Protein 5NT7 (pdb70)

Foldseek 3Di:
DAEAEAAAALVRLLVVVVVVVVVPQAQEEEEDADDVVQVVSCVVVVVVVQNEEEDEDVDDPVRNVVNVVCNVVGVHRYYYYYLVRVVPDDAAQGCEYEHSPDDQDVVSVVVSPRRYNYYYYHHHCVPRLVCLVVVQVVCVVVVHDDDVVSVVD/DVVLCVVVVCVLVLLQVVQLLVAQPFAAPVVSQVVSCVVPVDGDPDDPPVVVVQVVRPFKDWDCDPVRTIGIHGDDDPVCNVSSVCSNPDDD/DVVLCVVVVCVLVLLQVVQLLVAQPFDAPVVSQVVSCVVPVDGDPDDPPVVVVQVVRPFKDWDCDPVRTIGIHGDDDPVCNVSSVCSNPDDD/DAEAEAAAALVRLLVVVCVVVVVPQAQEEEEDADPVVFVVSCVVVVVVVQNEEEDEDVDDPVRNVVNVVCSVVRVHRYYYYYLVVQVPDDAAAGCEYEHSDDHQDVVSVVVRPRRHPYYYYHHHVVPRLVCLVVVQVVCVVVVHDDDPVSVVD

Solvent-accessible surface area: 22784 Å² total; per-residue (Å²): 65,136,8,40,12,82,89,10,80,110,103,49,5,45,69,56,0,36,101,14,3,76,139,101,12,63,22,1,2,0,7,5,92,71,90,120,16,0,2,9,5,0,0,0,0,3,32,77,109,29,51,0,1,0,14,2,24,44,1,83,134,71,18,78,74,82,1,34,117,24,19,124,109,30,60,22,69,0,1,0,4,6,22,106,20,9,124,71,40,85,24,62,145,11,137,4,0,0,0,32,27,9,2,101,126,34,111,13,0,68,113,4,21,60,18,27,66,96,0,6,0,0,0,5,47,153,114,11,148,103,10,2,68,60,0,17,147,49,0,95,74,56,71,33,118,19,32,110,40,4,133,113,54,85,150,81,14,77,144,122,44,112,37,2,31,15,9,0,30,0,1,0,0,11,40,3,64,126,13,9,30,42,81,43,0,62,52,22,2,139,137,58,18,33,68,68,18,34,29,84,108,100,6,12,49,0,0,2,53,0,50,10,0,19,1,34,7,14,118,92,57,118,49,35,0,36,11,97,62,23,180,95,0,19,48,0,8,84,16,0,93,86,18,96,146,84,155,85,14,78,143,122,45,111,35,2,34,14,10,0,29,0,0,1,0,3,33,3,64,132,12,7,36,40,84,46,0,62,50,32,2,123,129,54,16,24,69,71,19,36,28,79,106,101,9,12,57,0,0,2,48,0,50,11,0,18,1,44,7,18,116,93,57,129,49,27,0,34,12,95,64,22,183,88,0,20,49,0,9,83,15,0,92,86,15,95,214,73,128,8,38,10,82,93,10,85,109,107,48,6,46,77,51,0,38,92,12,3,77,138,95,12,60,20,1,1,0,0,3,88,68,85,106,16,0,3,9,4,0,0,0,0,3,21,78,124,28,48,0,1,0,11,2,21,46,1,82,112,73,18,57,79,79,1,27,125,24,18,124,111,51,62,22,86,0,2,0,3,6,19,105,16,1,120,72,25,82,21,71,96,10,120,5,0,0,0,31,25,8,3,96,132,33,112,15,0,69,90,1,13,58,10,28,72,74,1,5,0,0,1,6,46,148,117,10,150,104,9,2,69,61,0,15,143,45,0,90,73,47,71,46,116,24,32,112,42,4,137,103,56

Nearest PDB structures (foldseek):
  5nt7-assembly1_C  TM=1.011E+00  e=1.217E-17  Drosophila melanogaster
  5a48-assembly1_A  TM=9.783E-01  e=5.803E-13  Drosophila melanogaster
  5a49-assembly2_B  TM=9.896E-01  e=1.660E-12  Drosophila melanogaster
  5a48-assembly1_B  TM=8.846E-01  e=5.434E-13  Drosophila melanogaster
  5a49-assembly1_H  TM=9.172E-01  e=4.446E-12  Drosophila melanogaster

Structure (mmCIF, N/CA/C/O backbone):
data_5NT7
#
_entry.id   5NT7
#
_cell.length_a   38.950
_cell.length_b   39.040
_cell.length_c   97.480
_cell.angle_alpha   89.28
_cell.angle_beta   91.85
_cell.angle_gamma   99.26
#
_symmetry.space_group_name_H-M   'P 1'
#
loop_
_entity.id
_entity.type
_entity.pdbx_description
1 polymer 'ATP-dependent RNA helicase vasa, isoform A'
2 polymer 'Maternal effect protein oskar'
3 water water
#
loop_
_atom_site.group_PDB
_atom_site.id
_atom_site.type_symbol
_atom_site.label_atom_id
_atom_site.label_alt_id
_atom_site.label_comp_id
_atom_site.label_asym_id
_atom_site.label_entity_id
_atom_site.label_seq_id
_atom_site.pdbx_PDB_ins_code
_atom_site.Cartn_x
_atom_site.Cartn_y
_atom_site.Cartn_z
_atom_site.occupancy
_atom_site.B_iso_or_equiv
_atom_site.auth_seq_id
_atom_site.auth_comp_id
_atom_site.auth_asym_id
_atom_site.auth_atom_id
_atom_site.pdbx_PDB_model_num
ATOM 1 N N . VAL A 1 5 ? -29.810 58.922 33.644 1.00 37.63 465 VAL B N 1
ATOM 2 C CA . VAL A 1 5 ? -29.928 57.813 34.582 1.00 36.52 465 VAL B CA 1
ATOM 3 C C . VAL A 1 5 ? -30.947 56.788 34.098 1.00 35.62 465 VAL B C 1
ATOM 4 O O . VAL A 1 5 ? -32.107 57.123 33.850 1.00 37.23 465 VAL B O 1
ATOM 8 N N . LYS A 1 6 ? -30.502 55.544 33.952 1.00 32.96 466 LYS B N 1
ATOM 9 C CA . LYS A 1 6 ? -31.380 54.445 33.575 1.00 31.84 466 LYS B CA 1
ATOM 10 C C . LYS A 1 6 ? -32.248 54.070 34.766 1.00 26.83 466 LYS B C 1
ATOM 11 O O . LYS A 1 6 ? -31.733 53.592 35.775 1.00 28.60 466 LYS B O 1
ATOM 17 N N . GLN A 1 7 ? -33.553 54.296 34.664 1.00 25.30 467 GLN B N 1
ATOM 18 C CA . GLN A 1 7 ? -34.468 54.034 35.779 1.00 22.18 467 GLN B CA 1
ATOM 19 C C . GLN A 1 7 ? -35.343 52.811 35.535 1.00 22.90 467 GLN B C 1
ATOM 20 O O . GLN A 1 7 ? -35.982 52.681 34.489 1.00 25.64 467 GLN B O 1
ATOM 26 N N . THR A 1 8 ? -35.368 51.923 36.520 1.00 21.40 468 THR B N 1
ATOM 27 C CA . THR A 1 8 ? -36.129 50.694 36.426 1.00 21.49 468 THR B CA 1
ATOM 28 C C . THR A 1 8 ? -36.998 50.598 37.660 1.00 20.62 468 THR B C 1
ATOM 29 O O . THR A 1 8 ? -36.493 50.756 38.775 1.00 22.72 468 THR B O 1
ATOM 33 N N . ILE A 1 9 ? -38.290 50.350 37.481 1.00 19.33 469 ILE B N 1
ATOM 34 C CA . ILE A 1 9 ? -39.195 50.164 38.613 1.00 19.18 469 ILE B CA 1
ATOM 35 C C . ILE A 1 9 ? -39.752 48.755 38.569 1.00 19.46 469 ILE B C 1
ATOM 36 O O . ILE A 1 9 ? -40.329 48.335 37.563 1.00 23.09 469 ILE B O 1
ATOM 41 N N . TYR A 1 10 ? -39.576 48.030 39.665 1.00 18.87 470 TYR B N 1
ATOM 42 C CA . TYR A 1 10 ? -40.136 46.697 39.800 1.00 22.44 470 TYR B CA 1
ATOM 43 C C . TYR A 1 10 ? -41.298 46.735 40.771 1.00 21.47 470 TYR B C 1
ATOM 44 O O . TYR A 1 10 ? -41.231 47.418 41.798 1.00 21.50 470 TYR B O 1
ATOM 53 N N . GLU A 1 11 ? -42.354 45.992 40.464 1.00 22.48 471 GLU B N 1
ATOM 54 C CA . GLU A 1 11 ? -43.441 45.807 41.418 1.00 22.87 471 GLU B CA 1
ATOM 55 C C . GLU A 1 11 ? -43.037 44.671 42.345 1.00 22.00 471 GLU B C 1
ATOM 56 O O . GLU A 1 11 ? -42.891 43.525 41.913 1.00 23.46 471 GLU B O 1
ATOM 62 N N . VAL A 1 12 ? -42.816 44.986 43.617 1.00 20.76 472 VAL B N 1
ATOM 63 C CA . VAL A 1 12 ? -42.305 43.996 44.551 1.00 19.19 472 VAL B CA 1
ATOM 64 C C . VAL A 1 12 ? -43.078 44.079 45.856 1.00 20.62 472 VAL B C 1
ATOM 65 O O . VAL A 1 12 ? -43.191 45.155 46.449 1.00 22.12 472 VAL B O 1
ATOM 69 N N . ASN A 1 13 ? -43.613 42.946 46.303 1.00 22.40 473 ASN B N 1
ATOM 70 C CA . ASN A 1 13 ? -44.291 42.897 47.592 1.00 23.27 473 ASN B CA 1
ATOM 71 C C . ASN A 1 13 ? -43.292 43.053 48.726 1.00 20.28 473 ASN B C 1
ATOM 72 O O . ASN A 1 13 ? -42.107 42.722 48.571 1.00 21.71 473 ASN B O 1
ATOM 77 N N . LYS A 1 14 ? -43.755 43.623 49.835 1.00 20.83 474 LYS B N 1
ATOM 78 C CA . LYS A 1 14 ? -42.881 43.947 50.975 1.00 21.67 474 LYS B CA 1
ATOM 79 C C . LYS A 1 14 ? -41.865 42.868 51.336 1.00 21.19 474 LYS B C 1
ATOM 80 O O . LYS A 1 14 ? -40.670 43.146 51.495 1.00 23.65 474 LYS B O 1
ATOM 86 N N . TYR A 1 15 ? -42.330 41.632 51.433 1.00 21.43 475 TYR B N 1
ATOM 87 C CA . TYR A 1 15 ? -41.465 40.568 51.920 1.00 24.03 475 TYR B CA 1
ATOM 88 C C . TYR A 1 15 ? -40.716 39.836 50.810 1.00 23.62 475 TYR B C 1
ATOM 89 O O . TYR A 1 15 ? -40.022 38.854 51.054 1.00 28.13 475 TYR B O 1
ATOM 98 N N . ALA A 1 16 ? -40.856 40.336 49.587 1.00 22.72 476 ALA B N 1
ATOM 99 C CA . ALA A 1 16 ? -40.109 39.816 48.444 1.00 22.65 476 ALA B CA 1
ATOM 100 C C . ALA A 1 16 ? -38.899 40.694 48.123 1.00 20.06 476 ALA B C 1
ATOM 101 O O . ALA A 1 16 ? -38.068 40.339 47.285 1.00 23.02 476 ALA B O 1
ATOM 103 N N . LYS A 1 17 ? -38.807 41.836 48.792 1.00 19.97 477 LYS B N 1
ATOM 104 C CA . LYS A 1 17 ? -37.768 42.823 48.520 1.00 17.60 477 LYS B CA 1
ATOM 105 C C . LYS A 1 17 ? -36.351 42.344 48.808 1.00 17.16 477 LYS B C 1
ATOM 106 O O . LYS A 1 17 ? -35.435 42.620 48.042 1.00 18.26 477 LYS B O 1
ATOM 112 N N . ARG A 1 18 ? -36.162 41.655 49.930 1.00 17.94 478 ARG B N 1
ATOM 113 C CA . ARG A 1 18 ? -34.815 41.214 50.299 1.00 18.73 478 ARG B CA 1
ATOM 114 C C . ARG A 1 18 ? -34.213 40.296 49.243 1.00 19.46 478 ARG B C 1
ATOM 115 O O . ARG A 1 18 ? -33.069 40.476 48.831 1.00 19.56 478 ARG B O 1
ATOM 123 N N . SER A 1 19 ? -34.983 39.315 48.798 1.00 21.03 479 SER B N 1
ATOM 124 C CA . SER A 1 19 ? -34.497 38.414 47.758 1.00 23.09 479 SER B CA 1
ATOM 125 C C . SER A 1 19 ? -34.216 39.141 46.443 1.00 22.60 479 SER B C 1
ATOM 126 O O . SER A 1 19 ? -33.227 38.848 45.780 1.00 23.06 479 SER B O 1
ATOM 129 N N . LYS A 1 20 ? -35.074 40.096 46.083 1.00 21.26 480 LYS B N 1
ATOM 130 C CA . LYS A 1 20 ? -34.897 40.870 44.856 1.00 22.15 480 LYS B CA 1
ATOM 131 C C . LYS A 1 20 ? -33.607 41.688 44.917 1.00 21.71 480 LYS B C 1
ATOM 132 O O . LYS A 1 20 ? -32.854 41.760 43.945 1.00 22.72 480 LYS B O 1
ATOM 138 N N . LEU A 1 21 ? -33.345 42.285 46.075 1.00 19.12 481 LEU B N 1
ATOM 139 C CA . LEU A 1 21 ? -32.135 43.071 46.272 1.00 18.80 481 LEU B CA 1
ATOM 140 C C . LEU A 1 21 ? -30.915 42.170 46.112 1.00 20.49 481 LEU B C 1
ATOM 141 O O . LEU A 1 21 ? -29.948 42.522 45.433 1.00 20.17 481 LEU B O 1
ATOM 146 N N . ILE A 1 22 ? -30.956 40.999 46.737 1.00 19.71 482 ILE B N 1
ATOM 147 C CA . ILE A 1 22 ? -29.830 40.071 46.639 1.00 24.40 482 ILE B CA 1
ATOM 148 C C . ILE A 1 22 ? -29.580 39.616 45.203 1.00 23.83 482 ILE B C 1
ATOM 149 O O . ILE A 1 22 ? -28.428 39.501 44.774 1.00 24.47 482 ILE B O 1
ATOM 154 N N . GLU A 1 23 ? -30.653 39.408 44.444 1.00 24.31 483 GLU B N 1
ATOM 155 C CA . GLU A 1 23 ? -30.503 39.048 43.036 1.00 28.43 483 GLU B CA 1
ATOM 156 C C . GLU A 1 23 ? -29.742 40.128 42.287 1.00 25.89 483 GLU B C 1
ATOM 157 O O . GLU A 1 23 ? -28.864 39.841 41.467 1.00 26.34 483 GLU B O 1
ATOM 163 N N . ILE A 1 24 ? -30.091 41.374 42.573 1.00 24.61 484 ILE B N 1
ATOM 164 C CA . ILE A 1 24 ? -29.476 42.516 41.913 1.00 24.76 484 ILE B CA 1
ATOM 165 C C . ILE A 1 24 ? -28.012 42.687 42.321 1.00 23.88 484 ILE B C 1
ATOM 166 O O . ILE A 1 24 ? -27.135 42.821 41.469 1.00 24.33 484 ILE B O 1
ATOM 171 N N . LEU A 1 25 ? -27.739 42.665 43.619 1.00 23.48 485 LEU B N 1
ATOM 172 C CA . LEU A 1 25 ? -26.359 42.776 44.087 1.00 21.91 485 LEU B CA 1
ATOM 173 C C . LEU A 1 25 ? -25.469 41.637 43.583 1.00 25.45 485 LEU B C 1
ATOM 174 O O . LEU A 1 25 ? -24.263 41.825 43.370 1.00 26.29 485 LEU B O 1
ATOM 179 N N . SER A 1 26 ? -26.058 40.459 43.394 1.00 26.82 486 SER B N 1
ATOM 180 C CA . SER A 1 26 ? -25.300 39.306 42.930 1.00 27.17 486 SER B CA 1
ATOM 181 C C . SER A 1 26 ? -24.811 39.505 41.500 1.00 29.85 486 SER B C 1
ATOM 182 O O . SER A 1 26 ? -23.787 38.953 41.113 1.00 30.38 486 SER B O 1
ATOM 185 N N . GLU A 1 27 ? -25.549 40.293 40.723 1.00 30.92 487 GLU B N 1
ATOM 186 C CA . GLU A 1 27 ? -25.107 40.662 39.380 1.00 35.76 487 GLU B CA 1
ATOM 187 C C . GLU A 1 27 ? -23.982 41.685 39.472 1.00 33.48 487 GLU B C 1
ATOM 188 O O . GLU A 1 27 ? -22.968 41.572 38.795 1.00 35.13 487 GLU B O 1
ATOM 194 N N . GLN A 1 28 ? -24.177 42.692 40.316 1.00 30.61 488 GLN B N 1
ATOM 195 C CA . GLN A 1 28 ? -23.181 43.739 40.510 1.00 32.40 488 GLN B CA 1
ATOM 196 C C . GLN A 1 28 ? -23.515 44.503 41.782 1.00 27.63 488 GLN B C 1
ATOM 197 O O . GLN A 1 28 ? -24.640 44.983 41.945 1.00 26.09 488 GLN B O 1
ATOM 203 N N . ALA A 1 29 ? -22.541 44.610 42.684 1.00 26.46 489 ALA B N 1
ATOM 204 C CA . ALA A 1 29 ? -22.783 45.228 43.984 1.00 24.67 489 ALA B CA 1
ATOM 205 C C . ALA A 1 29 ? -21.989 46.509 44.243 1.00 24.89 489 ALA B C 1
ATOM 206 O O . ALA A 1 29 ? -22.427 47.352 45.019 1.00 25.60 489 ALA B O 1
ATOM 208 N N . ASP A 1 30 ? -20.825 46.648 43.620 1.00 29.28 490 ASP B N 1
ATOM 209 C CA . ASP A 1 30 ? -19.922 47.751 43.952 1.00 35.25 490 ASP B CA 1
ATOM 210 C C . ASP A 1 30 ? -20.551 49.138 43.775 1.00 32.19 490 ASP B C 1
ATOM 211 O O . ASP A 1 30 ? -21.155 49.426 42.750 1.00 32.01 490 ASP B O 1
ATOM 216 N N . GLY A 1 31 ? -20.436 49.975 44.803 1.00 27.37 491 GLY B N 1
ATOM 217 C CA . GLY A 1 31 ? -20.857 51.361 44.713 1.00 26.33 491 GLY B CA 1
ATOM 218 C C . GLY A 1 31 ? -22.361 51.549 44.732 1.00 23.50 491 GLY B C 1
ATOM 219 O O . GLY A 1 31 ? -22.902 52.424 44.053 1.00 23.67 491 GLY B O 1
ATOM 220 N N . THR A 1 32 ? -23.049 50.723 45.507 1.00 21.98 492 THR B N 1
ATOM 221 C CA . THR A 1 32 ? -24.495 50.781 45.568 1.00 19.39 492 THR B CA 1
ATOM 222 C C . THR A 1 32 ? -24.943 51.458 46.848 1.00 20.12 492 THR B C 1
ATOM 223 O O . THR A 1 32 ? -24.444 51.129 47.929 1.00 21.81 492 THR B O 1
ATOM 227 N N . ILE A 1 33 ? -25.863 52.412 46.733 1.00 20.39 493 ILE B N 1
ATOM 228 C CA . ILE A 1 33 ? -26.550 52.950 47.890 1.00 18.40 493 ILE B CA 1
ATOM 229 C C . ILE A 1 33 ? -27.991 52.465 47.873 1.00 18.37 493 ILE B C 1
ATOM 230 O O . ILE A 1 33 ? -28.642 52.495 46.828 1.00 21.39 493 ILE B O 1
ATOM 235 N N . VAL A 1 34 ? -28.460 51.963 49.012 1.00 18.63 494 VAL B N 1
ATOM 236 C CA . VAL A 1 34 ? -29.797 51.426 49.135 1.00 16.89 494 VAL B CA 1
ATOM 237 C C . VAL A 1 34 ? -30.547 52.242 50.153 1.00 17.14 494 VAL B C 1
ATOM 238 O O . VAL A 1 34 ? -30.099 52.374 51.296 1.00 19.57 494 VAL B O 1
ATOM 242 N N . PHE A 1 35 ? -31.705 52.758 49.761 1.00 17.06 495 PHE B N 1
ATOM 243 C CA . PHE A 1 35 ? -32.518 53.552 50.671 1.00 18.29 495 PHE B CA 1
ATOM 244 C C . PHE A 1 35 ? -33.658 52.730 51.240 1.00 18.23 495 PHE B C 1
ATOM 245 O O . PHE A 1 35 ? -34.389 52.051 50.507 1.00 19.09 495 PHE B O 1
ATOM 253 N N . VAL A 1 36 ? -33.799 52.795 52.560 1.00 17.87 496 VAL B N 1
ATOM 254 C CA . VAL A 1 36 ? -34.844 52.077 53.269 1.00 18.02 496 VAL B CA 1
ATOM 255 C C . VAL A 1 36 ? -35.576 52.999 54.229 1.00 19.54 496 VAL B C 1
ATOM 256 O O . VAL A 1 36 ? -35.112 54.105 54.526 1.00 21.13 496 VAL B O 1
ATOM 260 N N . GLU A 1 37 ? -36.717 52.547 54.728 1.00 18.93 497 GLU B N 1
ATOM 261 C CA . GLU A 1 37 ? -37.522 53.401 55.595 1.00 20.52 497 GLU B CA 1
ATOM 262 C C . GLU A 1 37 ? -36.981 53.562 57.024 1.00 22.44 497 GLU B C 1
ATOM 263 O O . GLU A 1 37 ? -36.874 54.678 57.523 1.00 26.66 497 GLU B O 1
ATOM 269 N N . THR A 1 38 ? -36.659 52.461 57.692 1.00 21.34 498 THR B N 1
ATOM 270 C CA . THR A 1 38 ? -36.407 52.526 59.137 1.00 21.22 498 THR B CA 1
ATOM 271 C C . THR A 1 38 ? -34.949 52.302 59.535 1.00 21.17 498 THR B C 1
ATOM 272 O O . THR A 1 38 ? -34.176 51.691 58.804 1.00 21.63 498 THR B O 1
ATOM 276 N N . LYS A 1 39 ? -34.605 52.774 60.729 1.00 22.33 499 LYS B N 1
ATOM 277 C CA . LYS A 1 39 ? -33.259 52.635 61.273 1.00 22.02 499 LYS B CA 1
ATOM 278 C C . LYS A 1 39 ? -32.898 51.176 61.518 1.00 22.69 499 LYS B C 1
ATOM 279 O O . LYS A 1 39 ? -31.819 50.724 61.136 1.00 22.06 499 LYS B O 1
ATOM 285 N N . ARG A 1 40 ? -33.784 50.437 62.172 1.00 24.95 500 ARG B N 1
ATOM 286 C CA . ARG A 1 40 ? -33.485 49.032 62.441 1.00 27.44 500 ARG B CA 1
ATOM 287 C C . ARG A 1 40 ? -33.516 48.184 61.165 1.00 26.93 500 ARG B C 1
ATOM 288 O O . ARG A 1 40 ? -32.792 47.190 61.056 1.00 28.46 500 ARG B O 1
ATOM 296 N N . GLY A 1 41 ? -34.337 48.597 60.201 1.00 25.12 501 GLY B N 1
ATOM 297 C CA . GLY A 1 41 ? -34.357 47.986 58.883 1.00 24.44 501 GLY B CA 1
ATOM 298 C C . GLY A 1 41 ? -33.023 48.147 58.177 1.00 22.25 501 GLY B C 1
ATOM 299 O O . GLY A 1 41 ? -32.537 47.206 57.534 1.00 20.45 501 GLY B O 1
ATOM 300 N N . ALA A 1 42 ? -32.426 49.334 58.299 1.00 20.50 502 ALA B N 1
ATOM 301 C CA . ALA A 1 42 ? -31.115 49.609 57.719 1.00 17.45 502 ALA B CA 1
ATOM 302 C C . ALA A 1 42 ? -30.038 48.718 58.337 1.00 17.63 502 ALA B C 1
ATOM 303 O O . ALA A 1 42 ? -29.224 48.134 57.627 1.00 18.26 502 ALA B O 1
ATOM 305 N N . ASP A 1 43 ? -30.026 48.615 59.659 1.00 17.02 503 ASP B N 1
ATOM 306 C CA . ASP A 1 43 ? -29.021 47.785 60.315 1.00 17.30 503 ASP B CA 1
ATOM 307 C C . ASP A 1 43 ? -29.252 46.302 60.045 1.00 17.37 503 ASP B C 1
ATOM 308 O O . ASP A 1 43 ? -28.299 45.537 59.884 1.00 18.67 503 ASP B O 1
ATOM 313 N N . PHE A 1 44 ? -30.516 45.894 59.997 1.00 18.75 504 PHE B N 1
ATOM 314 C CA . PHE A 1 44 ? -30.839 44.500 59.715 1.00 18.41 504 PHE B CA 1
ATOM 315 C C . PHE A 1 44 ? -30.298 44.144 58.338 1.00 17.99 504 PHE B C 1
ATOM 316 O O . PHE A 1 44 ? -29.597 43.142 58.162 1.00 19.20 504 PHE B O 1
ATOM 324 N N . LEU A 1 45 ? -30.619 44.974 57.356 1.00 17.81 505 LEU B N 1
ATOM 325 C CA . LEU A 1 45 ? -30.196 44.699 55.999 1.00 18.78 505 LEU B CA 1
ATOM 326 C C . LEU A 1 45 ? -28.672 44.733 55.843 1.00 16.85 505 LEU B C 1
ATOM 327 O O . LEU A 1 45 ? -28.086 43.908 55.130 1.00 18.52 505 LEU B O 1
ATOM 332 N N . ALA A 1 46 ? -28.018 45.677 56.502 1.00 16.65 506 ALA B N 1
ATOM 333 C CA . ALA A 1 46 ? -26.566 45.756 56.388 1.00 15.76 506 ALA B CA 1
ATOM 334 C C . ALA A 1 46 ? -25.907 44.513 56.992 1.00 17.12 506 ALA B C 1
ATOM 335 O O . ALA A 1 46 ? -24.938 43.978 56.448 1.00 18.12 506 ALA B O 1
ATOM 337 N N . SER A 1 47 ? -26.450 44.042 58.109 1.00 16.68 507 SER B N 1
ATOM 338 C CA . SER A 1 47 ? -25.937 42.827 58.735 1.00 17.93 507 SER B CA 1
ATOM 339 C C . SER A 1 47 ? -26.137 41.642 57.808 1.00 17.68 507 SER B C 1
ATOM 340 O O . SER A 1 47 ? -25.212 40.879 57.533 1.00 17.93 507 SER B O 1
ATOM 343 N N . PHE A 1 48 ? -27.363 41.506 57.312 1.00 16.46 508 PHE B N 1
ATOM 344 C CA . PHE A 1 48 ? -27.723 40.380 56.465 1.00 17.88 508 PHE B CA 1
ATOM 345 C C . PHE A 1 48 ? -26.878 40.338 55.183 1.00 18.15 508 PHE B C 1
ATOM 346 O O . PHE A 1 48 ? -26.344 39.283 54.803 1.00 19.30 508 PHE B O 1
ATOM 354 N N . LEU A 1 49 ? -26.739 41.485 54.525 1.00 17.62 509 LEU B N 1
ATOM 355 C CA . LEU A 1 49 ? -25.947 41.548 53.296 1.00 16.40 509 LEU B CA 1
ATOM 356 C C . LEU A 1 49 ? -24.475 41.256 53.550 1.00 16.19 509 LEU B C 1
ATOM 357 O O . LEU A 1 49 ? -23.835 40.558 52.754 1.00 17.84 509 LEU B O 1
ATOM 362 N N . SER A 1 50 ? -23.949 41.755 54.668 1.00 17.42 510 SER B N 1
ATOM 363 C CA . SER A 1 50 ? -22.548 41.513 55.011 1.00 17.44 510 SER B CA 1
ATOM 364 C C . SER A 1 50 ? -22.294 40.019 55.179 1.00 19.71 510 SER B C 1
ATOM 365 O O . SER A 1 50 ? -21.275 39.498 54.733 1.00 19.51 510 SER B O 1
ATOM 368 N N . GLU A 1 51 ? -23.235 39.329 55.805 1.00 20.58 511 GLU B N 1
ATOM 369 C CA . GLU A 1 51 ? -23.112 37.883 55.965 1.00 21.32 511 GLU B CA 1
ATOM 370 C C . GLU A 1 51 ? -23.216 37.120 54.644 1.00 21.97 511 GLU B C 1
ATOM 371 O O . GLU A 1 51 ? -22.687 36.020 54.519 1.00 25.88 511 GLU B O 1
ATOM 377 N N . LYS A 1 52 ? -23.885 37.721 53.664 1.00 20.74 512 LYS B N 1
ATOM 378 C CA . LYS A 1 52 ? -23.976 37.152 52.320 1.00 22.15 512 LYS B CA 1
ATOM 379 C C . LYS A 1 52 ? -22.812 37.599 51.435 1.00 23.61 512 LYS B C 1
ATOM 380 O O . LYS A 1 52 ? -22.882 37.475 50.207 1.00 26.07 512 LYS B O 1
ATOM 386 N N . GLU A 1 53 ? -21.760 38.131 52.060 1.00 22.27 513 GLU B N 1
ATOM 387 C CA . GLU A 1 53 ? -20.503 38.505 51.386 1.00 24.05 513 GLU B CA 1
ATO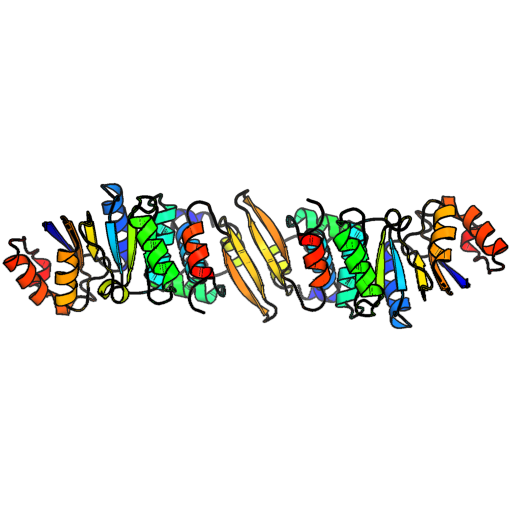M 388 C C . GLU A 1 53 ? -20.587 39.783 50.554 1.00 22.17 513 GLU B C 1
ATOM 389 O O . GLU A 1 53 ? -19.810 39.968 49.614 1.00 26.24 513 GLU B O 1
ATOM 395 N N . PHE A 1 54 ? -21.522 40.660 50.895 1.00 19.57 514 PHE B N 1
ATOM 396 C CA . PHE A 1 54 ? -21.524 42.003 50.335 1.00 19.88 514 PHE B CA 1
ATOM 397 C C . PHE A 1 54 ? -21.210 42.931 51.491 1.00 18.11 514 PHE B C 1
ATOM 398 O O . PHE A 1 54 ? -22.086 43.171 52.315 1.00 19.01 514 PHE B O 1
ATOM 406 N N . PRO A 1 55 ? -19.953 43.414 51.593 1.00 19.60 515 PRO B N 1
ATOM 407 C CA . PRO A 1 55 ? -19.612 44.260 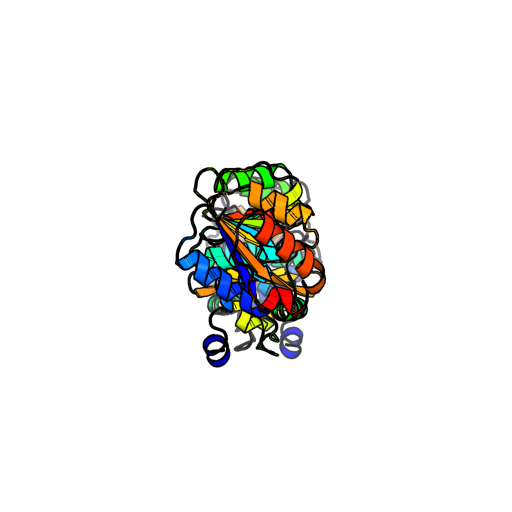52.749 1.00 18.93 515 PRO B CA 1
ATOM 408 C C . PRO A 1 55 ? -20.450 45.523 52.711 1.00 17.07 515 PRO B C 1
ATOM 409 O O . PRO A 1 55 ? -20.372 46.303 51.760 1.00 18.87 515 PRO B O 1
ATOM 413 N N . THR A 1 56 ? -21.294 45.682 53.727 1.00 17.77 516 THR B N 1
ATOM 414 C CA . THR A 1 56 ? -22.343 46.687 53.719 1.00 17.68 516 THR B CA 1
ATOM 415 C C . THR A 1 56 ? -22.353 47.448 55.031 1.00 16.56 516 THR B C 1
ATOM 416 O O . THR A 1 56 ? -22.317 46.851 56.120 1.00 17.92 516 THR B O 1
ATOM 420 N N . THR A 1 57 ? -22.387 48.771 54.936 1.00 16.18 517 THR B N 1
ATOM 421 C CA . THR A 1 57 ? -22.474 49.599 56.119 1.00 15.89 517 THR B CA 1
ATOM 422 C C . THR A 1 57 ? -23.798 50.347 56.101 1.00 16.32 517 THR B C 1
ATOM 423 O O . THR A 1 57 ? -24.585 50.204 55.156 1.00 17.51 517 THR B O 1
ATOM 427 N N . SER A 1 58 ? -24.048 51.148 57.127 1.00 17.12 518 SER B N 1
ATOM 428 C CA . SER A 1 58 ? -25.337 51.809 57.254 1.00 17.71 518 SER B CA 1
ATOM 429 C C . SER A 1 58 ? -25.208 53.201 57.844 1.00 17.20 518 SER B C 1
ATOM 430 O O . SER A 1 58 ? -24.267 53.494 58.592 1.00 18.11 518 SER B O 1
ATOM 433 N N . ILE A 1 59 ? -26.144 54.067 57.470 1.00 18.22 519 ILE B N 1
ATOM 434 C CA . ILE A 1 59 ? -26.257 55.385 58.065 1.00 19.29 519 ILE B CA 1
ATOM 435 C C . ILE A 1 59 ? -27.712 55.647 58.402 1.00 19.01 519 ILE B C 1
ATOM 436 O O . ILE A 1 59 ? -28.599 55.467 57.563 1.00 19.02 519 ILE B O 1
ATOM 441 N N . HIS A 1 60 ? -27.959 56.062 59.637 1.00 18.47 520 HIS B N 1
ATOM 442 C CA . HIS A 1 60 ? -29.306 56.440 60.047 1.00 18.86 520 HIS B CA 1
ATOM 443 C C . HIS A 1 60 ? -29.267 57.404 61.218 1.00 19.84 520 HIS B C 1
ATOM 444 O O . HIS A 1 60 ? -28.192 57.727 61.726 1.00 20.75 520 HIS B O 1
ATOM 451 N N . GLY A 1 61 ? -30.443 57.838 61.654 1.00 21.08 521 GLY B N 1
ATOM 452 C CA . GLY A 1 61 ? -30.563 58.937 62.593 1.00 21.99 521 GLY B CA 1
ATOM 453 C C . GLY A 1 61 ? -30.064 58.701 64.004 1.00 22.41 521 GLY B C 1
ATOM 454 O O . GLY A 1 61 ? -29.866 59.657 64.766 1.00 25.09 521 GLY B O 1
ATOM 455 N N . ASP A 1 62 ? -29.870 57.438 64.366 1.00 21.90 522 ASP B N 1
ATOM 456 C CA . ASP A 1 62 ? -29.325 57.129 65.686 1.00 23.00 522 ASP B CA 1
ATOM 457 C C . ASP A 1 62 ? -27.801 57.198 65.718 1.00 22.12 522 ASP B C 1
ATOM 458 O O . ASP A 1 62 ? -27.202 57.083 66.780 1.00 22.01 522 ASP B O 1
ATOM 463 N N . ARG A 1 63 ? -27.174 57.373 64.560 1.00 20.18 523 ARG B N 1
ATOM 464 C CA . ARG A 1 63 ? -25.720 57.450 64.487 1.00 19.91 523 ARG B CA 1
ATOM 465 C C . ARG A 1 63 ? -25.195 58.824 64.874 1.00 21.26 523 ARG B C 1
ATOM 466 O O . ARG A 1 63 ? -25.735 59.851 64.462 1.00 23.56 523 ARG B O 1
ATOM 474 N N . LEU A 1 64 ? -24.137 58.846 65.678 1.00 20.83 524 LEU B N 1
ATOM 475 C CA . LEU A 1 64 ? -23.451 60.102 65.944 1.00 22.48 524 LEU B CA 1
ATOM 476 C C . LEU A 1 64 ? -22.781 60.582 64.661 1.00 22.05 524 LEU B C 1
ATOM 477 O O . LEU A 1 64 ? -22.508 59.787 63.756 1.00 22.03 524 LEU B O 1
ATOM 482 N N . GLN A 1 65 ? -22.515 61.880 64.593 1.00 24.16 525 GLN B N 1
ATOM 483 C CA . GLN A 1 65 ? -21.927 62.484 63.398 1.00 27.37 525 GLN B CA 1
ATOM 484 C C . GLN A 1 65 ? -20.644 61.789 62.946 1.00 26.86 525 GLN B C 1
ATOM 485 O O . GLN A 1 65 ? -20.465 61.532 61.760 1.00 28.24 525 GLN B O 1
ATOM 491 N N . SER A 1 66 ? -19.765 61.461 63.889 1.00 27.05 526 SER B N 1
ATOM 492 C CA . SER A 1 66 ? -18.510 60.799 63.537 1.00 27.26 526 SER B CA 1
ATOM 493 C C . SER A 1 66 ? -18.747 59.429 62.907 1.00 25.22 526 SER B C 1
ATOM 494 O O . SER A 1 66 ? -17.962 58.971 62.063 1.00 25.77 526 SER B O 1
ATOM 497 N N . GLN A 1 67 ? -19.831 58.774 63.321 1.00 22.14 527 GLN B N 1
ATOM 498 C CA . GLN A 1 67 ? -20.140 57.436 62.833 1.00 21.41 527 GLN B CA 1
ATOM 499 C C . GLN A 1 67 ? -20.683 57.503 61.419 1.00 20.05 527 GLN B C 1
ATOM 500 O O . GLN A 1 67 ? -20.422 56.623 60.589 1.00 20.63 527 GLN B O 1
ATOM 506 N N . ARG A 1 68 ? -21.455 58.550 61.147 1.00 21.52 528 ARG B N 1
ATOM 507 C CA . ARG A 1 68 ? -21.979 58.750 59.799 1.00 20.99 528 ARG B CA 1
ATOM 508 C C . ARG A 1 68 ? -20.822 59.008 58.847 1.00 23.04 528 ARG B C 1
ATOM 509 O O . ARG A 1 68 ? -20.752 58.435 57.754 1.00 23.29 528 ARG B O 1
ATOM 517 N N . GLU A 1 69 ? -19.900 59.853 59.285 1.00 25.54 529 GLU B N 1
ATOM 518 C CA . GLU A 1 69 ? -18.740 60.210 58.480 1.00 27.62 529 GLU B CA 1
ATOM 519 C C . GLU A 1 69 ? -17.863 58.988 58.207 1.00 26.70 529 GLU B C 1
ATOM 520 O O . GLU A 1 69 ? -17.373 58.796 57.089 1.00 27.68 529 GLU B O 1
ATOM 526 N N . GLN A 1 70 ? -17.685 58.141 59.216 1.00 23.99 530 GLN B N 1
ATOM 527 C CA . GLN A 1 70 ? -16.852 56.954 59.031 1.00 23.86 530 GLN B CA 1
ATOM 528 C C . GLN A 1 70 ? -17.484 55.972 58.055 1.00 22.53 530 GLN B C 1
ATOM 529 O O . GLN A 1 70 ? -16.791 55.408 57.212 1.00 21.81 530 GLN B O 1
ATOM 535 N N . ALA A 1 71 ? -18.798 55.783 58.156 1.00 21.06 531 ALA B N 1
ATOM 536 C CA . ALA A 1 71 ? -19.504 54.886 57.247 1.00 19.82 531 ALA B CA 1
ATOM 537 C C . ALA A 1 71 ? -19.367 55.394 55.810 1.00 19.94 531 ALA B C 1
ATOM 538 O O . ALA A 1 71 ? -19.087 54.626 54.889 1.00 20.06 531 ALA B O 1
ATOM 540 N N . LEU A 1 72 ? -19.548 56.697 55.634 1.00 20.61 532 LEU B N 1
ATOM 541 C CA . LEU A 1 72 ? -19.385 57.324 54.325 1.00 22.66 532 LEU B CA 1
ATOM 542 C C . LEU A 1 72 ? -17.959 57.146 53.805 1.00 24.81 532 LEU B C 1
ATOM 543 O O . LEU A 1 72 ? -17.743 56.883 52.613 1.00 25.77 532 LEU B O 1
ATOM 548 N N . ARG A 1 73 ? -16.978 57.271 54.693 1.00 22.17 533 ARG B N 1
ATOM 549 C CA . ARG A 1 73 ? -15.588 57.095 54.279 1.00 25.55 533 ARG B CA 1
ATOM 550 C C . ARG A 1 73 ? -15.316 55.667 53.803 1.00 23.40 533 ARG B C 1
ATOM 551 O O . ARG A 1 73 ? -14.629 55.461 52.801 1.00 23.19 533 ARG B O 1
ATOM 559 N N . ASP A 1 74 ? -15.862 54.682 54.513 1.00 20.78 534 ASP B N 1
ATOM 560 C CA . ASP A 1 74 ? -15.662 53.284 54.143 1.00 18.95 534 ASP B CA 1
ATOM 561 C C . ASP A 1 74 ? -16.282 53.000 52.781 1.00 18.22 534 ASP B C 1
ATOM 562 O O . ASP A 1 74 ? -15.760 52.205 52.010 1.00 20.05 534 ASP B O 1
ATOM 567 N N . PHE A 1 75 ? -17.416 53.629 52.503 1.00 18.29 535 PHE B N 1
ATOM 568 C CA . PHE A 1 75 ? -18.066 53.472 51.202 1.00 18.57 535 PHE B CA 1
ATOM 569 C C . PHE A 1 75 ? -17.228 54.140 50.113 1.00 21.78 535 PHE B C 1
ATOM 570 O O . PHE A 1 75 ? -17.038 53.586 49.029 1.00 22.67 535 PHE B O 1
ATOM 578 N N . LYS A 1 76 ? -16.701 55.318 50.415 1.00 21.97 536 LYS B N 1
ATOM 579 C CA . LYS A 1 76 ? -15.893 56.043 49.446 1.00 24.11 536 LYS B CA 1
ATOM 580 C C . LYS A 1 76 ? -14.537 55.403 49.151 1.00 21.80 536 LYS B C 1
ATOM 581 O O . LYS A 1 76 ? -14.045 55.484 48.024 1.00 24.04 536 LYS B O 1
ATOM 587 N N A ASN A 1 77 ? -13.933 54.770 50.157 0.32 20.93 537 ASN B N 1
ATOM 588 N N B ASN A 1 77 ? -13.955 54.749 50.146 0.68 21.58 537 ASN B N 1
ATOM 589 C CA A ASN A 1 77 ? -12.617 54.156 49.964 0.32 19.86 537 ASN B CA 1
ATOM 590 C CA B ASN A 1 77 ? -12.631 54.167 49.974 0.68 20.73 537 ASN B CA 1
ATOM 591 C C A ASN A 1 77 ? -12.655 52.739 49.387 0.32 20.32 537 ASN B C 1
ATOM 592 C C B ASN A 1 77 ? -12.654 52.739 49.421 0.68 21.13 537 ASN B C 1
ATOM 593 O O A ASN A 1 77 ? -11.638 52.216 48.940 0.32 20.04 537 ASN B O 1
ATOM 594 O O B ASN A 1 77 ? -11.623 52.207 49.024 0.68 21.12 537 ASN B O 1
ATOM 603 N N . GLY A 1 78 ? -13.835 52.128 49.395 1.00 20.12 538 GLY B N 1
ATOM 604 C CA . GLY A 1 78 ? -14.013 50.824 48.784 1.00 20.02 538 GLY B CA 1
ATOM 605 C C . GLY A 1 78 ? -14.126 49.652 49.734 1.00 19.15 538 GLY B C 1
ATOM 606 O O . GLY A 1 78 ? -14.340 48.521 49.310 1.00 20.90 538 GLY B O 1
ATOM 607 N N . SER A 1 79 ? -13.990 49.902 51.027 1.00 20.25 539 SER B N 1
ATOM 608 C CA . SER A 1 79 ? -14.027 48.789 51.970 1.00 20.75 539 SER B CA 1
ATOM 609 C C . SER A 1 79 ? -15.450 48.299 52.199 1.00 20.81 539 SER B C 1
ATOM 610 O O . SER A 1 79 ? -15.664 47.150 52.587 1.00 22.08 539 SER B O 1
ATOM 613 N N . MET A 1 80 ? -16.419 49.184 51.980 1.00 18.31 540 MET B N 1
ATOM 614 C CA . MET A 1 80 ? -17.826 48.816 52.007 1.00 17.32 540 MET B CA 1
ATOM 615 C C . MET A 1 80 ? -18.375 48.998 50.603 1.00 20.18 540 MET B C 1
ATOM 616 O O . MET A 1 80 ? -18.319 50.097 50.056 1.00 24.21 540 MET B O 1
ATOM 621 N N . LYS A 1 81 ? -18.873 47.910 50.018 1.00 19.41 541 LYS B N 1
ATOM 622 C CA . LYS A 1 81 ? -19.385 47.934 48.653 1.00 22.84 541 LYS B CA 1
ATOM 623 C C . LYS A 1 81 ? -20.782 48.537 48.579 1.00 20.38 541 LYS B C 1
ATOM 624 O O . LYS A 1 81 ? -21.168 49.114 47.553 1.00 22.05 541 LYS B O 1
ATOM 630 N N . VAL A 1 82 ? -21.537 48.402 49.661 1.00 19.42 542 VAL B N 1
ATOM 631 C CA . VAL A 1 82 ? -22.928 48.813 49.719 1.00 18.42 542 VAL B CA 1
ATOM 632 C C . VAL A 1 82 ? -23.135 49.676 50.961 1.00 16.29 542 VAL B C 1
ATOM 633 O O . VAL A 1 82 ? -22.554 49.400 52.028 1.00 17.57 542 VAL B O 1
ATOM 637 N N . LEU A 1 83 ? -23.923 50.737 50.817 1.00 16.27 543 LEU B N 1
ATOM 638 C CA . LEU A 1 83 ? -24.290 51.600 51.918 1.00 17.56 543 LEU B CA 1
ATOM 639 C C . LEU A 1 83 ? -25.800 51.600 52.026 1.00 16.40 543 LEU B C 1
ATOM 640 O O . LEU A 1 83 ? -26.484 51.872 51.029 1.00 19.10 543 LEU B O 1
ATOM 645 N N . ILE A 1 84 ? -26.332 51.285 53.203 1.00 17.10 544 ILE B N 1
ATOM 646 C CA . ILE A 1 84 ? -27.777 51.395 53.438 1.00 16.96 544 ILE B CA 1
ATOM 647 C C . ILE A 1 84 ? -28.041 52.676 54.209 1.00 17.08 544 ILE B C 1
ATOM 648 O O . ILE A 1 84 ? -27.462 52.892 55.268 1.00 19.44 544 ILE B O 1
ATOM 653 N N . ALA A 1 85 ? -28.928 53.515 53.697 1.00 17.30 545 ALA B N 1
ATOM 654 C CA . ALA A 1 85 ? -29.295 54.754 54.370 1.00 17.05 545 ALA B CA 1
ATOM 655 C C . ALA A 1 85 ? -30.804 54.859 54.492 1.00 17.02 545 ALA B C 1
ATOM 656 O O . ALA A 1 85 ? -31.551 54.448 53.594 1.00 19.73 545 ALA B O 1
ATOM 658 N N . THR A 1 86 ? -31.267 55.414 55.602 1.00 19.85 546 THR B N 1
ATOM 659 C CA . THR A 1 86 ? -32.698 55.631 55.737 1.00 20.26 546 THR B CA 1
ATOM 660 C C . THR A 1 86 ? -33.147 56.763 54.834 1.00 22.68 546 THR B C 1
ATOM 661 O O . THR A 1 86 ? -32.349 57.622 54.451 1.00 25.97 546 THR B O 1
ATOM 665 N N . SER A 1 87 ? -34.435 56.760 54.506 1.00 23.86 547 SER B N 1
ATOM 666 C CA . SER A 1 87 ? -35.009 57.788 53.664 1.00 28.67 547 SER B CA 1
ATOM 667 C C . SER A 1 87 ? -34.798 59.172 54.269 1.00 29.79 547 SER B C 1
ATOM 668 O O . SER A 1 87 ? -34.456 60.128 53.564 1.00 31.40 547 SER B O 1
ATOM 671 N N . VAL A 1 88 ? -34.999 59.280 55.579 1.00 27.37 548 VAL B N 1
ATOM 672 C CA . VAL A 1 88 ? -34.807 60.560 56.240 1.00 28.75 548 VAL B CA 1
ATOM 673 C C . VAL A 1 88 ? -33.341 60.998 56.217 1.00 29.09 548 VAL B C 1
ATOM 674 O O . VAL A 1 88 ? -33.038 62.135 55.867 1.00 29.39 548 VAL B O 1
ATOM 678 N N . ALA A 1 89 ? -32.433 60.093 56.568 1.00 32.82 549 ALA B N 1
ATOM 679 C CA . ALA A 1 89 ? -31.010 60.428 56.621 1.00 36.50 549 ALA B CA 1
ATOM 680 C C . ALA A 1 89 ? -30.426 60.772 55.250 1.00 39.57 549 ALA B C 1
ATOM 681 O O . ALA A 1 89 ? -29.426 61.483 55.153 1.00 40.38 549 ALA B O 1
ATOM 683 N N . SER A 1 90 ? -31.061 60.270 54.196 1.00 41.65 550 SER B N 1
ATOM 684 C CA . SER A 1 90 ? -30.579 60.455 52.829 1.00 42.93 550 SER B CA 1
ATOM 685 C C . SER A 1 90 ? -30.584 61.913 52.391 1.00 43.53 550 SER B C 1
ATOM 686 O O . SER A 1 90 ? -29.806 62.320 51.528 1.00 43.86 550 SER B O 1
ATOM 689 N N . ARG A 1 91 ? -31.473 62.696 52.984 1.00 43.43 551 ARG B N 1
ATOM 690 C CA . ARG A 1 91 ? -31.695 64.062 52.532 1.00 46.64 551 ARG B CA 1
ATOM 691 C C . ARG A 1 91 ? -30.571 65.013 52.945 1.00 48.21 551 ARG B C 1
ATOM 692 O O . ARG A 1 91 ? -30.558 66.178 52.548 1.00 51.12 551 ARG B O 1
ATOM 700 N N . GLY A 1 92 ? -29.620 64.507 53.723 1.00 47.37 552 GLY B N 1
ATOM 701 C CA . GLY A 1 92 ? -28.484 65.303 54.150 1.00 47.49 552 GLY B CA 1
ATOM 702 C C . GLY A 1 92 ? -27.154 64.738 53.689 1.00 48.77 552 GLY B C 1
ATOM 703 O O . GLY A 1 92 ? -26.097 65.293 53.990 1.00 48.77 552 GLY B O 1
ATOM 704 N N . LEU A 1 93 ? -27.203 63.632 52.953 1.00 48.78 553 LEU B N 1
ATOM 705 C CA . LEU A 1 93 ? -25.984 62.975 52.487 1.00 50.09 553 LEU B CA 1
ATOM 706 C C . LEU A 1 93 ? -25.309 63.754 51.361 1.00 50.69 553 LEU B C 1
ATOM 707 O O . LEU A 1 93 ? -25.953 64.128 50.381 1.00 50.25 553 LEU B O 1
ATOM 709 N N . ASP A 1 94 ? -24.009 63.994 51.513 1.00 49.99 554 ASP B N 1
ATOM 710 C CA . ASP A 1 94 ? -23.224 64.662 50.483 1.00 50.92 554 ASP B CA 1
ATOM 711 C C . ASP A 1 94 ? -22.377 63.650 49.717 1.00 50.91 554 ASP B C 1
ATOM 712 O O . ASP A 1 94 ? -21.198 63.455 50.015 1.00 50.53 554 ASP B O 1
ATOM 714 N N . ILE A 1 95 ? -22.986 63.005 48.729 1.00 49.43 555 ILE B N 1
ATOM 715 C CA . ILE A 1 95 ? -22.278 62.021 47.925 1.00 50.22 555 ILE B CA 1
ATOM 716 C C . ILE A 1 95 ? -22.944 61.827 46.565 1.00 49.86 555 ILE B C 1
ATOM 717 O O . ILE A 1 95 ? -24.159 61.657 46.470 1.00 51.51 555 ILE B O 1
ATOM 722 N N . LYS A 1 96 ? -22.136 61.871 45.512 1.00 50.36 556 LYS B N 1
ATOM 723 C CA . LYS A 1 96 ? -22.638 61.745 44.150 1.00 50.70 556 LYS B CA 1
ATOM 724 C C . LYS A 1 96 ? -21.763 60.792 43.348 1.00 50.85 556 LYS B C 1
ATOM 725 O O . LYS A 1 96 ? -20.839 60.180 43.890 1.00 50.72 556 LYS B O 1
ATOM 727 N N . ASN A 1 97 ? -22.060 60.677 42.055 1.00 50.42 557 ASN B N 1
ATOM 728 C CA . ASN A 1 97 ? -21.375 59.737 41.172 1.00 51.67 557 ASN B CA 1
ATOM 729 C C . ASN A 1 97 ? -21.421 58.311 41.712 1.00 48.18 557 ASN B C 1
ATOM 730 O O . ASN A 1 97 ? -20.472 57.540 41.581 1.00 48.76 557 ASN B O 1
ATOM 735 N N . ILE A 1 98 ? -22.547 57.985 42.332 1.00 43.18 558 ILE B N 1
ATOM 736 C CA . ILE A 1 98 ? -22.819 56.651 42.833 1.00 39.79 558 ILE B CA 1
ATOM 737 C C . ILE A 1 98 ? -23.145 55.744 41.650 1.00 36.59 558 ILE B C 1
ATOM 738 O O . ILE A 1 98 ? -23.806 56.170 40.705 1.00 39.32 558 ILE B O 1
ATOM 743 N N . LYS A 1 99 ? -22.659 54.508 41.679 1.00 31.40 559 LYS B N 1
ATOM 744 C CA . LYS A 1 99 ? -22.877 53.586 40.565 1.00 29.80 559 LYS B CA 1
ATOM 745 C C . LYS A 1 99 ? -24.342 53.186 40.418 1.00 26.42 559 LYS B C 1
ATOM 746 O O . LYS A 1 99 ? -24.872 53.118 39.306 1.00 28.91 559 LYS B O 1
ATOM 752 N N . HIS A 1 100 ? -25.006 52.941 41.534 1.00 22.42 560 HIS B N 1
ATOM 753 C CA . HIS A 1 100 ? -26.360 52.418 41.501 1.00 20.78 560 HIS B CA 1
ATOM 754 C C . HIS A 1 100 ? -27.112 52.864 42.736 1.00 21.17 560 HIS B C 1
ATOM 755 O O . HIS A 1 100 ? -26.674 52.601 43.865 1.00 22.26 560 HIS B O 1
ATOM 762 N N . VAL A 1 101 ? -28.229 53.551 42.539 1.00 21.95 561 VAL B N 1
ATOM 763 C CA . VAL A 1 101 ? -29.145 53.881 43.624 1.00 22.24 561 VAL B CA 1
ATOM 764 C C . VAL A 1 101 ? -30.257 52.852 43.634 1.00 21.47 561 VAL B C 1
ATOM 765 O O . VAL A 1 101 ? -30.855 52.583 42.585 1.00 24.32 561 VAL B O 1
ATOM 769 N N . ILE A 1 102 ? -30.555 52.271 44.797 1.00 21.28 562 ILE B N 1
ATOM 770 C CA . ILE A 1 102 ? -31.698 51.372 44.890 1.00 19.48 562 ILE B CA 1
ATOM 771 C C . ILE A 1 102 ? -32.683 51.872 45.930 1.00 18.79 562 ILE B C 1
ATOM 772 O O . ILE A 1 102 ? -32.334 51.989 47.114 1.00 20.38 562 ILE B O 1
ATOM 777 N N . ASN A 1 103 ? -33.907 52.168 45.503 1.00 18.79 563 ASN B N 1
ATOM 778 C CA . ASN A 1 103 ? -34.970 52.509 46.435 1.00 18.69 563 ASN B CA 1
ATOM 779 C C . ASN A 1 103 ? -35.662 51.228 46.868 1.00 18.23 563 ASN B C 1
ATOM 780 O O . ASN A 1 103 ? -36.633 50.789 46.255 1.00 19.81 563 ASN B O 1
ATOM 785 N N . TYR A 1 104 ? -35.133 50.613 47.922 1.00 17.01 564 TYR B N 1
ATOM 786 C CA . TYR A 1 104 ? -35.681 49.379 48.456 1.00 16.67 564 TYR B CA 1
ATOM 787 C C . TYR A 1 104 ? -37.059 49.677 49.016 1.00 16.46 564 TYR B C 1
ATOM 788 O O . TYR A 1 104 ? -38.016 48.927 48.807 1.00 17.34 564 TYR B O 1
ATOM 797 N N . ASP A 1 105 ? -37.156 50.790 49.732 1.00 19.22 565 ASP B N 1
ATOM 798 C CA . ASP A 1 105 ? -38.452 51.358 50.086 1.00 18.53 565 ASP B CA 1
ATOM 799 C C . ASP A 1 105 ? -38.590 52.630 49.264 1.00 18.45 565 ASP B C 1
ATOM 800 O O . ASP A 1 105 ? -37.702 53.470 49.262 1.00 20.76 565 ASP B O 1
ATOM 805 N N . MET A 1 106 ? -39.679 52.737 48.516 1.00 17.40 566 MET B N 1
ATOM 806 C CA . MET A 1 106 ? -39.917 53.903 47.701 1.00 19.67 566 MET B CA 1
ATOM 807 C C . MET A 1 106 ? -40.082 55.100 48.619 1.00 17.87 566 MET B C 1
ATOM 808 O O . MET A 1 106 ? -40.703 54.987 49.682 1.00 21.53 566 MET B O 1
ATOM 813 N N . PRO A 1 107 ? -39.535 56.252 48.223 1.00 18.96 567 PRO B N 1
ATOM 814 C CA . PRO A 1 107 ? -39.780 57.488 48.974 1.00 21.52 567 PRO B CA 1
ATOM 815 C C . PRO A 1 107 ? -41.269 57.844 48.965 1.00 22.09 567 PRO B C 1
ATOM 816 O O . PRO A 1 107 ? -41.998 57.388 48.096 1.00 22.23 567 PRO B O 1
ATOM 820 N N . SER A 1 108 ? -41.709 58.638 49.932 1.00 22.00 568 SER B N 1
ATOM 821 C CA . SER A 1 108 ? -43.105 59.050 49.983 1.00 24.19 568 SER B CA 1
ATOM 822 C C . SER A 1 108 ? -43.301 60.340 49.190 1.00 24.80 568 SER B C 1
ATOM 823 O O . SER A 1 108 ? -44.425 60.722 48.862 1.00 28.33 568 SER B O 1
ATOM 826 N N . LYS A 1 109 ? -42.199 61.004 48.870 1.00 24.62 569 LYS B N 1
ATOM 827 C CA . LYS A 1 109 ? -42.271 62.255 48.132 1.00 26.45 569 LYS B CA 1
ATOM 828 C C . LYS A 1 109 ? -41.492 62.153 46.835 1.00 25.24 569 LYS B C 1
ATOM 829 O O . LYS A 1 109 ? -40.359 61.667 46.819 1.00 25.37 569 LYS B O 1
ATOM 835 N N . ILE A 1 110 ? -42.099 62.617 45.748 1.00 24.84 570 ILE B N 1
ATOM 836 C CA . ILE A 1 110 ? -41.450 62.503 44.451 1.00 23.78 570 ILE B CA 1
ATOM 837 C C . ILE A 1 110 ? -40.174 63.356 44.393 1.00 22.99 570 ILE B C 1
ATOM 838 O O . ILE A 1 110 ? -39.237 63.025 43.666 1.00 22.61 570 ILE B O 1
ATOM 843 N N . ASP A 1 111 ? -40.121 64.430 45.181 1.00 25.27 571 ASP B N 1
ATOM 844 C CA . ASP A 1 111 ? -38.923 65.266 45.224 1.00 28.76 571 ASP B CA 1
ATOM 845 C C . ASP A 1 111 ? -37.731 64.447 45.721 1.00 29.13 571 ASP B C 1
ATOM 846 O O . ASP A 1 111 ? -36.598 64.638 45.269 1.00 28.84 571 ASP B O 1
ATOM 851 N N . ASP A 1 112 ? -37.987 63.535 46.653 1.00 29.68 572 ASP B N 1
ATOM 852 C CA . ASP A 1 112 ? -36.931 62.660 47.154 1.00 29.46 572 ASP B CA 1
ATOM 853 C C . ASP A 1 112 ? -36.470 61.688 46.086 1.00 27.01 572 ASP B C 1
ATOM 854 O O . ASP A 1 112 ? -35.281 61.402 45.979 1.00 28.88 572 ASP B O 1
ATOM 859 N N . TYR A 1 113 ? -37.412 61.179 45.296 1.00 24.63 573 TYR B N 1
ATOM 860 C CA . TYR A 1 113 ? -37.070 60.264 44.223 1.00 23.02 573 TYR B CA 1
ATOM 861 C C . TYR A 1 113 ? -36.130 60.970 43.261 1.00 23.73 573 TYR B C 1
ATOM 862 O O . TYR A 1 113 ? -35.097 60.431 42.866 1.00 24.23 573 TYR B O 1
ATOM 871 N N . VAL A 1 114 ? -36.501 62.191 42.897 1.00 23.96 574 VAL B N 1
ATOM 872 C CA . VAL A 1 114 ? -35.711 62.993 41.972 1.00 25.26 574 VAL B CA 1
ATOM 873 C C . VAL A 1 114 ? -34.317 63.302 42.514 1.00 27.97 574 VAL B C 1
ATOM 874 O O . VAL A 1 114 ? -33.322 63.180 41.797 1.00 28.17 574 VAL B O 1
ATOM 878 N N . HIS A 1 115 ? -34.245 63.671 43.788 1.00 27.72 575 HIS B N 1
ATOM 879 C CA . HIS A 1 115 ? -32.970 63.987 44.407 1.00 30.12 575 HIS B CA 1
ATOM 880 C C . HIS A 1 115 ? -32.013 62.803 44.331 1.00 33.70 575 HIS B C 1
ATOM 881 O O . HIS A 1 115 ? -30.825 62.973 44.044 1.00 36.84 575 HIS B O 1
ATOM 888 N N . ARG A 1 116 ? -32.534 61.604 44.574 1.00 33.51 576 ARG B N 1
ATOM 889 C CA . ARG A 1 116 ? -31.700 60.403 44.582 1.00 38.07 576 ARG B CA 1
ATOM 890 C C . ARG A 1 116 ? -31.191 60.053 43.191 1.00 42.72 576 ARG B C 1
ATOM 891 O O . ARG A 1 116 ? -30.054 59.607 43.039 1.00 42.82 576 ARG B O 1
ATOM 899 N N . ILE A 1 117 ? -32.040 60.249 42.186 1.00 44.21 577 ILE B N 1
ATOM 900 C CA . ILE A 1 117 ? -31.656 60.065 40.790 1.00 48.08 577 ILE B CA 1
ATOM 901 C C . ILE A 1 117 ? -30.420 60.895 40.486 1.00 48.91 577 ILE B C 1
ATOM 902 O O . ILE A 1 117 ? -29.505 60.447 39.798 1.00 48.67 577 ILE B O 1
ATOM 907 N N . GLY A 1 118 ? -30.402 62.110 41.021 1.00 49.24 578 GLY B N 1
ATOM 908 C CA . GLY A 1 118 ? -29.304 63.030 40.803 1.00 49.63 578 GLY B CA 1
ATOM 909 C C . GLY A 1 118 ? -27.994 62.592 41.429 1.00 49.54 578 GLY B C 1
ATOM 910 O O . GLY A 1 118 ? -26.937 63.090 41.056 1.00 51.62 578 GLY B O 1
ATOM 911 N N . ARG A 1 119 ? -28.057 61.661 42.377 1.00 47.80 579 ARG B N 1
ATOM 912 C CA . ARG A 1 119 ? -26.857 61.208 43.073 1.00 46.78 579 ARG B CA 1
ATOM 913 C C . ARG A 1 119 ? -26.093 60.129 42.303 1.00 44.74 579 ARG B C 1
ATOM 914 O O . ARG A 1 119 ? -25.031 59.690 42.736 1.00 44.20 579 ARG B O 1
ATOM 916 N N . THR A 1 120 ? -26.624 59.707 41.159 1.00 43.24 580 THR B N 1
ATOM 917 C CA . THR A 1 120 ? -25.981 58.651 40.383 1.00 42.19 580 THR B CA 1
ATOM 918 C C . THR A 1 120 ? -25.783 59.041 38.919 1.00 42.44 580 THR B C 1
ATOM 919 O O . THR A 1 120 ? -26.194 60.119 38.500 1.00 43.67 580 THR B O 1
ATOM 923 N N . GLY A 1 127 ? -25.282 56.195 34.986 1.00 40.76 587 GLY B N 1
ATOM 924 C CA . GLY A 1 127 ? -25.965 55.996 36.254 1.00 39.23 587 GLY B CA 1
ATOM 925 C C . GLY A 1 127 ? -27.126 55.023 36.159 1.00 34.80 587 GLY B C 1
ATOM 926 O O . GLY A 1 127 ? -27.750 54.897 35.105 1.00 35.19 587 GLY B O 1
ATOM 927 N N . ARG A 1 128 ? -27.403 54.320 37.256 1.00 30.00 588 ARG B N 1
ATOM 928 C CA . ARG A 1 128 ? -28.562 53.435 37.340 1.00 29.26 588 ARG B CA 1
ATOM 929 C C . ARG A 1 128 ? -29.336 53.727 38.610 1.00 23.81 588 ARG B C 1
ATOM 930 O O . ARG A 1 128 ? -28.739 53.911 39.679 1.00 24.86 588 ARG B O 1
ATOM 938 N N . ALA A 1 129 ? -30.659 53.708 38.515 1.00 22.54 589 ALA B N 1
ATOM 939 C CA . ALA A 1 129 ? -31.519 53.755 39.686 1.00 23.63 589 ALA B CA 1
ATOM 940 C C . ALA A 1 129 ? -32.609 52.708 39.545 1.00 24.23 589 ALA B C 1
ATOM 941 O O . ALA A 1 129 ? -33.328 52.682 38.550 1.00 27.29 589 ALA B O 1
ATOM 943 N N . THR A 1 130 ? -32.724 51.832 40.530 1.00 21.78 590 THR B N 1
ATOM 944 C CA . THR A 1 130 ? -33.726 50.786 40.520 1.00 20.66 590 THR B CA 1
ATOM 945 C C . THR A 1 130 ? -34.605 50.994 41.735 1.00 19.36 590 THR B C 1
ATOM 946 O O . THR A 1 130 ? -34.100 51.225 42.823 1.00 21.85 590 THR B O 1
ATOM 950 N N . SER A 1 131 ? -35.915 50.923 41.561 1.00 21.32 591 SER B N 1
ATOM 951 C CA . SER A 1 131 ? -36.833 51.144 42.663 1.00 20.01 591 SER B CA 1
ATOM 952 C C . SER A 1 131 ? -37.792 49.977 42.817 1.00 20.58 591 SER B C 1
ATOM 953 O O . SER A 1 131 ? -38.202 49.350 41.835 1.00 23.19 591 SER B O 1
ATOM 956 N N . PHE A 1 132 ? -38.140 49.677 44.064 1.00 20.42 592 PHE B N 1
ATOM 957 C CA . PHE A 1 132 ? -39.106 48.642 44.359 1.00 19.37 592 PHE B CA 1
ATOM 958 C C . PHE A 1 132 ? -40.392 49.336 44.742 1.00 20.70 592 PHE B C 1
ATOM 959 O O . PHE A 1 132 ? -40.440 50.092 45.723 1.00 22.60 592 PHE B O 1
ATOM 967 N N . PHE A 1 133 ? -41.430 49.090 43.952 1.00 19.32 593 PHE B N 1
ATOM 968 C CA . PHE A 1 133 ? -42.743 49.665 44.169 1.00 18.99 593 PHE B CA 1
ATOM 969 C C . PHE A 1 133 ? -43.648 48.627 44.818 1.00 20.56 593 PHE B C 1
ATOM 970 O O . PHE A 1 133 ? -43.920 47.586 44.230 1.00 21.34 593 PHE B O 1
ATOM 978 N N . ASP A 1 134 ? -44.084 48.907 46.050 1.00 19.38 594 ASP B N 1
ATOM 979 C CA . ASP A 1 134 ? -44.951 48.014 46.790 1.00 19.89 594 ASP B CA 1
ATOM 980 C C . ASP A 1 134 ? -46.376 48.511 46.615 1.00 19.36 594 ASP B C 1
ATOM 981 O O . ASP A 1 134 ? -46.721 49.585 47.104 1.00 18.87 594 ASP B O 1
ATOM 986 N N . PRO A 1 135 ? -47.211 47.723 45.926 1.00 20.69 595 PRO B N 1
ATOM 987 C CA . PRO A 1 135 ? -48.564 48.184 45.596 1.00 21.91 595 PRO B CA 1
ATOM 988 C C . PRO A 1 135 ? -49.464 48.332 46.827 1.00 23.36 595 PRO B C 1
ATOM 989 O O . PRO A 1 135 ? -50.524 48.949 46.737 1.00 24.46 595 PRO B O 1
ATOM 993 N N . GLU A 1 136 ? -49.050 47.784 47.967 1.00 21.44 596 GLU B N 1
ATOM 994 C CA . GLU A 1 136 ? -49.841 47.940 49.181 1.00 23.51 596 GLU B CA 1
ATOM 995 C C . GLU A 1 136 ? -49.354 49.107 50.041 1.00 21.02 596 GLU B C 1
ATOM 996 O O . GLU A 1 136 ? -49.872 49.337 51.135 1.00 23.26 596 GLU B O 1
ATOM 1002 N N . LYS A 1 137 ? -48.373 49.851 49.538 1.00 21.11 597 LYS B N 1
ATOM 1003 C CA . LYS A 1 137 ? -47.807 50.969 50.280 1.00 19.76 597 LYS B CA 1
ATOM 1004 C C . LYS A 1 137 ? -47.578 52.240 49.458 1.00 20.40 597 LYS B C 1
ATOM 1005 O O . LYS A 1 137 ? -47.694 53.341 49.984 1.00 21.15 597 LYS B O 1
ATOM 1011 N N . ASP A 1 138 ? -47.281 52.087 48.168 1.00 17.88 598 ASP B N 1
ATOM 1012 C CA . ASP A 1 138 ? -46.762 53.198 47.378 1.00 18.43 598 ASP B CA 1
ATOM 1013 C C . ASP A 1 138 ? -47.745 53.724 46.348 1.00 15.75 598 ASP B C 1
ATOM 1014 O O . ASP A 1 138 ? -47.347 54.438 45.433 1.00 19.12 598 ASP B O 1
ATOM 1019 N N . ARG A 1 139 ? -49.016 53.366 46.494 1.00 16.62 599 ARG B N 1
ATOM 1020 C CA . ARG A 1 139 ? -50.025 53.728 45.506 1.00 19.00 599 ARG B CA 1
ATOM 1021 C C . ARG A 1 139 ? -50.051 55.227 45.216 1.00 19.87 599 ARG B C 1
ATOM 1022 O O . ARG A 1 139 ? -50.233 55.639 44.074 1.00 21.31 599 ARG B O 1
ATOM 1030 N N . ALA A 1 140 ? -49.844 56.042 46.238 1.00 19.13 600 ALA B N 1
ATOM 1031 C CA . ALA A 1 140 ? -50.067 57.477 46.099 1.00 20.59 600 ALA B CA 1
ATOM 1032 C C . ALA A 1 140 ? -49.045 58.173 45.211 1.00 21.91 600 ALA B C 1
ATOM 1033 O O . ALA A 1 140 ? -49.354 59.193 44.596 1.00 24.22 600 ALA B O 1
ATOM 1035 N N . ILE A 1 141 ? -47.843 57.614 45.119 1.00 21.19 601 ILE B N 1
ATOM 1036 C CA . ILE A 1 141 ? -46.775 58.248 44.344 1.00 21.79 601 ILE B CA 1
ATOM 1037 C C . ILE A 1 141 ? -46.758 57.798 42.875 1.00 22.96 601 ILE B C 1
ATOM 1038 O O . ILE A 1 141 ? -45.997 58.330 42.065 1.00 22.09 601 ILE B O 1
ATOM 1043 N N . ALA A 1 142 ? -47.605 56.831 42.531 1.00 21.48 602 ALA B N 1
ATOM 1044 C CA . ALA A 1 142 ? -47.583 56.260 41.178 1.00 22.18 602 ALA B CA 1
ATOM 1045 C C . ALA A 1 142 ? -47.709 57.285 40.055 1.00 23.34 602 ALA B C 1
ATOM 1046 O O . ALA A 1 142 ? -46.930 57.254 39.105 1.00 22.19 602 ALA B O 1
ATOM 1048 N N . ALA A 1 143 ? -48.685 58.178 40.161 1.00 23.14 603 ALA B N 1
ATOM 1049 C CA . ALA A 1 143 ? -48.926 59.144 39.084 1.00 24.27 603 ALA B CA 1
ATOM 1050 C C . ALA A 1 143 ? -47.759 60.117 38.924 1.00 25.15 603 ALA B C 1
ATOM 1051 O O . ALA A 1 143 ? -47.364 60.438 37.809 1.00 26.69 603 ALA B O 1
ATOM 1053 N N . ASP A 1 144 ? -47.205 60.586 40.037 1.00 24.57 604 ASP B N 1
ATOM 1054 C CA . ASP A 1 144 ? -46.021 61.435 39.974 1.00 25.74 604 ASP B CA 1
ATOM 1055 C C . ASP A 1 144 ? -44.823 60.681 39.398 1.00 24.45 604 ASP B C 1
ATOM 1056 O O . ASP A 1 144 ? -44.012 61.249 38.676 1.00 24.93 604 ASP B O 1
ATOM 1061 N N . LEU A 1 145 ? -44.697 59.403 39.737 1.00 23.21 605 LEU B N 1
ATOM 1062 C CA . LEU A 1 145 ? -43.584 58.610 39.221 1.00 22.45 605 LEU B CA 1
ATOM 1063 C C . LEU A 1 145 ? -43.687 58.436 37.707 1.00 20.90 605 LEU B C 1
ATOM 1064 O O . LEU A 1 145 ? -42.682 58.489 37.003 1.00 22.51 605 LEU B O 1
ATOM 1069 N N . VAL A 1 146 ? -44.900 58.206 37.218 1.00 21.83 606 VAL B N 1
ATOM 1070 C CA . VAL A 1 146 ? -45.115 58.107 35.780 1.00 23.16 606 VAL B CA 1
ATOM 1071 C C . VAL A 1 146 ? -44.622 59.378 35.090 1.00 23.80 606 VAL B C 1
ATOM 1072 O O . VAL A 1 146 ? -43.916 59.311 34.084 1.00 23.17 606 VAL B O 1
ATOM 1076 N N . LYS A 1 147 ? -44.962 60.535 35.650 1.00 24.40 607 LYS B N 1
ATOM 1077 C CA . LYS A 1 147 ? -44.535 61.809 35.074 1.00 24.92 607 LYS B CA 1
ATOM 1078 C C . LYS A 1 147 ? -43.015 61.960 35.051 1.00 23.77 607 LYS B C 1
ATOM 1079 O O . LYS A 1 147 ? -42.442 62.433 34.065 1.00 25.41 607 LYS B O 1
ATOM 1085 N N . ILE A 1 148 ? -42.361 61.561 36.138 1.00 23.02 608 ILE B N 1
ATOM 1086 C CA . ILE A 1 148 ? -40.907 61.661 36.206 1.00 22.46 608 ILE B CA 1
ATOM 1087 C C . ILE A 1 148 ? -40.220 60.722 35.217 1.00 22.78 608 ILE B C 1
ATOM 1088 O O . ILE A 1 148 ? -39.251 61.104 34.560 1.00 24.22 608 ILE B O 1
ATOM 1093 N N . LEU A 1 149 ? -40.735 59.504 35.100 1.00 21.59 609 LEU B N 1
ATOM 1094 C CA . LEU A 1 149 ? -40.185 58.536 34.162 1.00 22.62 609 LEU B CA 1
ATOM 1095 C C . LEU A 1 149 ? -40.323 59.079 32.744 1.00 23.46 609 LEU B C 1
ATOM 1096 O O . LEU A 1 149 ? -39.362 59.106 31.980 1.00 24.53 609 LEU B O 1
ATOM 1101 N N . GLU A 1 150 ? -41.518 59.534 32.402 1.00 24.83 610 GLU B N 1
ATOM 1102 C CA . GLU A 1 150 ? -41.732 60.053 31.049 1.00 26.09 610 GLU B CA 1
ATOM 1103 C C . GLU A 1 150 ? -40.874 61.277 30.747 1.00 24.39 610 GLU B C 1
ATOM 1104 O O . GLU A 1 150 ? -40.279 61.374 29.668 1.00 26.97 610 GLU B O 1
ATOM 1110 N N . GLY A 1 151 ? -40.789 62.195 31.702 1.00 24.03 611 GLY B N 1
ATOM 1111 C CA . GLY A 1 151 ? -39.957 63.370 31.545 1.00 24.97 611 GLY B CA 1
ATOM 1112 C C . GLY A 1 151 ? -38.484 63.044 31.388 1.00 27.38 611 GLY B C 1
ATOM 1113 O O . GLY A 1 151 ? -37.735 63.844 30.833 1.00 30.55 611 GLY B O 1
ATOM 1114 N N . SER A 1 152 ? -38.064 61.880 31.884 1.00 26.18 612 SER B N 1
ATOM 1115 C CA . SER A 1 152 ? -36.665 61.470 31.785 1.00 28.07 612 SER B CA 1
ATOM 1116 C C . SER A 1 152 ? -36.414 60.456 30.682 1.00 26.98 612 SER B C 1
ATOM 1117 O O . SER A 1 152 ? -35.351 59.857 30.611 1.00 28.65 612 SER B O 1
ATOM 1120 N N . GLY A 1 153 ? -37.393 60.285 29.800 1.00 25.03 613 GLY B N 1
ATOM 1121 C CA . GLY A 1 153 ? -37.251 59.358 28.692 1.00 25.35 613 GLY B CA 1
ATOM 1122 C C . GLY A 1 153 ? -37.186 57.895 29.071 1.00 25.56 613 GLY B C 1
ATOM 1123 O O . GLY A 1 153 ? -36.576 57.085 28.364 1.00 25.53 613 GLY B O 1
ATOM 1124 N N . GLN A 1 154 ? -37.808 57.549 30.193 1.00 24.08 614 GLN B N 1
ATOM 1125 C CA . GLN A 1 154 ? -37.790 56.174 30.656 1.00 24.69 614 GLN B CA 1
ATOM 1126 C C . GLN A 1 154 ? -39.099 55.450 30.394 1.00 25.09 614 GLN B C 1
ATOM 1127 O O . GLN A 1 154 ? -40.169 56.047 30.421 1.00 25.23 614 GLN B O 1
ATOM 1133 N N . THR A 1 155 ? -39.007 54.147 30.164 1.00 27.63 615 THR B N 1
ATOM 1134 C CA . THR A 1 155 ? -40.190 53.321 29.981 1.00 29.38 615 THR B CA 1
ATOM 1135 C C . THR A 1 155 ? -41.028 53.286 31.257 1.00 26.94 615 THR B C 1
ATOM 1136 O O . THR A 1 155 ? -40.499 53.172 32.370 1.00 26.11 615 THR B O 1
ATOM 1140 N N . VAL A 1 156 ? -42.341 53.400 31.086 1.00 26.14 616 VAL B N 1
ATOM 1141 C CA . VAL A 1 156 ? -43.280 53.323 32.196 1.00 26.92 616 VAL B CA 1
ATOM 1142 C C . VAL A 1 156 ? -43.881 51.926 32.253 1.00 25.41 616 VAL B C 1
ATOM 1143 O O . VAL A 1 156 ? -44.571 51.501 31.336 1.00 28.08 616 VAL B O 1
ATOM 1147 N N . PRO A 1 157 ? -43.619 51.190 33.336 1.00 24.21 617 PRO B N 1
ATOM 1148 C CA . PRO A 1 157 ? -44.267 49.879 33.427 1.00 25.23 617 PRO B CA 1
ATOM 1149 C C . PRO A 1 157 ? -45.774 50.034 33.635 1.00 24.95 617 PRO B C 1
ATOM 1150 O O . PRO A 1 157 ? -46.224 50.979 34.298 1.00 26.63 617 PRO B O 1
ATOM 1154 N N . ASP A 1 158 ? -46.547 49.123 33.054 1.00 25.49 618 ASP B N 1
ATOM 1155 C CA . ASP A 1 158 ? -48.002 49.246 33.062 1.00 27.63 618 ASP B CA 1
ATOM 1156 C C . ASP A 1 158 ? -48.603 49.211 34.470 1.00 26.58 618 ASP B C 1
ATOM 1157 O O . ASP A 1 158 ? -49.665 49.783 34.700 1.00 29.68 618 ASP B O 1
ATOM 1162 N N . PHE A 1 159 ? -47.932 48.560 35.418 1.00 25.78 619 PHE B N 1
ATOM 1163 C CA . PHE A 1 159 ? -48.493 48.465 36.761 1.00 25.48 619 PHE B CA 1
ATOM 1164 C C . PHE A 1 159 ? -48.623 49.829 37.442 1.00 26.93 619 PHE B C 1
ATOM 1165 O O . PHE A 1 159 ? -49.433 49.998 38.355 1.00 30.97 619 PHE B O 1
ATOM 1173 N N . LEU A 1 160 ? -47.843 50.806 36.991 1.00 24.03 620 LEU B N 1
ATOM 1174 C CA . LEU A 1 160 ? -47.923 52.140 37.585 1.00 25.47 620 LEU B CA 1
ATOM 1175 C C . LEU A 1 160 ? -49.161 52.894 37.127 1.00 28.19 620 LEU B C 1
ATOM 1176 O O . LEU A 1 160 ? -49.595 53.843 37.777 1.00 30.74 620 LEU B O 1
ATOM 1181 N N . ARG A 1 161 ? -49.711 52.488 35.987 1.00 27.83 621 ARG B N 1
ATOM 1182 C CA . ARG A 1 161 ? -50.862 53.177 35.420 1.00 30.97 621 ARG B CA 1
ATOM 1183 C C . ARG A 1 161 ? -52.184 52.637 35.950 1.00 36.40 621 ARG B C 1
ATOM 1184 O O . ARG A 1 161 ? -53.217 53.285 35.817 1.00 38.33 621 ARG B O 1
ATOM 1192 N N . THR A 1 162 ? -52.153 51.450 36.543 1.00 39.66 622 THR B N 1
ATOM 1193 C CA . THR A 1 162 ? -53.378 50.801 36.996 1.00 46.09 622 THR B CA 1
ATOM 1194 C C . THR A 1 162 ? -53.737 51.188 38.428 1.00 50.71 622 THR B C 1
ATOM 1195 O O . THR A 1 162 ? -54.772 50.776 38.950 1.00 50.73 622 THR B O 1
ATOM 1199 N N . CYS A 1 163 ? -52.880 51.979 39.064 1.00 54.47 623 CYS B N 1
ATOM 1200 C CA . CYS A 1 163 ? -53.164 52.458 40.415 1.00 58.28 623 CYS B CA 1
ATOM 1201 C C . CYS A 1 163 ? -54.255 53.522 40.393 1.00 62.64 623 CYS B C 1
ATOM 1202 O O . CYS A 1 163 ? -54.197 54.500 41.139 1.00 65.31 623 CYS B O 1
ATOM 1205 N N . TYR B 2 13 ? -34.792 21.063 65.273 1.00 48.46 146 TYR A N 1
ATOM 1206 C CA . TYR B 2 13 ? -34.337 22.287 64.632 1.00 43.27 146 TYR A CA 1
ATOM 1207 C C . TYR B 2 13 ? -33.908 22.015 63.200 1.00 38.93 146 TYR A C 1
ATOM 1208 O O . TYR B 2 13 ? -33.770 22.935 62.401 1.00 35.64 146 TYR A O 1
ATOM 1217 N N . ILE B 2 14 ? -33.676 20.752 62.878 1.00 40.65 147 ILE A N 1
ATOM 1218 C CA . ILE B 2 14 ? -33.300 20.405 61.519 1.00 42.21 147 ILE A CA 1
ATOM 1219 C C . ILE B 2 14 ? -34.425 20.804 60.560 1.00 38.55 147 ILE A C 1
ATOM 1220 O O . ILE B 2 14 ? -34.174 21.359 59.492 1.00 37.16 147 ILE A O 1
ATOM 1225 N N . SER B 2 15 ? -35.665 20.564 60.973 1.00 38.66 148 SER A N 1
ATOM 1226 C CA . SER B 2 15 ? -36.830 20.961 60.185 1.00 37.80 148 SER A CA 1
ATOM 1227 C C . SER B 2 15 ? -36.886 22.475 59.996 1.00 34.25 148 SER A C 1
ATOM 1228 O O . SER B 2 15 ? -37.183 22.967 58.903 1.00 34.31 148 SER A O 1
ATOM 1231 N N . VAL B 2 16 ? -36.593 23.210 61.061 1.00 29.78 149 VAL A N 1
ATOM 1232 C CA . VAL B 2 16 ? -36.604 24.665 61.012 1.00 28.28 149 VAL A CA 1
ATOM 1233 C C . VAL B 2 16 ? -35.541 25.186 60.052 1.00 24.27 149 VAL A C 1
ATOM 1234 O O . VAL B 2 16 ? -35.821 26.017 59.191 1.00 24.91 149 VAL A O 1
ATOM 1238 N N . ARG B 2 17 ? -34.321 24.686 60.189 1.00 24.30 150 ARG A N 1
ATOM 1239 C CA . ARG B 2 17 ? -33.226 25.169 59.358 1.00 24.03 150 ARG A CA 1
ATOM 1240 C C . ARG B 2 17 ? -33.388 24.746 57.907 1.00 25.22 150 ARG A C 1
ATOM 1241 O O . ARG B 2 17 ? -32.959 25.463 57.000 1.00 25.08 150 ARG A O 1
ATOM 1249 N N . GLU B 2 18 ? -34.013 23.593 57.692 1.00 25.17 151 GLU A N 1
ATOM 1250 C CA . GLU B 2 18 ? -34.344 23.162 56.339 1.00 26.36 151 GLU A CA 1
ATOM 1251 C C . GLU B 2 18 ? -35.283 24.165 55.658 1.00 26.89 151 GLU A C 1
ATOM 1252 O O . GLU B 2 18 ? -35.046 24.569 54.522 1.00 28.52 151 GLU A O 1
ATOM 1258 N N . GLU B 2 19 ? -36.332 24.576 56.370 1.00 24.52 152 GLU A N 1
ATOM 1259 C CA . GLU B 2 19 ? -37.363 25.451 55.813 1.00 26.11 152 GLU A CA 1
ATOM 1260 C C . GLU B 2 19 ? -36.992 26.938 55.829 1.00 25.15 152 GLU A C 1
ATOM 1261 O O . GLU B 2 19 ? -37.472 27.713 54.999 1.00 24.78 152 GLU A O 1
ATOM 1267 N N . TYR B 2 20 ? -36.153 27.334 56.781 1.00 23.14 153 TYR A N 1
ATOM 1268 C CA . TYR B 2 20 ? -35.745 28.732 56.926 1.00 21.57 153 TYR A CA 1
ATOM 1269 C C . TYR B 2 20 ? -34.238 28.820 56.791 1.00 21.75 153 TYR A C 1
ATOM 1270 O O . TYR B 2 20 ? -33.521 28.870 57.782 1.00 23.53 153 TYR A O 1
ATOM 1279 N N . PRO B 2 21 ? -33.747 28.813 55.550 1.00 21.56 154 PRO A N 1
ATOM 1280 C CA . PRO B 2 21 ? -32.315 28.624 55.293 1.00 21.05 154 PRO A CA 1
ATOM 1281 C C . PRO B 2 21 ? -31.456 29.772 55.776 1.00 21.69 154 PRO A C 1
ATOM 1282 O O . PRO B 2 21 ? -30.248 29.584 55.910 1.00 25.35 154 PRO A O 1
ATOM 1286 N N . ASP B 2 22 ? -32.048 30.935 56.021 1.00 22.00 155 ASP A N 1
ATOM 1287 C CA . ASP B 2 22 ? -31.263 32.091 56.428 1.00 22.45 155 ASP A CA 1
ATOM 1288 C C . ASP B 2 22 ? -31.514 32.455 57.877 1.00 20.18 155 ASP A C 1
ATOM 1289 O O . ASP B 2 22 ? -31.185 33.558 58.302 1.00 21.80 155 ASP A O 1
ATOM 1294 N N . ILE B 2 23 ? -32.089 31.532 58.639 1.00 19.87 156 ILE A N 1
ATOM 1295 C CA . ILE B 2 23 ? -32.522 31.885 59.991 1.00 20.71 156 ILE A CA 1
ATOM 1296 C C . ILE B 2 23 ? -31.380 32.371 60.907 1.00 21.11 156 ILE A C 1
ATOM 1297 O O . ILE B 2 23 ? -31.575 33.302 61.690 1.00 19.52 156 ILE A O 1
ATOM 1302 N N . ASP B 2 24 ? -30.196 31.768 60.796 1.00 21.48 157 ASP A N 1
ATOM 1303 C CA . ASP B 2 24 ? -29.044 32.241 61.579 1.00 21.44 157 ASP A CA 1
ATOM 1304 C C . ASP B 2 24 ? -28.758 33.720 61.296 1.00 20.62 157 ASP A C 1
ATOM 1305 O O . ASP B 2 24 ? -28.615 34.518 62.221 1.00 21.38 157 ASP A O 1
ATOM 1310 N N . SER B 2 25 ? -28.706 34.092 60.018 1.00 20.35 158 SER A N 1
ATOM 1311 C CA . SER B 2 25 ? -28.400 35.471 59.655 1.00 20.69 158 SER A CA 1
ATOM 1312 C C . SER B 2 25 ? -29.533 36.412 60.020 1.00 18.28 158 SER A C 1
ATOM 1313 O O . SER B 2 25 ? -29.297 37.562 60.390 1.00 20.29 158 SER A O 1
ATOM 1316 N N . GLU B 2 26 ? -30.768 35.933 59.901 1.00 17.26 159 GLU A N 1
ATOM 1317 C CA . GLU B 2 26 ? -31.912 36.757 60.260 1.00 18.93 159 GLU A CA 1
ATOM 1318 C C . GLU B 2 26 ? -31.897 37.075 61.753 1.00 17.69 159 GLU A C 1
ATOM 1319 O O . GLU B 2 26 ? -32.058 38.229 62.156 1.00 18.29 159 GLU A O 1
ATOM 1325 N N . VAL B 2 27 ? -31.679 36.052 62.568 1.00 17.80 160 VAL A N 1
ATOM 1326 C CA . VAL B 2 27 ? -31.608 36.251 64.015 1.00 20.00 160 VAL A CA 1
ATOM 1327 C C . VAL B 2 27 ? -30.442 37.157 64.383 1.00 16.71 160 VAL A C 1
ATOM 1328 O O . VAL B 2 27 ? -30.614 38.107 65.156 1.00 17.73 160 VAL A O 1
ATOM 1332 N N . ARG B 2 28 ? -29.264 36.889 63.829 1.00 16.57 161 ARG A N 1
ATOM 1333 C CA . ARG B 2 28 ? -28.111 37.729 64.139 1.00 17.90 161 ARG A CA 1
ATOM 1334 C C . ARG B 2 28 ? -28.347 39.181 63.758 1.00 18.96 161 ARG A C 1
ATOM 1335 O O . ARG B 2 28 ? -27.965 40.087 64.492 1.00 19.54 161 ARG A O 1
ATOM 1343 N N . ALA B 2 29 ? -28.975 39.404 62.604 1.00 18.43 162 ALA A N 1
ATOM 1344 C CA . ALA B 2 29 ? -29.259 40.765 62.166 1.00 17.84 162 ALA A CA 1
ATOM 1345 C C . ALA B 2 29 ? -30.209 41.489 63.125 1.00 19.33 162 ALA A C 1
ATOM 1346 O O . ALA B 2 29 ? -30.017 42.671 63.419 1.00 21.06 162 ALA A O 1
ATOM 1348 N N . ILE B 2 30 ? -31.224 40.783 63.616 1.00 19.00 163 ILE A N 1
ATOM 1349 C CA . ILE B 2 30 ? -32.107 41.338 64.632 1.00 18.63 163 ILE A CA 1
ATOM 1350 C C . ILE B 2 30 ? -31.348 41.662 65.926 1.00 17.94 163 ILE A C 1
ATOM 1351 O O . ILE B 2 30 ? -31.462 42.766 66.458 1.00 20.23 163 ILE A O 1
ATOM 1356 N N . LEU B 2 31 ? -30.562 40.710 66.419 1.00 18.33 164 LEU A N 1
ATOM 1357 C CA . LEU B 2 31 ? -29.784 40.927 67.640 1.00 19.84 164 LEU A CA 1
ATOM 1358 C C . LEU B 2 31 ? -28.809 42.092 67.481 1.00 20.43 164 LEU A C 1
ATOM 1359 O O . LEU B 2 31 ? -28.635 42.918 68.393 1.00 20.72 164 LEU A O 1
ATOM 1364 N N . LEU B 2 32 ? -28.176 42.171 66.316 1.00 20.50 165 LEU A N 1
ATOM 1365 C CA . LEU B 2 32 ? -27.204 43.232 66.075 1.00 19.91 165 LEU A CA 1
ATOM 1366 C C . LEU B 2 32 ? -27.881 44.601 66.181 1.00 21.19 165 LEU A C 1
ATOM 1367 O O . LEU B 2 32 ? -27.346 45.518 66.801 1.00 23.08 165 LEU A O 1
ATOM 1372 N N . SER B 2 33 ? -29.066 44.737 65.587 1.00 21.16 166 SER A N 1
ATOM 1373 C CA . SER B 2 33 ? -29.771 46.020 65.623 1.00 23.06 166 SER A CA 1
ATOM 1374 C C . SER B 2 33 ? -30.155 46.427 67.058 1.00 23.73 166 SER A C 1
ATOM 1375 O O . SER B 2 33 ? -30.264 47.613 67.361 1.00 25.27 166 SER A O 1
ATOM 1378 N N . HIS B 2 34 ? -30.318 45.439 67.940 1.00 22.68 167 HIS A N 1
ATOM 1379 C CA . HIS B 2 34 ? -30.713 45.691 69.324 1.00 22.79 167 HIS A CA 1
ATOM 1380 C C . HIS B 2 34 ? -29.553 45.532 70.312 1.00 23.20 167 HIS A C 1
ATOM 1381 O O . HIS B 2 34 ? -29.776 45.423 71.521 1.00 24.86 167 HIS A O 1
ATOM 1388 N N . ALA B 2 35 ? -28.322 45.522 69.807 1.00 23.60 168 ALA A N 1
ATOM 1389 C CA . ALA B 2 35 ? -27.156 45.158 70.621 1.00 22.19 168 ALA A CA 1
ATOM 1390 C C . ALA B 2 35 ? -26.881 46.061 71.831 1.00 21.55 168 ALA A C 1
ATOM 1391 O O . ALA B 2 35 ? -26.231 45.627 72.786 1.00 24.09 168 ALA A O 1
ATOM 1393 N N . GLN B 2 36 ? -27.358 47.303 71.801 1.00 23.34 169 GLN A N 1
ATOM 1394 C CA . GLN B 2 36 ? -27.145 48.215 72.928 1.00 26.03 169 GLN A CA 1
ATOM 1395 C C . GLN B 2 36 ? -27.772 47.719 74.221 1.00 28.05 169 GLN A C 1
ATOM 1396 O O . GLN B 2 36 ? -27.218 47.908 75.309 1.00 31.84 169 GLN A O 1
ATOM 1402 N N . ASN B 2 37 ? -28.931 47.083 74.117 1.00 26.20 170 ASN A N 1
ATOM 1403 C CA . ASN B 2 37 ? -29.616 46.640 75.328 1.00 28.69 170 ASN A CA 1
ATOM 1404 C C . ASN B 2 37 ? -29.989 45.168 75.317 1.00 25.14 170 ASN A C 1
ATOM 1405 O O . ASN B 2 37 ? -30.444 44.622 76.324 1.00 29.08 170 ASN A O 1
ATOM 1410 N N . GLY B 2 38 ? -29.778 44.516 74.181 1.00 24.50 171 GLY A N 1
ATOM 1411 C CA . GLY B 2 38 ? -30.156 43.127 74.054 1.00 23.58 171 GLY A CA 1
ATOM 1412 C C . GLY B 2 38 ? -31.654 43.038 73.873 1.00 24.53 171 GLY A C 1
ATOM 1413 O O . GLY B 2 38 ? -32.343 44.058 73.844 1.00 26.67 171 GLY A O 1
ATOM 1414 N N . ILE B 2 39 ? -32.164 41.819 73.771 1.00 20.82 172 ILE A N 1
ATOM 1415 C CA . ILE B 2 39 ? -33.555 41.608 73.409 1.00 22.13 172 ILE A CA 1
ATOM 1416 C C . ILE B 2 39 ? -34.066 40.260 73.950 1.00 21.17 172 ILE A C 1
ATOM 1417 O O . ILE B 2 39 ? -33.335 39.263 73.978 1.00 23.03 172 ILE A O 1
ATOM 1422 N N . THR B 2 40 ? -35.315 40.235 74.397 1.00 23.07 173 THR A N 1
ATOM 1423 C CA . THR B 2 40 ? -35.922 39.014 74.917 1.00 23.53 173 THR A CA 1
ATOM 1424 C C . THR B 2 40 ? -36.456 38.156 73.787 1.00 22.67 173 THR A C 1
ATOM 1425 O O . THR B 2 40 ? -36.615 38.635 72.659 1.00 23.69 173 THR A O 1
ATOM 1429 N N . ILE B 2 41 ? -36.765 36.902 74.089 1.00 23.57 174 ILE A N 1
ATOM 1430 C CA . ILE B 2 41 ? -37.349 35.996 73.108 1.00 22.59 174 ILE A CA 1
ATOM 1431 C C . ILE B 2 41 ? -38.653 36.530 72.511 1.00 20.89 174 ILE A C 1
ATOM 1432 O O . ILE B 2 41 ? -38.830 36.504 71.295 1.00 23.48 174 ILE A O 1
ATOM 1437 N N . SER B 2 42 ? -39.557 37.034 73.347 1.00 21.94 175 SER A N 1
ATOM 1438 C CA . SER B 2 42 ? -40.824 37.542 72.818 1.00 22.94 175 SER A CA 1
ATOM 1439 C C . SER B 2 42 ? -40.583 38.664 71.802 1.00 23.13 175 SER A C 1
ATOM 1440 O O . SER B 2 42 ? -41.264 38.735 70.776 1.00 24.49 175 SER A O 1
ATOM 1443 N N . SER B 2 43 ? -39.589 39.510 72.054 1.00 22.56 176 SER A N 1
ATOM 1444 C CA . SER B 2 43 ? -39.278 40.595 71.123 1.00 23.13 176 SER A CA 1
ATOM 1445 C C . SER B 2 43 ? -38.591 40.099 69.861 1.00 20.57 176 SER A C 1
ATOM 1446 O O . SER B 2 43 ? -38.843 40.619 68.771 1.00 22.69 176 SER A O 1
ATOM 1449 N N . ILE B 2 44 ? -37.720 39.101 69.985 1.00 19.20 177 ILE A N 1
ATOM 1450 C CA . ILE B 2 44 ? -37.152 38.460 68.806 1.00 19.24 177 ILE A CA 1
ATOM 1451 C C . ILE B 2 44 ? -38.260 37.928 67.905 1.00 19.48 177 ILE A C 1
ATOM 1452 O O . ILE B 2 44 ? -38.223 38.127 66.689 1.00 21.75 177 ILE A O 1
ATOM 1457 N N . LYS B 2 45 ? -39.246 37.259 68.492 1.00 20.69 178 LYS A N 1
ATOM 1458 C CA . LYS B 2 45 ? -40.356 36.709 67.726 1.00 21.93 178 LYS A CA 1
ATOM 1459 C C . LYS B 2 45 ? -41.131 37.798 67.003 1.00 22.59 178 LYS A C 1
ATOM 1460 O O . LYS B 2 45 ? -41.471 37.653 65.819 1.00 24.19 178 LYS A O 1
ATOM 1466 N N . SER B 2 46 ? -41.400 38.899 67.693 1.00 23.61 179 SER A N 1
ATOM 1467 C CA . SER B 2 46 ? -42.193 39.952 67.067 1.00 23.94 179 SER A CA 1
ATOM 1468 C C . SER B 2 46 ? -41.381 40.677 65.999 1.00 21.52 179 SER A C 1
ATOM 1469 O O . SER B 2 46 ? -41.923 41.019 64.941 1.00 23.44 179 SER A O 1
ATOM 1472 N N . GLU B 2 47 ? -40.094 40.901 66.246 1.00 21.01 180 GLU A N 1
ATOM 1473 C CA . GLU B 2 47 ? -39.234 41.525 65.243 1.00 22.33 180 GLU A CA 1
ATOM 1474 C C . GLU B 2 47 ? -39.101 40.640 64.017 1.00 20.36 180 GLU A C 1
ATOM 1475 O O . GLU B 2 47 ? -39.100 41.141 62.892 1.00 20.91 180 GLU A O 1
ATOM 1481 N N . TYR B 2 48 ? -38.998 39.332 64.231 1.00 20.37 181 TYR A N 1
ATOM 1482 C CA . TYR B 2 48 ? -38.857 38.383 63.131 1.00 20.35 181 TYR A CA 1
ATOM 1483 C C . TYR B 2 48 ? -40.079 38.456 62.216 1.00 22.17 181 TYR A C 1
ATOM 1484 O O . TYR B 2 48 ? -39.948 38.480 60.997 1.00 22.48 181 TYR A O 1
ATOM 1493 N N . ARG B 2 49 ? -41.268 38.486 62.806 1.00 21.15 182 ARG A N 1
ATOM 1494 C CA . ARG B 2 49 ? -42.490 38.519 62.026 1.00 25.54 182 ARG A CA 1
ATOM 1495 C C . ARG B 2 49 ? -42.597 39.828 61.260 1.00 25.52 182 ARG A C 1
ATOM 1496 O O . ARG B 2 49 ? -43.020 39.851 60.092 1.00 27.02 182 ARG A O 1
ATOM 1504 N N . LYS B 2 50 ? -42.210 40.924 61.900 1.00 25.05 183 LYS A N 1
ATOM 1505 C CA . LYS B 2 50 ? -42.266 42.225 61.232 1.00 24.29 183 LYS A CA 1
ATOM 1506 C C . LYS B 2 50 ? -41.324 42.304 60.039 1.00 24.40 183 LYS A C 1
ATOM 1507 O O . LYS B 2 50 ? -41.677 42.854 58.993 1.00 30.01 183 LYS A O 1
ATOM 1513 N N . LEU B 2 51 ? -40.132 41.742 60.178 1.00 24.49 184 LEU A N 1
ATOM 1514 C CA . LEU B 2 51 ? -39.105 41.849 59.148 1.00 26.14 184 LEU A CA 1
ATOM 1515 C C . LEU B 2 51 ? -39.282 40.855 58.003 1.00 27.53 184 LEU A C 1
ATOM 1516 O O . LEU B 2 51 ? -38.944 41.162 56.859 1.00 33.25 184 LEU A O 1
ATOM 1521 N N . THR B 2 52 ? -39.822 39.676 58.293 1.00 27.88 185 THR A N 1
ATOM 1522 C CA . THR B 2 52 ? -39.902 38.624 57.282 1.00 27.66 185 THR A CA 1
ATOM 1523 C C . THR B 2 52 ? -41.323 38.302 56.837 1.00 29.98 185 THR A C 1
ATOM 1524 O O . THR B 2 52 ? -41.525 37.679 55.794 1.00 32.07 185 THR A O 1
ATOM 1528 N N . GLY B 2 53 ? -42.305 38.704 57.632 1.00 30.62 186 GLY A N 1
ATOM 1529 C CA . GLY B 2 53 ? -43.694 38.413 57.324 1.00 32.53 186 GLY A CA 1
ATOM 1530 C C . GLY B 2 53 ? -44.131 37.022 57.740 1.00 34.46 186 GLY A C 1
ATOM 1531 O O . GLY B 2 53 ? -45.274 36.631 57.523 1.00 35.41 186 GLY A O 1
ATOM 1532 N N . ASN B 2 54 ? -43.220 36.273 58.355 1.00 32.70 187 ASN A N 1
ATOM 1533 C CA . ASN B 2 54 ? -43.539 34.943 58.846 1.00 31.30 187 ASN A CA 1
ATOM 1534 C C . ASN B 2 54 ? -43.356 34.895 60.345 1.00 29.45 187 ASN A C 1
ATOM 1535 O O . ASN B 2 54 ? -42.431 35.506 60.867 1.00 29.26 187 ASN A O 1
ATOM 1540 N N . PRO B 2 55 ? -44.241 34.170 61.039 1.00 29.44 188 PRO A N 1
ATOM 1541 C CA . PRO B 2 55 ? -44.036 33.966 62.474 1.00 29.05 188 PRO A CA 1
ATOM 1542 C C . PRO B 2 55 ? -42.725 33.240 62.735 1.00 28.27 188 PRO A C 1
ATOM 1543 O O . PRO B 2 55 ? -42.279 32.427 61.916 1.00 29.27 188 PRO A O 1
ATOM 1547 N N . PHE B 2 56 ? -42.100 33.550 63.862 1.00 26.41 189 PHE A N 1
ATOM 1548 C CA . PHE B 2 56 ? -40.891 32.846 64.260 1.00 23.61 189 PHE A CA 1
ATOM 1549 C C . PHE B 2 56 ? -41.217 31.349 64.341 1.00 24.20 189 PHE A C 1
ATOM 1550 O O . PHE B 2 56 ? -42.241 30.955 64.907 1.00 25.87 189 PHE A O 1
ATOM 1558 N N . PRO B 2 57 ? -40.374 30.512 63.722 1.00 26.79 190 PRO A N 1
ATOM 1559 C CA . PRO B 2 57 ? -40.772 29.115 63.512 1.00 29.06 190 PRO A CA 1
ATOM 1560 C C . PRO B 2 57 ? -40.616 28.173 64.709 1.00 30.91 190 PRO A C 1
ATOM 1561 O O . PRO B 2 57 ? -40.871 26.981 64.558 1.00 33.42 190 PRO A O 1
ATOM 1565 N N . LEU B 2 58 ? -40.214 28.687 65.866 1.00 29.91 191 LEU A N 1
ATOM 1566 C CA . LEU B 2 58 ? -40.171 27.872 67.080 1.00 31.06 191 LEU A CA 1
ATOM 1567 C C . LEU B 2 58 ? -41.010 28.491 68.183 1.00 34.10 191 LEU A C 1
ATOM 1568 O O . LEU B 2 58 ? -40.955 29.698 68.408 1.00 35.76 191 LEU A O 1
ATOM 1573 N N . HIS B 2 59 ? -41.773 27.657 68.879 1.00 36.48 192 HIS A N 1
ATOM 1574 C CA . HIS B 2 59 ? -42.611 28.137 69.968 1.00 40.69 192 HIS A CA 1
ATOM 1575 C C . HIS B 2 59 ? -41.901 27.999 71.316 1.00 43.38 192 HIS A C 1
ATOM 1576 O O . HIS B 2 59 ? -41.878 28.946 72.105 1.00 45.68 192 HIS A O 1
ATOM 1578 N N . ASP B 2 60 ? -41.316 26.831 71.573 1.00 41.65 193 ASP A N 1
ATOM 1579 C CA . ASP B 2 60 ? -40.615 26.597 72.833 1.00 43.59 193 ASP A CA 1
ATOM 1580 C C . ASP B 2 60 ? -39.196 26.071 72.626 1.00 38.37 193 ASP A C 1
ATOM 1581 O O . ASP B 2 60 ? -38.753 25.875 71.490 1.00 36.58 193 ASP A O 1
ATOM 1586 N N . ASN B 2 61 ? -38.490 25.863 73.736 1.00 36.35 194 ASN A N 1
ATOM 1587 C CA . ASN B 2 61 ? -37.054 25.593 73.718 1.00 36.51 194 ASN A CA 1
ATOM 1588 C C . ASN B 2 61 ? -36.265 26.564 72.829 1.00 30.41 194 ASN A C 1
ATOM 1589 O O . ASN B 2 61 ? -35.276 26.197 72.183 1.00 31.16 194 ASN A O 1
ATOM 1594 N N . VAL B 2 62 ? -36.713 27.814 72.817 1.00 26.61 195 VAL A N 1
ATOM 1595 C CA . VAL B 2 62 ? -36.114 28.815 71.959 1.00 23.97 195 VAL A CA 1
ATOM 1596 C C . VAL B 2 62 ? -34.708 29.181 72.419 1.00 22.85 195 VAL A C 1
ATOM 1597 O O . VAL B 2 62 ? -33.830 29.416 71.599 1.00 21.94 195 VAL A O 1
ATOM 1601 N N . THR B 2 63 ? -34.466 29.189 73.728 1.00 21.33 196 THR A N 1
ATOM 1602 C CA . THR B 2 63 ? -33.130 29.519 74.212 1.00 21.41 196 THR A CA 1
ATOM 1603 C C . THR B 2 63 ? -32.086 28.554 73.646 1.00 21.43 196 THR A C 1
ATOM 1604 O O . THR B 2 63 ? -31.020 28.970 73.180 1.00 21.00 196 THR A O 1
ATOM 1608 N N . ASP B 2 64 ? -32.392 27.262 73.700 1.00 22.47 197 ASP A N 1
ATOM 1609 C CA . ASP B 2 64 ? -31.448 26.262 73.219 1.00 22.71 197 ASP A CA 1
ATOM 1610 C C . ASP B 2 64 ? -31.184 26.439 71.725 1.00 22.41 197 ASP A C 1
ATOM 1611 O O . ASP B 2 64 ? -30.040 26.352 71.266 1.00 21.76 197 ASP A O 1
ATOM 1616 N N . PHE B 2 65 ? -32.240 26.701 70.964 1.00 21.66 198 PHE A N 1
ATOM 1617 C CA . PHE B 2 65 ? -32.074 26.949 69.538 1.00 21.83 198 PHE A CA 1
ATOM 1618 C C . PHE B 2 65 ? -31.209 28.172 69.258 1.00 19.09 198 PHE A C 1
ATOM 1619 O O . PHE B 2 65 ? -30.287 28.116 68.439 1.00 20.09 198 PHE A O 1
ATOM 1627 N N . LEU B 2 66 ? -31.518 29.286 69.914 1.00 20.01 199 LEU A N 1
ATOM 1628 C CA . LEU B 2 66 ? -30.771 30.520 69.663 1.00 20.49 199 LEU A CA 1
ATOM 1629 C C . LEU B 2 66 ? -29.295 30.295 69.954 1.00 19.14 199 LEU A C 1
ATOM 1630 O O . LEU B 2 66 ? -28.429 30.838 69.264 1.00 20.14 199 LEU A O 1
ATOM 1635 N N . LEU B 2 67 ? -29.020 29.475 70.969 1.00 19.98 200 LEU A N 1
ATOM 1636 C CA . LEU B 2 67 ? -27.642 29.194 71.352 1.00 20.71 200 LEU A CA 1
ATOM 1637 C C . LEU B 2 67 ? -26.958 28.139 70.474 1.00 22.42 200 LEU A C 1
ATOM 1638 O O . LEU B 2 67 ? -25.839 27.702 70.771 1.00 24.17 200 LEU A O 1
ATOM 1643 N N . THR B 2 68 ? -27.613 27.743 69.381 1.00 21.36 201 THR A N 1
ATOM 1644 C CA . THR B 2 68 ? -26.934 26.939 68.359 1.00 22.35 201 THR A CA 1
ATOM 1645 C C . THR B 2 68 ? -26.468 27.820 67.208 1.00 22.72 201 THR A C 1
ATOM 1646 O O . THR B 2 68 ? -25.868 27.337 66.245 1.00 24.37 201 THR A O 1
ATOM 1650 N N . ILE B 2 69 ? -26.773 29.108 67.298 1.00 20.98 202 ILE A N 1
ATOM 1651 C CA . ILE B 2 69 ? -26.401 30.049 66.250 1.00 20.42 202 ILE A CA 1
ATOM 1652 C C . ILE B 2 69 ? -25.071 30.707 66.601 1.00 21.71 202 ILE A C 1
ATOM 1653 O O . ILE B 2 69 ? -24.976 31.406 67.601 1.00 22.40 202 ILE A O 1
ATOM 1658 N N . PRO B 2 70 ? -24.037 30.478 65.783 1.00 22.65 203 PRO A N 1
ATOM 1659 C CA . PRO B 2 70 ? -22.723 31.078 66.036 1.00 23.23 203 PRO A CA 1
ATOM 1660 C C . PRO B 2 70 ? -22.782 32.567 66.393 1.00 21.95 203 PRO A C 1
ATOM 1661 O O . PRO B 2 70 ? -23.438 33.351 65.703 1.00 22.41 203 PRO A O 1
ATOM 1665 N N . ASN B 2 71 ? -22.107 32.909 67.489 1.00 23.11 204 ASN A N 1
ATOM 1666 C CA . ASN B 2 71 ? -21.956 34.275 68.001 1.00 24.14 204 ASN A CA 1
ATOM 1667 C C . ASN B 2 71 ? -23.125 34.827 68.807 1.00 23.06 204 ASN A C 1
ATOM 1668 O O . ASN B 2 71 ? -23.044 35.941 69.321 1.00 25.55 204 ASN A O 1
ATOM 1673 N N . VAL B 2 72 ? -24.205 34.061 68.922 1.00 19.25 205 VAL A N 1
ATOM 1674 C CA . VAL B 2 72 ? -25.326 34.483 69.762 1.00 19.23 205 VAL A CA 1
ATOM 1675 C C . VAL B 2 72 ? -25.002 34.303 71.240 1.00 20.24 205 VAL A C 1
ATOM 1676 O O . VAL B 2 72 ? -24.374 33.312 71.637 1.00 21.35 205 VAL A O 1
ATOM 1680 N N . THR B 2 73 ? -25.393 35.289 72.048 1.00 20.69 206 THR A N 1
ATOM 1681 C CA . THR B 2 73 ? -25.182 35.215 73.489 1.00 22.08 206 THR A CA 1
ATOM 1682 C C . THR B 2 73 ? -26.514 35.329 74.213 1.00 21.58 206 THR A C 1
ATOM 1683 O O . THR B 2 73 ? -27.509 35.815 73.653 1.00 21.09 206 THR A O 1
ATOM 1687 N N . ALA B 2 74 ? -26.518 34.865 75.457 1.00 21.89 207 ALA A N 1
ATOM 1688 C CA . ALA B 2 74 ? -27.670 34.982 76.329 1.00 20.87 207 ALA A CA 1
ATOM 1689 C C . ALA B 2 74 ? -27.170 35.382 77.705 1.00 23.20 207 ALA A C 1
ATOM 1690 O O . ALA B 2 74 ? -26.058 35.028 78.090 1.00 23.17 207 ALA A O 1
ATOM 1692 N N . GLU B 2 75 ? -27.981 36.134 78.433 1.00 22.22 208 GLU A N 1
ATOM 1693 C CA . GLU B 2 75 ? -27.620 36.588 79.770 1.00 22.85 208 GLU A CA 1
ATOM 1694 C C . GLU B 2 75 ? -28.838 36.531 80.664 1.00 21.73 208 GLU A C 1
ATOM 1695 O O . GLU B 2 75 ? -29.928 36.920 80.264 1.00 23.05 208 GLU A O 1
ATOM 1701 N N . CYS B 2 76 ? -28.658 36.039 81.878 1.00 20.88 209 CYS A N 1
ATOM 1702 C CA . CYS B 2 76 ? -29.686 36.220 82.883 1.00 19.53 209 CYS A CA 1
ATOM 1703 C C . CYS B 2 76 ? -29.405 37.552 83.567 1.00 20.84 209 CYS A C 1
ATOM 1704 O O . CYS B 2 76 ? -28.482 37.663 84.375 1.00 25.63 209 CYS A O 1
ATOM 1707 N N . SER B 2 77 ? -30.161 38.582 83.207 1.00 19.97 210 SER A N 1
ATOM 1708 C CA . SER B 2 77 ? -29.901 39.902 83.754 1.00 21.92 210 SER A CA 1
ATOM 1709 C C . SER B 2 77 ? -30.304 39.954 85.230 1.00 24.68 210 SER A C 1
ATOM 1710 O O . SER B 2 77 ? -31.092 39.133 85.700 1.00 26.03 210 SER A O 1
ATOM 1713 N N . GLU B 2 78 ? -29.769 40.920 85.965 1.00 28.26 211 GLU A N 1
ATOM 1714 C CA . GLU B 2 78 ? -30.149 41.050 87.370 1.00 33.79 211 GLU A CA 1
ATOM 1715 C C . GLU B 2 78 ? -31.632 41.379 87.508 1.00 32.48 211 GLU A C 1
ATOM 1716 O O . GLU B 2 78 ? -32.244 41.093 88.541 1.00 34.97 211 GLU A O 1
ATOM 1722 N N . SER B 2 79 ? -32.211 41.960 86.460 1.00 30.01 212 SER A N 1
ATOM 1723 C CA . SER B 2 79 ? -33.644 42.264 86.443 1.00 29.68 212 SER A CA 1
ATOM 1724 C C . SER B 2 79 ? -34.478 40.990 86.455 1.00 29.58 212 SER A C 1
ATOM 1725 O O . SER B 2 79 ? -35.640 40.998 86.863 1.00 31.89 212 SER A O 1
ATOM 1728 N N . GLY B 2 80 ? -33.888 39.900 85.971 1.00 27.78 213 GLY A N 1
ATOM 1729 C CA . GLY B 2 80 ? -34.578 38.629 85.889 1.00 28.52 213 GLY A CA 1
ATOM 1730 C C . GLY B 2 80 ? -34.906 38.253 84.457 1.00 26.27 213 GLY A C 1
ATOM 1731 O O . GLY B 2 80 ? -35.263 37.109 84.174 1.00 27.04 213 GLY A O 1
ATOM 1732 N N . LYS B 2 81 ? -34.796 39.220 83.555 1.00 24.28 214 LYS A N 1
ATOM 1733 C CA . LYS B 2 81 ? -35.082 38.965 82.152 1.00 22.92 214 LYS A CA 1
ATOM 1734 C C . LYS B 2 81 ? -33.944 38.204 81.500 1.00 23.13 214 LYS A C 1
ATOM 1735 O O . LYS B 2 81 ? -32.773 38.424 81.806 1.00 22.31 214 LYS A O 1
ATOM 1741 N N . ARG B 2 82 ? -34.299 37.317 80.579 1.00 21.48 215 ARG A N 1
ATOM 1742 C CA . ARG B 2 82 ? -33.301 36.612 79.797 1.00 21.85 215 ARG A CA 1
ATOM 1743 C C . ARG B 2 82 ? -33.108 37.381 78.504 1.00 20.65 215 ARG A C 1
ATOM 1744 O O . ARG B 2 82 ? -34.036 37.523 77.711 1.00 22.09 215 ARG A O 1
ATOM 1752 N N . ILE B 2 83 ? -31.902 37.898 78.307 1.00 20.39 216 ILE A N 1
ATOM 1753 C CA . ILE B 2 83 ? -31.653 38.775 77.176 1.00 22.43 216 ILE A CA 1
ATOM 1754 C C . ILE B 2 83 ? -30.591 38.218 76.255 1.00 22.20 216 ILE A C 1
ATOM 1755 O O . ILE B 2 83 ? -29.579 37.669 76.682 1.00 21.18 216 ILE A O 1
ATOM 1760 N N . PHE B 2 84 ? -30.839 38.370 74.961 1.00 20.73 217 PHE A N 1
ATOM 1761 C CA . PHE B 2 84 ? -29.972 37.803 73.948 1.00 19.31 217 PHE A CA 1
ATOM 1762 C C . PHE B 2 84 ? -29.252 38.913 73.214 1.00 19.96 217 PHE A C 1
ATOM 1763 O O . PHE B 2 84 ? -29.775 40.021 73.076 1.00 20.80 217 PHE A O 1
ATOM 1771 N N . ASN B 2 85 ? -28.044 38.610 72.757 1.00 19.46 218 ASN A N 1
ATOM 1772 C CA . ASN B 2 85 ? -27.191 39.595 72.130 1.00 19.75 218 ASN A CA 1
ATOM 1773 C C . ASN B 2 85 ? -26.207 38.870 71.217 1.00 20.49 218 ASN A C 1
ATOM 1774 O O . ASN B 2 85 ? -26.422 37.710 70.869 1.00 20.80 218 ASN A O 1
ATOM 1779 N N . LEU B 2 86 ? -25.125 39.537 70.844 1.00 21.39 219 LEU A N 1
ATOM 1780 C CA . LEU B 2 86 ? -24.282 39.033 69.776 1.00 23.93 219 LEU A CA 1
ATOM 1781 C C . LEU B 2 86 ? -22.829 39.382 70.018 1.00 24.57 219 LEU A C 1
ATOM 1782 O O . LEU B 2 86 ? -22.532 40.479 70.485 1.00 25.56 219 LEU A O 1
ATOM 1787 N N . LYS B 2 87 ? -21.928 38.453 69.695 1.00 25.16 220 LYS A N 1
ATOM 1788 C CA . LYS B 2 87 ? -20.495 38.738 69.639 1.00 25.87 220 LYS A CA 1
ATOM 1789 C C . LYS B 2 87 ? -20.126 39.148 68.217 1.00 26.34 220 LYS A C 1
ATOM 1790 O O . LYS B 2 87 ? -20.737 38.682 67.246 1.00 27.50 220 LYS A O 1
ATOM 1796 N N . ALA B 2 88 ? -19.124 40.009 68.089 1.00 26.36 221 ALA A N 1
ATOM 1797 C CA . ALA B 2 88 ? -18.677 40.451 66.772 1.00 28.66 221 ALA A CA 1
ATOM 1798 C C . ALA B 2 88 ? -18.041 39.324 65.975 1.00 28.17 221 ALA A C 1
ATOM 1799 O O . ALA B 2 88 ? -17.291 38.507 66.515 1.00 28.66 221 ALA A O 1
ATOM 1801 N N . SER B 2 89 ? -18.347 39.297 64.684 1.00 27.92 222 SER A N 1
ATOM 1802 C CA . SER B 2 89 ? -17.683 38.413 63.738 1.00 27.52 222 SER A CA 1
ATOM 1803 C C . SER B 2 89 ? -16.877 39.275 62.777 1.00 26.92 222 SER A C 1
ATOM 1804 O O . SER B 2 89 ? -16.998 40.499 62.783 1.00 26.81 222 SER A O 1
ATOM 1807 N N . LEU B 2 90 ? -16.068 38.641 61.940 1.00 29.00 223 LEU A N 1
ATOM 1808 C CA . LEU B 2 90 ? -15.257 39.378 60.984 1.00 29.22 223 LEU A CA 1
ATOM 1809 C C . LEU B 2 90 ? -16.129 40.179 60.036 1.00 29.30 223 LEU A C 1
ATOM 1810 O O . LEU B 2 90 ? -15.788 41.302 59.670 1.00 31.22 223 LEU A O 1
ATOM 1815 N N . LYS B 2 91 ? -17.273 39.614 59.668 1.00 27.00 224 LYS A N 1
ATOM 1816 C CA . LYS B 2 91 ? -18.106 40.234 58.642 1.00 27.32 224 LYS A CA 1
ATOM 1817 C C . LYS B 2 91 ? -19.048 41.309 59.169 1.00 24.26 224 LYS A C 1
ATOM 1818 O O . LYS B 2 91 ? -19.413 42.217 58.430 1.00 26.38 224 LYS A O 1
ATOM 1824 N N . ASN B 2 92 ? -19.442 41.223 60.437 1.00 24.17 225 ASN A N 1
ATOM 1825 C CA . ASN B 2 92 ? -20.377 42.214 60.972 1.00 25.50 225 ASN A CA 1
ATOM 1826 C C . ASN B 2 92 ? -19.788 43.171 62.018 1.00 21.36 225 ASN A C 1
ATOM 1827 O O . ASN B 2 92 ? -20.494 44.038 62.536 1.00 21.19 225 ASN A O 1
ATOM 1832 N N . GLY B 2 93 ? -18.503 43.008 62.334 1.00 21.85 226 GLY A N 1
ATOM 1833 C CA . GLY B 2 93 ? -17.885 43.768 63.416 1.00 22.22 226 GLY A CA 1
ATOM 1834 C C . GLY B 2 93 ? -17.971 45.279 63.261 1.00 22.94 226 GLY A C 1
ATOM 1835 O O . GLY B 2 93 ? -18.140 46.015 64.237 1.00 24.39 226 GLY A O 1
ATOM 1836 N N . HIS B 2 94 ? -17.870 45.755 62.025 1.00 23.24 227 HIS A N 1
ATOM 1837 C CA . HIS B 2 94 ? -17.953 47.188 61.775 1.00 22.69 227 HIS A CA 1
ATOM 1838 C C . HIS B 2 94 ? -19.329 47.728 62.158 1.00 21.95 227 HIS A C 1
ATOM 1839 O O . HIS B 2 94 ? -19.455 48.854 62.652 1.00 23.75 227 HIS A O 1
ATOM 1846 N N . LEU B 2 95 ? -20.352 46.908 61.950 1.00 19.26 228 LEU A N 1
ATOM 1847 C CA . LEU B 2 95 ? -21.719 47.308 62.260 1.00 17.68 228 LEU A CA 1
ATOM 1848 C C . LEU B 2 95 ? -21.995 47.242 63.751 1.00 19.55 228 LEU A C 1
ATOM 1849 O O . LEU B 2 95 ? -22.603 48.152 64.324 1.00 20.42 228 LEU A O 1
ATOM 1854 N N . LEU B 2 96 ? -21.586 46.138 64.365 1.00 20.17 229 LEU A N 1
ATOM 1855 C CA . LEU B 2 96 ? -21.810 45.959 65.789 1.00 20.27 229 LEU A CA 1
ATOM 1856 C C . LEU B 2 96 ? -21.143 47.090 66.575 1.00 21.99 229 LEU A C 1
ATOM 1857 O O . LEU B 2 96 ? -21.734 47.651 67.499 1.00 21.79 229 LEU A O 1
ATOM 1862 N N . ASP B 2 97 ? -19.925 47.449 66.183 1.00 21.99 230 ASP A N 1
ATOM 1863 C CA . ASP B 2 97 ? -19.233 48.569 66.809 1.00 23.55 230 ASP A CA 1
ATOM 1864 C C . ASP B 2 97 ? -20.022 49.871 66.721 1.00 21.46 230 ASP A C 1
ATOM 1865 O O . ASP B 2 97 ? -20.076 50.633 67.681 1.00 23.41 230 ASP A O 1
ATOM 1870 N N . MET B 2 98 ? -20.637 50.130 65.571 1.00 21.28 231 MET A N 1
ATOM 1871 C CA . MET B 2 98 ? -21.440 51.336 65.430 1.00 21.75 231 MET A CA 1
ATOM 1872 C C . MET B 2 98 ? -22.666 51.297 66.318 1.00 21.20 231 MET A C 1
ATOM 1873 O O . MET B 2 98 ? -22.960 52.272 67.008 1.00 20.61 231 MET A O 1
ATOM 1878 N N . VAL B 2 99 ? -23.386 50.182 66.297 1.00 20.06 232 VAL A N 1
ATOM 1879 C CA . VAL B 2 99 ? -24.574 50.051 67.132 1.00 20.31 232 VAL A CA 1
ATOM 1880 C C . VAL B 2 99 ? -24.248 50.253 68.607 1.00 21.05 232 VAL A C 1
ATOM 1881 O O . VAL B 2 99 ? -24.925 51.013 69.282 1.00 20.83 232 VAL A O 1
ATOM 1885 N N . LEU B 2 100 ? -23.192 49.606 69.098 1.00 21.59 233 LEU A N 1
ATOM 1886 C CA . LEU B 2 100 ? -22.844 49.710 70.514 1.00 22.92 233 LEU A CA 1
ATOM 1887 C C . LEU B 2 100 ? -22.430 51.125 70.931 1.00 24.27 233 LEU A C 1
ATOM 1888 O O . LEU B 2 100 ? -22.515 51.483 72.111 1.00 27.48 233 LEU A O 1
ATOM 1893 N N . ASN B 2 101 ? -21.986 51.927 69.968 1.00 22.07 234 ASN A N 1
ATOM 1894 C CA . ASN B 2 101 ? -21.502 53.271 70.244 1.00 23.15 234 ASN A CA 1
ATOM 1895 C C . ASN B 2 101 ? -22.376 54.391 69.683 1.00 23.85 234 ASN A C 1
ATOM 1896 O O . ASN B 2 101 ? -21.968 55.557 69.684 1.00 27.22 234 ASN A O 1
ATOM 1901 N N . GLN B 2 102 ? -23.577 54.060 69.214 1.00 22.55 235 GLN A N 1
ATOM 1902 C CA . GLN B 2 102 ? -24.451 55.094 68.659 1.00 21.37 235 GLN A CA 1
ATOM 1903 C C . GLN B 2 102 ? -25.223 55.802 69.776 1.00 24.89 235 GLN A C 1
ATOM 1904 O O . GLN B 2 102 ? -24.942 55.571 70.961 1.00 27.56 235 GLN A O 1
ATOM 1910 N N . LYS B 2 103 ? -26.162 56.673 69.413 1.00 24.27 236 LYS A N 1
ATOM 1911 C CA . LYS B 2 103 ? -26.951 57.402 70.400 1.00 27.19 236 LYS A CA 1
ATOM 1912 C C . LYS B 2 103 ? -27.628 56.436 71.351 1.00 32.14 236 LYS A C 1
ATOM 1913 O O . LYS B 2 103 ? -28.117 55.384 70.933 1.00 32.39 236 LYS A O 1
ATOM 1919 N N . GLU B 2 104 ? -27.635 56.799 72.629 1.00 37.83 237 GLU A N 1
ATOM 1920 C CA . GLU B 2 104 ? -28.283 56.004 73.662 1.00 42.66 237 GLU A CA 1
ATOM 1921 C C . GLU B 2 104 ? -29.781 56.277 73.683 1.00 45.62 237 GLU A C 1
ATOM 1922 O O . GLU B 2 104 ? -30.550 55.633 72.968 1.00 47.64 237 GLU A O 1
ATOM 1924 N N . TYR C 2 13 ? -36.499 22.664 88.642 1.00 49.93 146 TYR C N 1
ATOM 1925 C CA . TYR C 2 13 ? -35.334 23.203 89.326 1.00 46.07 146 TYR C CA 1
ATOM 1926 C C . TYR C 2 13 ? -35.676 23.538 90.766 1.00 42.35 146 TYR C C 1
ATOM 1927 O O . TYR C 2 13 ? -34.789 23.797 91.578 1.00 39.35 146 TYR C O 1
ATOM 1936 N N . ILE C 2 14 ? -36.968 23.543 91.075 1.00 42.25 147 ILE C N 1
ATOM 1937 C CA . ILE C 2 14 ? -37.415 23.782 92.439 1.00 42.54 147 ILE C CA 1
ATOM 1938 C C . ILE C 2 14 ? -36.765 22.771 93.371 1.00 39.48 147 ILE C C 1
ATOM 1939 O O . ILE C 2 14 ? -36.232 23.125 94.425 1.00 38.19 147 ILE C O 1
ATOM 1944 N N . SER C 2 15 ? -36.787 21.513 92.949 1.00 39.19 148 SER C N 1
ATOM 1945 C CA . SER C 2 15 ? -36.172 20.420 93.693 1.00 39.70 148 SER C CA 1
ATOM 1946 C C . SER C 2 15 ? -34.669 20.635 93.892 1.00 35.48 148 SER C C 1
ATOM 1947 O O . SER C 2 15 ? -34.133 20.403 94.977 1.00 34.49 148 SER C O 1
ATOM 1950 N N . VAL C 2 16 ? -33.996 21.091 92.842 1.00 30.83 149 VAL C N 1
ATOM 1951 C CA . VAL C 2 16 ? -32.560 21.344 92.900 1.00 29.55 149 VAL C CA 1
ATOM 1952 C C . VAL C 2 16 ? -32.214 22.466 93.870 1.00 28.38 149 VAL C C 1
ATOM 1953 O O . VAL C 2 16 ? -31.319 22.325 94.700 1.00 27.19 149 VAL C O 1
ATOM 1957 N N . ARG C 2 17 ? -32.914 23.586 93.762 1.00 27.91 150 ARG C N 1
ATOM 1958 C CA . ARG C 2 17 ? -32.601 24.737 94.603 1.00 27.76 150 ARG C CA 1
ATOM 1959 C C . ARG C 2 17 ? -32.967 24.490 96.060 1.00 28.12 150 ARG C C 1
ATOM 1960 O O . ARG C 2 17 ? -32.360 25.055 96.969 1.00 29.25 150 ARG C O 1
ATOM 1968 N N . GLU C 2 18 ? -33.956 23.634 96.278 1.00 30.44 151 GLU C N 1
ATOM 1969 C CA . GLU C 2 18 ? -34.302 23.216 97.625 1.00 33.41 151 GLU C CA 1
ATOM 1970 C C . GLU C 2 18 ? -33.137 22.438 98.250 1.00 32.10 151 GLU C C 1
ATOM 1971 O O . GLU C 2 18 ? -32.723 22.715 99.378 1.00 32.22 151 GLU C O 1
ATOM 1977 N N . GLU C 2 19 ? -32.598 21.480 97.498 1.00 29.68 152 GLU C N 1
ATOM 1978 C CA . GLU C 2 19 ? -31.578 20.569 98.016 1.00 29.25 152 GLU C CA 1
ATOM 1979 C C . GLU C 2 19 ? -30.176 21.177 97.999 1.00 27.40 152 GLU C C 1
ATOM 1980 O O . GLU C 2 19 ? -29.312 20.790 98.795 1.00 29.22 152 GLU C O 1
ATOM 1986 N N . TYR C 2 20 ? -29.955 22.114 97.081 1.00 23.54 153 TYR C N 1
ATOM 1987 C CA . TYR C 2 20 ? -28.659 22.769 96.917 1.00 23.71 153 TYR C CA 1
ATOM 1988 C C . TYR C 2 20 ? -28.835 24.274 97.066 1.00 24.07 153 TYR C C 1
ATOM 1989 O O . TYR C 2 20 ? -28.841 25.020 96.085 1.00 24.79 153 TYR C O 1
ATOM 1998 N N . PRO C 2 21 ? -28.971 24.730 98.315 1.00 24.05 154 PRO C N 1
ATOM 1999 C CA . PRO C 2 21 ? -29.365 26.112 98.604 1.00 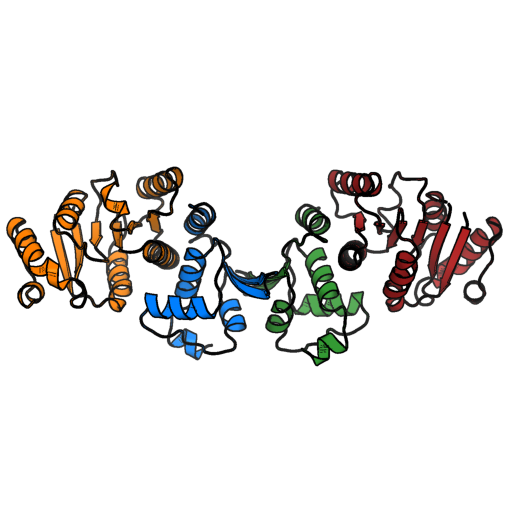24.67 154 PRO C CA 1
ATOM 2000 C C . PRO C 2 21 ? -28.384 27.166 98.119 1.00 25.74 154 PRO C C 1
ATOM 2001 O O . PRO C 2 21 ? -28.786 28.316 97.946 1.00 27.67 154 PRO C O 1
ATOM 2005 N N . ASP C 2 22 ? -27.128 26.792 97.894 1.00 25.40 155 ASP C N 1
ATOM 2006 C CA . ASP C 2 22 ? -26.128 27.758 97.472 1.00 23.76 155 ASP C CA 1
ATOM 2007 C C . ASP C 2 22 ? -25.706 27.563 96.021 1.00 21.52 155 ASP C C 1
ATOM 2008 O O . ASP C 2 22 ? -24.658 28.071 95.612 1.00 21.10 155 ASP C O 1
ATOM 2013 N N . ILE C 2 23 ? -26.520 26.841 95.247 1.00 20.68 156 ILE C N 1
ATOM 2014 C CA . ILE C 2 23 ? -26.136 26.465 93.885 1.00 20.94 156 ILE C CA 1
ATOM 2015 C C . ILE C 2 23 ? -25.824 27.681 93.004 1.00 19.89 156 ILE C C 1
ATOM 2016 O O . ILE C 2 23 ? -24.854 27.659 92.241 1.00 20.98 156 ILE C O 1
ATOM 2021 N N . ASP C 2 24 ? -26.609 28.749 93.134 1.00 20.89 157 ASP C N 1
ATOM 2022 C CA . ASP C 2 24 ? -26.344 29.970 92.367 1.00 21.85 157 ASP C CA 1
ATOM 2023 C C . ASP C 2 24 ? -24.932 30.498 92.640 1.00 21.08 157 ASP C C 1
ATOM 2024 O O . ASP C 2 24 ? -24.177 30.771 91.710 1.00 21.79 157 ASP C O 1
ATOM 2029 N N . SER C 2 25 ? -24.581 30.636 93.917 1.00 21.22 158 SER C N 1
ATOM 2030 C CA . SER C 2 25 ? -23.267 31.146 94.302 1.00 20.34 158 SER C CA 1
ATOM 2031 C C . SER C 2 25 ? -22.145 30.194 93.912 1.00 21.51 158 SER C C 1
ATOM 2032 O O . SER C 2 25 ? -21.056 30.617 93.532 1.00 20.93 158 SER C O 1
ATOM 2035 N N . GLU C 2 26 ? -22.407 28.901 94.032 1.00 20.82 159 GLU C N 1
ATOM 2036 C CA . GLU C 2 26 ? -21.409 27.909 93.661 1.00 18.47 159 GLU C CA 1
ATOM 2037 C C . GLU C 2 26 ? -21.093 27.973 92.171 1.00 18.11 159 GLU C C 1
ATOM 2038 O O . GLU C 2 26 ? -19.926 28.011 91.774 1.00 19.46 159 GLU C O 1
ATOM 2044 N N . VAL C 2 27 ? -22.142 28.001 91.356 1.00 18.30 160 VAL C N 1
ATOM 2045 C CA . VAL C 2 27 ? -21.968 28.115 89.910 1.00 18.95 160 VAL C CA 1
ATOM 2046 C C . VAL C 2 27 ? -21.276 29.425 89.537 1.00 18.67 160 VAL C C 1
ATOM 2047 O O . VAL C 2 27 ? -20.316 29.428 88.773 1.00 19.65 160 VAL C O 1
ATOM 2051 N N . ARG C 2 28 ? -21.725 30.538 90.102 1.00 17.05 161 ARG C N 1
ATOM 2052 C CA . ARG C 2 28 ? -21.070 31.803 89.800 1.00 18.32 161 ARG C CA 1
ATOM 2053 C C . ARG C 2 28 ? -19.594 31.818 90.188 1.00 18.56 161 ARG C C 1
ATOM 2054 O O . ARG C 2 28 ? -18.770 32.364 89.468 1.00 20.23 161 ARG C O 1
ATOM 2062 N N . ALA C 2 29 ? -19.250 31.212 91.326 1.00 18.38 162 ALA C N 1
ATOM 2063 C CA . ALA C 2 29 ? -17.863 31.204 91.741 1.00 19.72 162 ALA C CA 1
ATOM 2064 C C . ALA C 2 29 ? -16.992 30.377 90.792 1.00 20.91 162 ALA C C 1
ATOM 2065 O O . ALA C 2 29 ? -15.841 30.734 90.522 1.00 21.75 162 ALA C O 1
ATOM 2067 N N . ILE C 2 30 ? -17.547 29.282 90.277 1.00 19.11 163 ILE C N 1
ATOM 2068 C CA . ILE C 2 30 ? -16.844 28.484 89.274 1.00 20.10 163 ILE C CA 1
ATOM 2069 C C . ILE C 2 30 ? -16.631 29.277 87.986 1.00 21.64 163 ILE C C 1
ATOM 2070 O O . ILE C 2 30 ? -15.525 29.318 87.444 1.00 22.84 163 ILE C O 1
ATOM 2075 N N . LEU C 2 31 ? -17.691 29.920 87.507 1.00 19.93 164 LEU C N 1
ATOM 2076 C CA . LEU C 2 31 ? -17.614 30.692 86.270 1.00 21.05 164 LEU C CA 1
ATOM 2077 C C . LEU C 2 31 ? -16.639 31.857 86.433 1.00 22.06 164 LEU C C 1
ATOM 2078 O O . LEU C 2 31 ? -15.845 32.158 85.531 1.00 23.36 164 LEU C O 1
ATOM 2083 N N . LEU C 2 32 ? -16.690 32.507 87.592 1.00 20.83 165 LEU C N 1
ATOM 2084 C CA . LEU C 2 32 ? -15.796 33.623 87.853 1.00 22.75 165 LEU C CA 1
ATOM 2085 C C . LEU C 2 32 ? -14.345 33.174 87.730 1.00 22.87 165 LEU C C 1
ATOM 2086 O O . LEU C 2 32 ? -13.522 33.859 87.125 1.00 23.50 165 LEU C O 1
ATOM 2091 N N . SER C 2 33 ? -14.025 32.018 88.299 1.00 23.16 166 SER C N 1
ATOM 2092 C CA . SER C 2 33 ? -12.642 31.570 88.285 1.00 23.35 166 SER C CA 1
ATOM 2093 C C . SER C 2 33 ? -12.179 31.236 86.861 1.00 24.56 166 SER C C 1
ATOM 2094 O O . SER C 2 33 ? -10.985 31.308 86.568 1.00 25.52 166 SER C O 1
ATOM 2097 N N . HIS C 2 34 ? -13.130 30.932 85.973 1.00 22.39 167 HIS C N 1
ATOM 2098 C CA . HIS C 2 34 ? -12.823 30.564 84.590 1.00 22.48 167 HIS C CA 1
ATOM 2099 C C . HIS C 2 34 ? -13.144 31.679 83.592 1.00 23.55 167 HIS C C 1
ATOM 2100 O O . HIS C 2 34 ? -13.188 31.430 82.395 1.00 24.87 167 HIS C O 1
ATOM 2107 N N . ALA C 2 35 ? -13.363 32.897 84.078 1.00 24.40 168 ALA C N 1
ATOM 2108 C CA . ALA C 2 35 ? -13.925 33.975 83.248 1.00 22.07 168 ALA C CA 1
ATOM 2109 C C . ALA C 2 35 ? -13.072 34.424 82.052 1.00 21.55 168 ALA C C 1
ATOM 2110 O O . ALA C 2 35 ? -13.603 35.011 81.094 1.00 25.08 168 ALA C O 1
ATOM 2112 N N . GLN C 2 36 ? -11.767 34.163 82.094 1.00 23.42 169 GLN C N 1
ATOM 2113 C CA . GLN C 2 36 ? -10.904 34.540 80.976 1.00 26.05 169 GLN C CA 1
ATOM 2114 C C . GLN C 2 36 ? -11.306 33.850 79.688 1.00 27.25 169 GLN C C 1
ATOM 2115 O O . GLN C 2 36 ? -11.247 34.448 78.612 1.00 30.19 169 GLN C O 1
ATOM 2121 N N . ASN C 2 37 ? -11.727 32.596 79.784 1.00 27.11 170 ASN C N 1
ATOM 2122 C CA . ASN C 2 37 ? -12.061 31.856 78.570 1.00 30.48 170 ASN C CA 1
ATOM 2123 C C . ASN C 2 37 ? -13.448 31.246 78.560 1.00 27.67 170 ASN C C 1
ATOM 2124 O O . ASN C 2 37 ? -13.899 30.722 77.537 1.00 30.82 170 ASN C O 1
ATOM 2129 N N . GLY C 2 38 ? -14.125 31.320 79.697 1.00 26.06 171 GLY C N 1
ATOM 2130 C CA . GLY C 2 38 ? -15.429 30.712 79.833 1.00 23.81 171 GLY C CA 1
ATOM 2131 C C . GLY C 2 38 ? -15.261 29.220 80.019 1.00 24.99 171 GLY C C 1
ATOM 2132 O O . GLY C 2 38 ? -14.139 28.705 80.046 1.00 28.31 171 GLY C O 1
ATOM 2133 N N . ILE C 2 39 ? -16.377 28.516 80.133 1.00 21.57 172 ILE C N 1
ATOM 2134 C CA . ILE C 2 39 ? -16.325 27.116 80.517 1.00 23.92 172 ILE C CA 1
ATOM 2135 C C . ILE C 2 39 ? -17.560 26.388 79.994 1.00 23.68 172 ILE C C 1
ATOM 2136 O O . ILE C 2 39 ? -18.660 26.948 79.971 1.00 25.03 172 ILE C O 1
ATOM 2141 N N . THR C 2 40 ? -17.374 25.150 79.551 1.00 24.70 173 THR C N 1
ATOM 2142 C CA . THR C 2 40 ? -18.489 24.356 79.044 1.00 23.61 173 THR C CA 1
ATOM 2143 C C . THR C 2 40 ? -19.243 23.668 80.161 1.00 22.97 173 THR C C 1
ATOM 2144 O O . THR C 2 40 ? -18.742 23.562 81.288 1.00 23.65 173 THR C O 1
ATOM 2148 N N . ILE C 2 41 ? -20.436 23.181 79.849 1.00 24.22 174 ILE C N 1
ATOM 2149 C CA . ILE C 2 41 ? -21.242 22.450 80.809 1.00 23.69 174 ILE C CA 1
ATOM 2150 C C . ILE C 2 41 ? -20.492 21.251 81.390 1.00 21.91 174 ILE C C 1
ATOM 2151 O O . ILE C 2 41 ? -20.511 21.038 82.604 1.00 22.74 174 ILE C O 1
ATOM 2156 N N . SER C 2 42 ? -19.817 20.479 80.541 1.00 23.32 175 SER C N 1
ATOM 2157 C CA . SER C 2 42 ? -19.062 19.331 81.018 1.00 26.96 175 SER C CA 1
ATOM 2158 C C . SER C 2 42 ? -18.032 19.732 82.079 1.00 25.47 175 SER C C 1
ATOM 2159 O O . SER C 2 42 ? -17.857 19.047 83.095 1.00 25.39 175 SER C O 1
ATOM 2162 N N . SER C 2 43 ? -17.356 20.851 81.846 1.00 25.29 176 SER C N 1
ATOM 2163 C CA . SER C 2 43 ? -16.354 21.328 82.789 1.00 25.46 176 SER C CA 1
ATOM 2164 C C . SER C 2 43 ? -16.985 21.905 84.056 1.00 23.43 176 SER C C 1
ATOM 2165 O O . SER C 2 43 ? -16.419 21.766 85.145 1.00 23.12 176 SER C O 1
ATOM 2168 N N . ILE C 2 44 ? -18.153 22.529 83.941 1.00 22.04 177 ILE C N 1
ATOM 2169 C CA . ILE C 2 44 ? -18.856 23.013 85.127 1.00 22.81 177 ILE C CA 1
ATOM 2170 C C . ILE C 2 44 ? -19.206 21.841 86.036 1.00 22.09 177 ILE C C 1
ATOM 2171 O O . ILE C 2 44 ? -19.009 21.900 87.252 1.00 21.67 177 ILE C O 1
ATOM 2176 N N . LYS C 2 45 ? -19.701 20.762 85.447 1.00 22.75 178 LYS C N 1
ATOM 2177 C CA . LYS C 2 45 ? -20.062 19.579 86.217 1.00 22.73 178 LYS C CA 1
ATOM 2178 C C . LYS C 2 45 ? -18.834 18.995 86.913 1.00 23.79 178 LYS C C 1
ATOM 2179 O O . LYS C 2 45 ? -18.885 18.643 88.095 1.00 26.60 178 LYS C O 1
ATOM 2185 N N . SER C 2 46 ? -17.727 18.910 86.182 1.00 23.89 179 SER C N 1
ATOM 2186 C CA . SER C 2 46 ? -16.473 18.384 86.719 1.00 26.02 179 SER C CA 1
ATOM 2187 C C . SER C 2 46 ? -15.959 19.246 87.874 1.00 22.60 179 SER C C 1
ATOM 2188 O O . SER C 2 46 ? -15.608 18.732 88.951 1.00 22.95 179 SER C O 1
ATOM 2191 N N . GLU C 2 47 ? -15.894 20.554 87.659 1.00 22.84 180 GLU C N 1
ATOM 2192 C CA . GLU C 2 47 ? -15.452 21.485 88.696 1.00 23.65 180 GLU C CA 1
ATOM 2193 C C . GLU C 2 47 ? -16.382 21.460 89.898 1.00 23.98 180 GLU C C 1
ATOM 2194 O O . GLU C 2 47 ? -15.927 21.545 91.038 1.00 24.68 180 GLU C O 1
ATOM 2200 N N . TYR C 2 48 ? -17.682 21.338 89.649 1.00 23.29 181 TYR C N 1
ATOM 2201 C CA . TYR C 2 48 ? -18.649 21.330 90.743 1.00 20.72 181 TYR C CA 1
ATOM 2202 C C . TYR C 2 48 ? -18.395 20.153 91.667 1.00 21.00 181 TYR C C 1
ATOM 2203 O O . TYR C 2 48 ? -18.384 20.312 92.891 1.00 23.37 181 TYR C O 1
ATOM 2212 N N . ARG C 2 49 ? -18.163 18.980 91.095 1.00 21.94 182 ARG C N 1
ATOM 2213 C CA . ARG C 2 49 ? -17.943 17.803 91.915 1.00 25.89 182 ARG C CA 1
ATOM 2214 C C . ARG C 2 49 ? -16.633 17.932 92.686 1.00 26.29 182 ARG C C 1
ATOM 2215 O O . ARG C 2 49 ? -16.542 17.549 93.859 1.00 29.79 182 ARG C O 1
ATOM 2223 N N . LYS C 2 50 ? -15.621 18.495 92.040 1.00 25.52 183 LYS C N 1
ATOM 2224 C CA . LYS C 2 50 ? -14.316 18.642 92.678 1.00 24.44 183 LYS C CA 1
ATOM 2225 C C . LYS C 2 50 ? -14.369 19.595 93.857 1.00 25.63 183 LYS C C 1
ATOM 2226 O O . LYS C 2 50 ? -13.746 19.342 94.882 1.00 27.93 183 LYS C O 1
ATOM 2232 N N . LEU C 2 51 ? -15.113 20.682 93.716 1.00 25.12 184 LEU C N 1
ATOM 2233 C CA . LEU C 2 51 ? -15.168 21.721 94.736 1.00 27.79 184 LEU C CA 1
ATOM 2234 C C . LEU C 2 51 ? -16.147 21.407 95.872 1.00 29.45 184 LEU C C 1
ATOM 2235 O O . LEU C 2 51 ? -15.934 21.846 97.011 1.00 32.29 184 LEU C O 1
ATOM 2240 N N . THR C 2 52 ? -17.200 20.643 95.584 1.00 29.32 185 THR C N 1
ATOM 2241 C CA . THR C 2 52 ? -18.246 20.378 96.580 1.00 28.88 185 THR C CA 1
ATOM 2242 C C . THR C 2 52 ? -18.331 18.929 97.053 1.00 30.17 185 THR C C 1
ATOM 2243 O O . THR C 2 52 ? -18.927 18.650 98.096 1.00 32.08 185 THR C O 1
ATOM 2247 N N . GLY C 2 53 ? -17.771 18.010 96.279 1.00 30.12 186 GLY C N 1
ATOM 2248 C CA . GLY C 2 53 ? -17.866 16.600 96.598 1.00 32.46 186 GLY C CA 1
ATOM 2249 C C . GLY C 2 53 ? -19.153 15.941 96.145 1.00 34.21 186 GLY C C 1
ATOM 2250 O O . GLY C 2 53 ? -19.318 14.731 96.282 1.00 37.68 186 GLY C O 1
ATOM 2251 N N . ASN C 2 54 ? -20.068 16.729 95.592 1.00 32.34 187 ASN C N 1
ATOM 2252 C CA . ASN C 2 54 ? -21.324 16.195 95.081 1.00 32.85 187 ASN C CA 1
ATOM 2253 C C . ASN C 2 54 ? -21.383 16.345 93.576 1.00 31.52 187 ASN C C 1
ATOM 2254 O O . ASN C 2 54 ? -20.894 17.333 93.040 1.00 30.20 187 ASN C O 1
ATOM 2259 N N . PRO C 2 55 ? -21.970 15.357 92.887 1.00 31.23 188 PRO C N 1
ATOM 2260 C CA . PRO C 2 55 ? -22.179 15.523 91.448 1.00 31.00 188 PRO C CA 1
ATOM 2261 C C . PRO C 2 55 ? -23.125 16.686 91.185 1.00 29.44 188 PRO C C 1
ATOM 2262 O O . PRO C 2 55 ? -24.002 16.976 92.006 1.00 29.19 188 PRO C O 1
ATOM 2266 N N . PHE C 2 56 ? -22.917 17.370 90.067 1.00 27.19 189 PHE C N 1
ATOM 2267 C CA . PHE C 2 56 ? -23.819 18.431 89.646 1.00 25.69 189 PHE C CA 1
ATOM 2268 C C . PHE C 2 56 ? -25.224 17.844 89.558 1.00 25.65 189 PHE C C 1
ATOM 2269 O O . PHE C 2 56 ? -25.419 16.765 89.002 1.00 27.42 189 PHE C O 1
ATOM 2277 N N . PRO C 2 57 ? -26.206 18.544 90.130 1.00 27.76 190 PRO C N 1
ATOM 2278 C CA . PRO C 2 57 ? -27.529 17.945 90.334 1.00 29.31 190 PRO C CA 1
ATOM 2279 C C . PRO C 2 57 ? -28.448 17.891 89.113 1.00 29.67 190 PRO C C 1
ATOM 2280 O O . PRO C 2 57 ? -29.553 17.373 89.251 1.00 32.94 190 PRO C O 1
ATOM 2284 N N . LEU C 2 58 ? -28.018 18.410 87.966 1.00 29.56 191 LEU C N 1
ATOM 2285 C CA . LEU C 2 58 ? -28.804 18.308 86.737 1.00 30.60 191 LEU C CA 1
ATOM 2286 C C . LEU C 2 58 ? -28.035 17.553 85.669 1.00 32.42 191 LEU C C 1
ATOM 2287 O O . LEU C 2 58 ? -26.832 17.750 85.513 1.00 33.38 191 LEU C O 1
ATOM 2292 N N . HIS C 2 59 ? -28.730 16.700 84.923 1.00 35.22 192 HIS C N 1
ATOM 2293 C CA . HIS C 2 59 ? -28.102 15.980 83.821 1.00 38.91 192 HIS C CA 1
ATOM 2294 C C . HIS C 2 59 ? -28.490 16.593 82.478 1.00 43.20 192 HIS C C 1
ATOM 2295 O O . HIS C 2 59 ? -27.667 16.676 81.566 1.00 46.66 192 HIS C O 1
ATOM 2297 N N . ASP C 2 60 ? -29.744 17.025 82.367 1.00 42.69 193 ASP C N 1
ATOM 2298 C CA . ASP C 2 60 ? -30.257 17.611 81.130 1.00 44.89 193 ASP C CA 1
ATOM 2299 C C . ASP C 2 60 ? -30.835 18.998 81.383 1.00 40.75 193 ASP C C 1
ATOM 2300 O O . ASP C 2 60 ? -30.998 19.404 82.529 1.00 39.72 193 ASP C O 1
ATOM 2305 N N . ASN C 2 61 ? -31.154 19.711 80.304 1.00 37.95 194 ASN C N 1
ATOM 2306 C CA . ASN C 2 61 ? -31.709 21.058 80.396 1.00 36.16 194 ASN C CA 1
ATOM 2307 C C . ASN C 2 61 ? -30.808 21.992 81.188 1.00 29.77 194 ASN C C 1
ATOM 2308 O O . ASN C 2 61 ? -31.289 22.924 81.834 1.00 30.52 194 ASN C O 1
ATOM 2313 N N . VAL C 2 62 ? -29.502 21.742 81.147 1.00 25.48 195 VAL C N 1
ATOM 2314 C CA . VAL C 2 62 ? -28.571 22.497 81.982 1.00 24.34 195 VAL C CA 1
ATOM 2315 C C . VAL C 2 62 ? -28.425 23.948 81.527 1.00 22.59 195 VAL C C 1
ATOM 2316 O O . VAL C 2 62 ? -28.333 24.850 82.351 1.00 21.70 195 VAL C O 1
ATOM 2320 N N . THR C 2 63 ? -28.454 24.182 80.214 1.00 23.02 196 THR C N 1
ATOM 2321 C CA . THR C 2 63 ? -28.335 25.545 79.712 1.00 21.96 196 THR C CA 1
ATOM 2322 C C . THR C 2 63 ? -29.456 26.407 80.288 1.00 20.15 196 THR C C 1
ATOM 2323 O O . THR C 2 63 ? -29.223 27.521 80.768 1.00 19.96 196 THR C O 1
ATOM 2327 N N . ASP C 2 64 ? -30.674 25.875 80.258 1.00 22.04 197 ASP C N 1
ATOM 2328 C CA . ASP C 2 64 ? -31.823 26.629 80.730 1.00 20.85 197 ASP C CA 1
ATOM 2329 C C . ASP C 2 64 ? -31.680 26.907 82.224 1.00 21.08 197 ASP C C 1
ATOM 2330 O O . ASP C 2 64 ? -31.945 28.019 82.687 1.00 22.62 197 ASP C O 1
ATOM 2335 N N . PHE C 2 65 ? -31.241 25.900 82.976 1.00 21.74 198 PHE C N 1
ATOM 2336 C CA . PHE C 2 65 ? -31.019 26.083 84.405 1.00 22.81 198 PHE C CA 1
ATOM 2337 C C . PHE C 2 65 ? -29.970 27.150 84.680 1.00 21.17 198 PHE C C 1
ATOM 2338 O O . PHE C 2 65 ? -30.190 28.056 85.490 1.00 20.75 198 PHE C O 1
ATOM 2346 N N . LEU C 2 66 ? -28.824 27.050 84.012 1.00 20.24 199 LEU C N 1
ATOM 2347 C CA . LEU C 2 66 ? -27.749 28.011 84.257 1.00 19.61 199 LEU C CA 1
ATOM 2348 C C . LEU C 2 66 ? -28.212 29.435 83.980 1.00 19.62 199 LEU C C 1
ATOM 2349 O O . LEU C 2 66 ? -27.810 30.366 84.677 1.00 19.57 199 LEU C O 1
ATOM 2354 N N . LEU 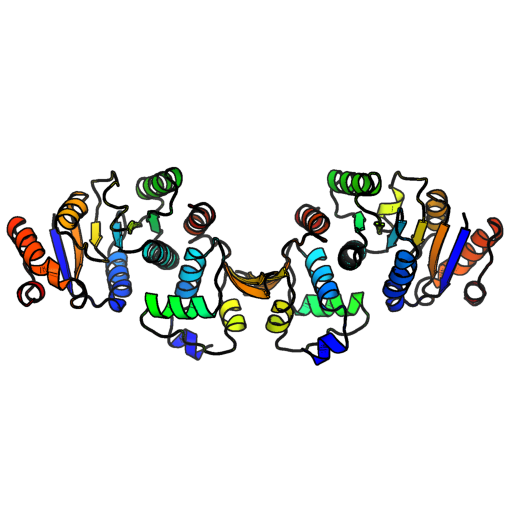C 2 67 ? -29.065 29.589 82.964 1.00 20.28 200 LEU C N 1
ATOM 2355 C CA . LEU C 2 67 ? -29.581 30.904 82.587 1.00 21.19 200 LEU C CA 1
ATOM 2356 C C . LEU C 2 67 ? -30.756 31.380 83.461 1.00 23.13 200 LEU C C 1
ATOM 2357 O O . LEU C 2 67 ? -31.378 32.399 83.165 1.00 25.26 200 LEU C O 1
ATOM 2362 N N . THR C 2 68 ? -31.041 30.661 84.550 1.00 21.33 201 THR C N 1
ATOM 2363 C CA . THR C 2 68 ? -31.942 31.187 85.580 1.00 21.93 201 THR C CA 1
ATOM 2364 C C . THR C 2 68 ? -31.140 31.804 86.730 1.00 22.30 201 THR C C 1
ATOM 2365 O O . THR C 2 68 ? -31.704 32.312 87.698 1.00 24.27 201 THR C O 1
ATOM 2369 N N . ILE C 2 69 ? -29.818 31.742 86.625 1.00 20.05 202 ILE C N 1
ATOM 2370 C CA . ILE C 2 69 ? -28.955 32.270 87.674 1.00 21.79 202 ILE C CA 1
ATOM 2371 C C . ILE C 2 69 ? -28.510 33.686 87.322 1.00 20.91 202 ILE C C 1
ATOM 2372 O O . ILE C 2 69 ? -27.854 33.884 86.307 1.00 22.40 202 ILE C O 1
ATOM 2377 N N . PRO C 2 70 ? -28.863 34.674 88.159 1.00 22.66 203 PRO C N 1
ATOM 2378 C CA . PRO C 2 70 ? -28.501 36.065 87.867 1.00 23.62 203 PRO C CA 1
ATOM 2379 C C . PRO C 2 70 ? -27.019 36.246 87.516 1.00 23.39 203 PRO C C 1
ATOM 2380 O O . PRO C 2 70 ? -26.161 35.712 88.210 1.00 22.59 203 PRO C O 1
ATOM 2384 N N . ASN C 2 71 ? -26.773 36.955 86.414 1.00 24.48 204 ASN C N 1
ATOM 2385 C CA . ASN C 2 71 ? -25.451 37.329 85.914 1.00 25.09 204 ASN C CA 1
ATOM 2386 C C . ASN C 2 71 ? -24.724 36.272 85.091 1.00 23.07 204 ASN C C 1
ATOM 2387 O O . ASN C 2 71 ? -23.634 36.526 84.570 1.00 24.18 204 ASN C O 1
ATOM 2392 N N . VAL C 2 72 ? -25.321 35.092 84.974 1.00 20.02 205 VAL C N 1
ATOM 2393 C CA . VAL C 2 72 ? -24.722 34.038 84.167 1.00 19.69 205 VAL C CA 1
ATOM 2394 C C . VAL C 2 72 ? -24.960 34.314 82.690 1.00 20.95 205 VAL C C 1
ATOM 2395 O O . VAL C 2 72 ? -26.060 34.718 82.293 1.00 22.93 205 VAL C O 1
ATOM 2399 N N . THR C 2 73 ? -23.923 34.116 81.886 1.00 21.02 206 THR C N 1
ATOM 2400 C CA . THR C 2 73 ? -24.039 34.293 80.443 1.00 22.19 206 THR C CA 1
ATOM 2401 C C . THR C 2 73 ? -23.700 33.008 79.711 1.00 21.57 206 THR C C 1
ATOM 2402 O O . THR C 2 73 ? -23.012 32.133 80.242 1.00 21.92 206 THR C O 1
ATOM 2406 N N . ALA C 2 74 ? -24.188 32.905 78.479 1.00 22.14 207 ALA C N 1
ATOM 2407 C CA . ALA C 2 74 ? -23.867 31.784 77.613 1.00 21.78 207 ALA C CA 1
ATOM 2408 C C . ALA C 2 74 ? -23.554 32.336 76.234 1.00 22.30 207 ALA C C 1
ATOM 2409 O O . ALA C 2 74 ? -24.093 33.374 75.846 1.00 23.75 207 ALA C O 1
ATOM 2411 N N . GLU C 2 75 ? -22.686 31.649 75.500 1.00 21.04 208 GLU C N 1
ATOM 2412 C CA . GLU C 2 75 ? -22.301 32.075 74.160 1.00 21.86 208 GLU C CA 1
ATOM 2413 C C . GLU C 2 75 ? -22.140 30.862 73.274 1.00 21.91 208 GLU C C 1
ATOM 2414 O O . GLU C 2 75 ? -21.571 29.862 73.684 1.00 23.57 208 GLU C O 1
ATOM 2420 N N . CYS C 2 76 ? -22.640 30.948 72.049 1.00 21.56 209 CYS C N 1
ATOM 2421 C CA . CYS C 2 76 ? -22.295 29.954 71.048 1.00 20.74 209 CYS C CA 1
ATOM 2422 C C . CYS C 2 76 ? -21.023 30.438 70.365 1.00 22.36 209 CYS C C 1
ATOM 2423 O O . CYS C 2 76 ? -21.066 31.341 69.523 1.00 25.86 209 CYS C O 1
ATOM 2426 N N . SER C 2 77 ? -19.884 29.868 70.742 1.00 21.14 210 SER C N 1
ATOM 2427 C CA . SER C 2 77 ? -18.619 30.313 70.171 1.00 23.78 210 SER C CA 1
ATOM 2428 C C . SER C 2 77 ? -18.552 29.950 68.691 1.00 25.64 210 SER C C 1
ATOM 2429 O O . SER C 2 77 ? -19.273 29.066 68.222 1.00 26.36 210 SER C O 1
ATOM 2432 N N . GLU C 2 78 ? -17.694 30.630 67.947 1.00 27.25 211 GLU C N 1
ATOM 2433 C CA . GLU C 2 78 ? -17.542 30.285 66.541 1.00 30.87 211 GLU C CA 1
ATOM 2434 C C . GLU C 2 78 ? -16.986 28.872 66.393 1.00 31.33 211 GLU C C 1
ATOM 2435 O O . GLU C 2 78 ? -17.163 28.232 65.356 1.00 34.81 211 GLU C O 1
ATOM 2441 N N . SER C 2 79 ? -16.336 28.382 67.447 1.00 28.72 212 SER C N 1
ATOM 2442 C CA . SER C 2 79 ? -15.770 27.034 67.446 1.00 30.77 212 SER C CA 1
ATOM 2443 C C . SER C 2 79 ? -16.867 25.984 67.478 1.00 31.56 212 SER C C 1
ATOM 2444 O O . SER C 2 79 ? -16.636 24.819 67.152 1.00 33.99 212 SER C O 1
ATOM 2447 N N . GLY C 2 80 ? -18.058 26.397 67.899 1.00 28.78 213 GLY C N 1
ATOM 2448 C CA . GLY C 2 80 ? -19.177 25.489 68.025 1.00 28.13 213 GLY C CA 1
ATOM 2449 C C . GLY C 2 80 ? -19.489 25.143 69.466 1.00 27.36 213 GLY C C 1
ATOM 2450 O O . GLY C 2 80 ? -20.567 24.645 69.768 1.00 29.47 213 GLY C O 1
ATOM 2451 N N . LYS C 2 81 ? -18.544 25.403 70.360 1.00 24.31 214 LYS C N 1
ATOM 2452 C CA . LYS C 2 81 ? -18.760 25.114 71.774 1.00 22.71 214 LYS C CA 1
ATOM 2453 C C . LYS C 2 81 ? -19.686 26.126 72.434 1.00 20.87 214 LYS C C 1
ATOM 2454 O O . LYS C 2 81 ? -19.636 27.323 72.141 1.00 22.00 214 LYS C O 1
ATOM 2460 N N . ARG C 2 82 ? -20.521 25.634 73.342 1.00 22.11 215 ARG C N 1
ATOM 2461 C CA . ARG C 2 82 ? -21.360 26.497 74.155 1.00 21.40 215 ARG C CA 1
ATOM 2462 C C . ARG C 2 82 ? -20.602 26.808 75.438 1.00 20.98 215 ARG C C 1
ATOM 2463 O O . ARG C 2 82 ? -20.281 25.907 76.211 1.00 23.95 2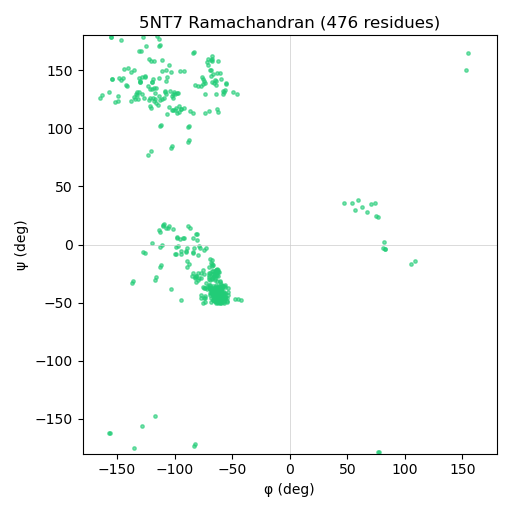15 ARG C O 1
ATOM 2471 N N . ILE C 2 83 ? -20.313 28.090 75.628 1.00 22.01 216 ILE C N 1
ATOM 2472 C CA . ILE C 2 83 ? -19.409 28.571 76.675 1.00 22.89 216 ILE C CA 1
ATOM 2473 C C . ILE C 2 83 ? -20.161 29.462 77.648 1.00 21.56 216 ILE C C 1
ATOM 2474 O O . ILE C 2 83 ? -20.871 30.377 77.235 1.00 23.68 216 ILE C O 1
ATOM 2479 N N . PHE C 2 84 ? -20.003 29.194 78.943 1.00 21.08 217 PHE C N 1
ATOM 2480 C CA . PHE C 2 84 ? -20.674 29.982 79.972 1.00 20.74 217 PHE C CA 1
ATOM 2481 C C . PHE C 2 84 ? -19.696 30.883 80.710 1.00 21.43 217 PHE C C 1
ATOM 2482 O O . PHE C 2 84 ? -18.513 30.564 80.843 1.00 21.77 217 PHE C O 1
ATOM 2490 N N . ASN C 2 85 ? -20.204 32.017 81.177 1.00 20.92 218 ASN C N 1
ATOM 2491 C CA . ASN C 2 85 ? -19.374 33.026 81.809 1.00 22.84 218 ASN C CA 1
ATOM 2492 C C . ASN C 2 85 ? -20.258 33.881 82.709 1.00 24.02 218 ASN C C 1
ATOM 2493 O O . ASN C 2 85 ? -21.373 33.484 83.030 1.00 22.13 218 ASN C O 1
ATOM 2498 N N . LEU C 2 86 ? -19.776 35.059 83.079 1.00 24.83 219 LEU C N 1
ATOM 2499 C CA . LEU C 2 86 ? -20.395 35.825 84.145 1.00 24.14 219 LEU C CA 1
ATOM 2500 C C . LEU C 2 86 ? -20.326 37.320 83.879 1.00 24.33 219 LEU C C 1
ATOM 2501 O O . LEU C 2 86 ? -19.338 37.810 83.347 1.00 26.35 219 LEU C O 1
ATOM 2506 N N . LYS C 2 87 ? -21.375 38.042 84.261 1.00 25.38 220 LYS C N 1
ATOM 2507 C CA . LYS C 2 87 ? -21.338 39.498 84.291 1.00 26.59 220 LYS C CA 1
ATOM 2508 C C . LYS C 2 87 ? -20.986 39.937 85.704 1.00 26.44 220 LYS C C 1
ATOM 2509 O O . LYS C 2 87 ? -21.340 39.259 86.670 1.00 28.47 220 LYS C O 1
ATOM 2515 N N . ALA C 2 88 ? -20.311 41.077 85.820 1.00 26.84 221 ALA C N 1
ATOM 2516 C CA . ALA C 2 88 ? -19.942 41.620 87.120 1.00 26.80 221 ALA C CA 1
ATOM 2517 C C . ALA C 2 88 ? -21.162 42.032 87.923 1.00 26.31 221 ALA C C 1
ATOM 2518 O O . ALA C 2 88 ? -22.113 42.614 87.380 1.00 27.70 221 ALA C O 1
ATOM 2520 N N . SER C 2 89 ? -21.122 41.724 89.215 1.00 29.18 222 SER C N 1
ATOM 2521 C CA . SER C 2 89 ? -22.109 42.201 90.167 1.00 31.13 222 SER C CA 1
ATOM 2522 C C . SER C 2 89 ? -21.387 43.139 91.128 1.00 28.80 222 SER C C 1
ATOM 2523 O O . SER C 2 89 ? -20.158 43.216 91.115 1.00 29.21 222 SER C O 1
ATOM 2526 N N . LEU C 2 90 ? -22.139 43.844 91.967 1.00 28.63 223 LEU C N 1
ATOM 2527 C CA . LEU C 2 90 ? -21.527 44.735 92.949 1.00 29.38 223 LEU C CA 1
ATOM 2528 C C . LEU C 2 90 ? -20.617 43.994 93.918 1.00 27.97 223 LEU C C 1
ATOM 2529 O O . LEU C 2 90 ? -19.563 44.503 94.299 1.00 30.05 223 LEU C O 1
ATOM 2534 N N . LYS C 2 91 ? -21.006 42.783 94.300 1.00 24.64 224 LYS C N 1
ATOM 2535 C CA . LYS C 2 91 ? -20.251 42.057 95.318 1.00 24.83 224 LYS C CA 1
ATOM 2536 C C . LYS C 2 91 ? -19.042 41.302 94.773 1.00 22.31 224 LYS C C 1
ATOM 2537 O O . LYS C 2 91 ? -18.100 41.028 95.509 1.00 23.61 224 LYS C O 1
ATOM 2543 N N . ASN C 2 92 ? -19.063 40.954 93.491 1.00 23.05 225 ASN C N 1
ATOM 2544 C CA . ASN C 2 92 ? -17.950 40.190 92.932 1.00 26.29 225 ASN C CA 1
ATOM 2545 C C . ASN C 2 92 ? -17.104 40.929 91.900 1.00 23.61 225 ASN C C 1
ATOM 2546 O O . ASN C 2 92 ? -16.153 40.369 91.387 1.00 22.80 225 ASN C O 1
ATOM 2551 N N . GLY C 2 93 ? -17.470 42.168 91.581 1.00 24.81 226 GLY C N 1
ATOM 2552 C CA . GLY C 2 93 ? -16.817 42.903 90.505 1.00 24.74 226 GLY C CA 1
ATOM 2553 C C . GLY C 2 93 ? -15.309 43.037 90.644 1.00 21.99 226 GLY C C 1
ATOM 2554 O O . GLY C 2 93 ? -14.565 42.975 89.653 1.00 22.82 226 GLY C O 1
ATOM 2555 N N . HIS C 2 94 ? -14.850 43.206 91.878 1.00 22.81 227 HIS C N 1
ATOM 2556 C CA . HIS C 2 94 ? -13.423 43.336 92.136 1.00 23.52 227 HIS C CA 1
ATOM 2557 C C . HIS C 2 94 ? -12.682 42.062 91.756 1.00 24.44 227 HIS C C 1
ATOM 2558 O O . HIS C 2 94 ? -11.569 42.119 91.223 1.00 27.93 227 HIS C O 1
ATOM 2565 N N . LEU C 2 95 ? -13.306 40.918 92.015 1.00 20.36 228 LEU C N 1
ATOM 2566 C CA . LEU C 2 95 ? -12.700 39.638 91.677 1.00 20.21 228 LEU C CA 1
ATOM 2567 C C . LEU C 2 95 ? -12.740 39.368 90.186 1.00 21.87 228 LEU C C 1
ATOM 2568 O O . LEU C 2 95 ? -11.751 38.916 89.616 1.00 21.17 228 LEU C O 1
ATOM 2573 N N . LEU C 2 96 ? -13.882 39.637 89.559 1.00 21.20 229 LEU C N 1
ATOM 2574 C CA . LEU C 2 96 ? -14.028 39.394 88.132 1.00 22.25 229 LEU C CA 1
ATOM 2575 C C . LEU C 2 96 ? -13.000 40.216 87.362 1.00 22.20 229 LEU C C 1
ATOM 2576 O O . LEU C 2 96 ? -12.337 39.700 86.458 1.00 23.96 229 LEU C O 1
ATOM 2581 N N . ASP C 2 97 ? -12.823 41.474 87.764 1.00 22.02 230 ASP C N 1
ATOM 2582 C CA . ASP C 2 97 ? -11.838 42.341 87.126 1.00 25.37 230 ASP C CA 1
ATOM 2583 C C . ASP C 2 97 ? -10.420 41.792 87.226 1.00 23.60 230 ASP C C 1
ATOM 2584 O O . ASP C 2 97 ? -9.637 41.890 86.291 1.00 26.23 230 ASP C O 1
ATOM 2589 N N . MET C 2 98 ? -10.076 41.216 88.367 1.00 22.49 231 MET C N 1
ATOM 2590 C CA . MET C 2 98 ? -8.740 40.667 88.503 1.00 22.04 231 MET C CA 1
ATOM 2591 C C . MET C 2 98 ? -8.567 39.443 87.619 1.00 20.06 231 MET C C 1
ATOM 2592 O O . MET C 2 98 ? -7.552 39.311 86.947 1.00 21.39 231 MET C O 1
ATOM 2597 N N . VAL C 2 99 ? -9.565 38.563 87.601 1.00 17.81 232 VAL C N 1
ATOM 2598 C CA . VAL C 2 99 ? -9.471 37.349 86.798 1.00 17.73 232 VAL C CA 1
ATOM 2599 C C . VAL C 2 99 ? -9.351 37.693 85.320 1.00 20.87 232 VAL C C 1
ATOM 2600 O O . VAL C 2 99 ? -8.534 37.121 84.609 1.00 23.25 232 VAL C O 1
ATOM 2604 N N . LEU C 2 100 ? -10.142 38.649 84.862 1.00 21.27 233 LEU C N 1
ATOM 2605 C CA . LEU C 2 100 ? -10.108 38.997 83.448 1.00 21.93 233 LEU C CA 1
ATOM 2606 C C . LEU C 2 100 ? -8.782 39.630 83.029 1.00 24.68 233 LEU C C 1
ATOM 2607 O O . LEU C 2 100 ? -8.424 39.597 81.851 1.00 28.79 233 LEU C O 1
ATOM 2612 N N . ASN C 2 101 ? -8.057 40.204 83.982 1.00 23.20 234 ASN C N 1
ATOM 2613 C CA . ASN C 2 101 ? -6.798 40.875 83.687 1.00 23.80 234 ASN C CA 1
ATOM 2614 C C . ASN C 2 101 ? -5.556 40.206 84.264 1.00 22.62 234 ASN C C 1
ATOM 2615 O O . ASN C 2 101 ? -4.476 40.800 84.269 1.00 24.73 234 ASN C O 1
ATOM 2620 N N . GLN C 2 102 ? -5.697 38.974 84.741 1.00 21.83 235 GLN C N 1
ATOM 2621 C CA . GLN C 2 102 ? -4.546 38.273 85.301 1.00 21.53 235 GLN C CA 1
ATOM 2622 C C . GLN C 2 102 ? -3.708 37.636 84.186 1.00 22.34 235 GLN C C 1
ATOM 2623 O O . GLN C 2 102 ? -3.937 37.917 83.000 1.00 24.64 235 GLN C O 1
ATOM 2629 N N . LYS C 2 103 ? -2.723 36.821 84.554 1.00 22.48 236 LYS C N 1
ATOM 2630 C CA . LYS C 2 103 ? -1.847 36.194 83.569 1.00 25.20 236 LYS C CA 1
ATOM 2631 C C . LYS C 2 103 ? -2.661 35.418 82.550 1.00 28.76 236 LYS C C 1
ATOM 2632 O O . LYS C 2 103 ? -3.619 34.734 82.911 1.00 28.98 236 LYS C O 1
ATOM 2638 N N . GLU C 2 104 ? -2.270 35.543 81.281 1.00 34.18 237 GLU C N 1
ATOM 2639 C CA . GLU C 2 104 ? -2.935 34.863 80.171 1.00 40.94 237 GLU C CA 1
ATOM 2640 C C . GLU C 2 104 ? -2.861 33.353 80.356 1.00 41.91 237 GLU C C 1
ATOM 2641 O O . GLU C 2 104 ? -1.833 32.826 80.779 1.00 42.75 237 GLU C O 1
ATOM 2647 N N . VAL D 1 5 ? 0.914 33.195 119.962 1.00 42.86 465 VAL D N 1
ATOM 2648 C CA . VAL D 1 5 ? -0.269 33.084 119.116 1.00 41.38 465 VAL D CA 1
ATOM 2649 C C . VAL D 1 5 ? -1.170 31.937 119.567 1.00 39.16 465 VAL D C 1
ATOM 2650 O O . VAL D 1 5 ? -0.723 30.796 119.693 1.00 39.31 465 VAL D O 1
ATOM 2654 N N . LYS D 1 6 ? -2.437 32.255 119.814 1.00 36.13 466 LYS D N 1
ATOM 2655 C CA . LYS D 1 6 ? -3.431 31.259 120.186 1.00 34.96 466 LYS D CA 1
ATOM 2656 C C . LYS D 1 6 ? -3.738 30.377 118.985 1.00 30.31 466 LYS D C 1
ATOM 2657 O O . LYS D 1 6 ? -4.274 30.850 117.986 1.00 31.86 466 LYS D O 1
ATOM 2663 N N . GLN D 1 7 ? -3.401 29.098 119.085 1.00 26.54 467 GLN D N 1
ATOM 2664 C CA . GLN D 1 7 ? -3.590 28.159 117.980 1.00 24.44 467 GLN D CA 1
ATOM 2665 C C . GLN D 1 7 ? -4.634 27.101 118.283 1.00 22.47 467 GLN D C 1
ATOM 2666 O O . GLN D 1 7 ? -4.566 26.414 119.309 1.00 25.89 467 GLN D O 1
ATOM 2672 N N . THR D 1 8 ? -5.588 26.959 117.371 1.00 19.66 468 THR D N 1
ATOM 2673 C CA . THR D 1 8 ? -6.661 25.989 117.502 1.00 19.84 468 THR D CA 1
ATOM 2674 C C . THR D 1 8 ? -6.711 25.139 116.250 1.00 20.37 468 THR D C 1
ATOM 2675 O O . THR D 1 8 ? -6.798 25.676 115.148 1.00 23.60 468 THR D O 1
ATOM 2679 N N . ILE D 1 9 ? -6.666 23.827 116.412 1.00 18.68 469 ILE D N 1
ATOM 2680 C CA . ILE D 1 9 ? -6.739 22.913 115.280 1.00 18.72 469 ILE D CA 1
ATOM 2681 C C . ILE D 1 9 ? -8.054 22.141 115.347 1.00 18.76 469 ILE D C 1
ATOM 2682 O O . ILE D 1 9 ? -8.355 21.496 116.363 1.00 22.58 469 ILE D O 1
ATOM 2687 N N . TYR D 1 10 ? -8.838 22.210 114.273 1.00 19.55 470 TYR D N 1
ATOM 2688 C CA . TYR D 1 10 ? -10.053 21.422 114.169 1.00 19.48 470 TYR D CA 1
ATOM 2689 C C . TYR D 1 10 ? -9.847 20.294 113.176 1.00 19.25 470 TYR D C 1
ATOM 2690 O O . TYR D 1 10 ? -9.177 20.484 112.161 1.00 20.43 470 TYR D O 1
ATOM 2699 N N . GLU D 1 11 ? -10.453 19.141 113.450 1.00 20.18 471 GLU D N 1
ATOM 2700 C CA . GLU D 1 11 ? -10.483 18.031 112.498 1.00 20.23 471 GLU D CA 1
ATOM 2701 C C . GLU D 1 11 ? -11.684 18.239 111.585 1.00 20.03 471 GLU D C 1
ATOM 2702 O O . GLU D 1 11 ? -12.832 18.214 112.030 1.00 21.82 471 GLU D O 1
ATOM 2708 N N . VAL D 1 12 ? -11.416 18.471 110.303 1.00 20.14 472 VAL D N 1
ATOM 2709 C CA . VAL D 1 12 ? -12.466 18.840 109.371 1.00 19.89 472 VAL D CA 1
ATOM 2710 C C . VAL D 1 12 ? -12.284 18.095 108.054 1.00 20.46 472 VAL D C 1
ATOM 2711 O O . VAL D 1 12 ? -11.227 18.175 107.430 1.00 22.22 472 VAL D O 1
ATOM 2715 N N . ASN D 1 13 ? -13.311 17.357 107.646 1.00 20.72 473 ASN D N 1
ATOM 2716 C CA . ASN D 1 13 ? -13.292 16.699 106.346 1.00 22.56 473 ASN D CA 1
ATOM 2717 C C . ASN D 1 13 ? -13.349 17.717 105.215 1.00 19.17 473 ASN D C 1
ATOM 2718 O O . ASN D 1 13 ? -13.907 18.815 105.371 1.00 20.23 473 ASN D O 1
ATOM 2723 N N . LYS D 1 14 ? -12.751 17.348 104.086 1.00 20.62 474 LYS D N 1
ATOM 2724 C CA . LYS D 1 14 ? -12.557 18.265 102.962 1.00 22.05 474 LYS D CA 1
ATOM 2725 C C . LYS D 1 14 ? -13.780 19.102 102.602 1.00 22.23 474 LYS D C 1
ATOM 2726 O O . LYS D 1 14 ? -13.686 20.318 102.437 1.00 22.92 474 LYS D O 1
ATOM 2732 N N . TYR D 1 15 ? -14.932 18.456 102.514 1.00 22.40 475 TYR D N 1
ATOM 2733 C CA . TYR D 1 15 ? -16.117 19.150 102.042 1.00 24.39 475 TYR D CA 1
ATOM 2734 C C . TYR D 1 15 ? -16.948 19.753 103.167 1.00 23.19 475 TYR D C 1
ATOM 2735 O O . TYR D 1 15 ? -18.031 20.274 102.927 1.00 25.04 475 TYR D O 1
ATOM 2744 N N . ALA D 1 16 ? -16.430 19.679 104.392 1.00 21.44 476 ALA D N 1
ATOM 2745 C CA . ALA D 1 16 ? -17.041 20.359 105.529 1.00 20.03 476 ALA D CA 1
ATOM 2746 C C . ALA D 1 16 ? -16.355 21.681 105.840 1.00 20.03 476 ALA D C 1
ATOM 2747 O O . ALA D 1 16 ? -16.836 22.459 106.672 1.00 22.82 476 ALA D O 1
ATOM 2749 N N . LYS D 1 17 ? -15.232 21.934 105.174 1.00 19.01 477 LYS D N 1
ATOM 2750 C CA . LYS D 1 17 ? -14.437 23.134 105.433 1.00 18.02 477 LYS D CA 1
ATOM 2751 C C . LYS D 1 17 ? -15.174 24.441 105.160 1.00 16.85 477 LYS D C 1
ATOM 2752 O O . LYS D 1 17 ? -15.066 25.388 105.925 1.00 18.85 477 LYS D O 1
ATOM 2758 N N . ARG D 1 18 ? -15.913 24.506 104.057 1.00 17.52 478 ARG D N 1
ATOM 2759 C CA . ARG D 1 18 ? -16.544 25.756 103.703 1.00 19.82 478 ARG D CA 1
ATOM 2760 C C . ARG D 1 18 ? -17.549 26.185 104.758 1.00 20.38 478 ARG D C 1
ATOM 2761 O O . ARG D 1 18 ? -17.583 27.348 105.157 1.00 19.80 478 ARG D O 1
ATOM 2769 N N . SER D 1 19 ? -18.369 25.247 105.212 1.00 20.90 479 SER D N 1
ATOM 2770 C CA . SER D 1 19 ? -19.332 25.555 106.262 1.00 23.23 479 SER D CA 1
ATOM 2771 C C . SER D 1 19 ? -18.648 25.967 107.569 1.00 22.83 479 SER D C 1
ATOM 2772 O O . SER D 1 19 ? -19.106 26.892 108.239 1.00 22.98 479 SER D O 1
ATOM 2775 N N . LYS D 1 20 ? -17.553 25.296 107.925 1.00 22.44 480 LYS D N 1
ATOM 2776 C CA . LYS D 1 20 ? -16.825 25.629 109.151 1.00 22.47 480 LYS D CA 1
ATOM 2777 C C . LYS D 1 20 ? -16.234 27.040 109.073 1.00 21.01 480 LYS D C 1
ATOM 2778 O O . LYS D 1 20 ? -16.281 27.807 110.035 1.00 21.26 480 LYS D O 1
ATOM 2784 N N . LEU D 1 21 ? -15.682 27.384 107.916 1.00 19.29 481 LEU D N 1
ATOM 2785 C CA . LEU D 1 21 ? -15.135 28.719 107.705 1.00 19.34 481 LEU D CA 1
ATOM 2786 C C . LEU D 1 21 ? -16.214 29.780 107.864 1.00 19.60 481 LEU D C 1
ATOM 2787 O O . LEU D 1 21 ? -15.994 30.797 108.520 1.00 19.86 481 LEU D O 1
ATOM 2792 N N . ILE D 1 22 ? -17.380 29.544 107.268 1.00 19.94 482 ILE D N 1
ATOM 2793 C CA . ILE D 1 22 ? -18.476 30.504 107.353 1.00 22.02 482 ILE D CA 1
ATOM 2794 C C . ILE D 1 22 ? -18.946 30.664 108.797 1.00 22.60 482 ILE D C 1
ATOM 2795 O O . ILE D 1 22 ? -19.273 31.771 109.237 1.00 24.28 482 ILE D O 1
ATOM 2800 N N . GLU D 1 23 ? -18.946 29.566 109.548 1.00 22.04 483 GLU D N 1
ATOM 2801 C CA . GLU D 1 23 ? -19.335 29.623 110.950 1.00 24.11 483 GLU D CA 1
ATOM 2802 C C . GLU D 1 23 ? -18.379 30.536 111.715 1.00 24.64 483 GLU D C 1
ATOM 2803 O O . GLU D 1 23 ? -18.802 31.362 112.523 1.00 26.22 483 GLU D O 1
ATOM 2809 N N . ILE D 1 24 ? -17.090 30.393 111.437 1.00 21.20 484 ILE D N 1
ATOM 2810 C CA . ILE D 1 24 ? -16.064 31.193 112.096 1.00 20.33 484 ILE D CA 1
ATOM 2811 C C . ILE D 1 24 ? -16.145 32.671 111.684 1.00 20.26 484 ILE D C 1
ATOM 2812 O O . ILE D 1 24 ? -16.090 33.569 112.523 1.00 23.61 484 ILE D O 1
ATOM 2817 N N . LEU D 1 25 ? -16.283 32.927 110.390 1.00 20.86 485 LEU D N 1
ATOM 2818 C CA . LEU D 1 25 ? -16.356 34.297 109.906 1.00 20.63 485 LEU D CA 1
ATOM 2819 C C . LEU D 1 25 ? -17.606 35.005 110.407 1.00 23.64 485 LEU D C 1
ATOM 2820 O O . LEU D 1 25 ? -17.603 36.221 110.609 1.00 24.37 485 LEU D O 1
ATOM 2825 N N . SER D 1 26 ? -18.675 34.244 110.612 1.00 23.78 486 SER D N 1
ATOM 2826 C CA . SER D 1 26 ? -19.923 34.820 111.093 1.00 26.05 486 SER D CA 1
ATOM 2827 C C . SER D 1 26 ? -19.780 35.333 112.522 1.00 29.91 486 SER D C 1
ATOM 2828 O O . SER D 1 26 ? -20.460 36.278 112.922 1.00 31.94 486 SER D O 1
ATOM 2831 N N . GLU D 1 27 ? -18.894 34.711 113.289 1.00 29.42 487 GLU D N 1
ATOM 2832 C CA . GLU D 1 27 ? -18.603 35.198 114.632 1.00 32.61 487 GLU D CA 1
ATOM 2833 C C . GLU D 1 27 ? -17.747 36.459 114.553 1.00 31.50 487 GLU D C 1
ATOM 2834 O O . GLU D 1 27 ? -18.029 37.458 115.216 1.00 31.25 487 GLU D O 1
ATOM 2840 N N . GLN D 1 28 ? -16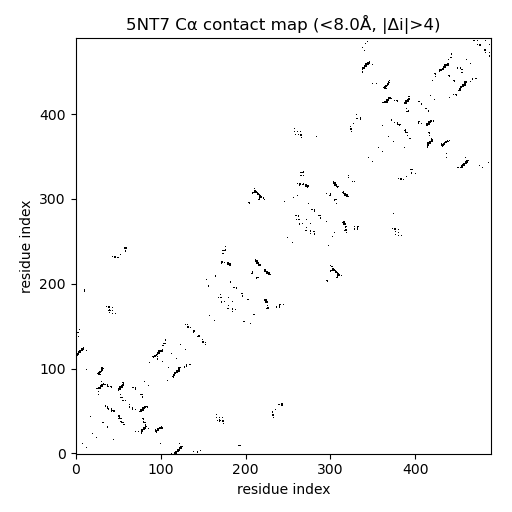.715 36.418 113.715 1.00 30.76 488 GLN D N 1
ATOM 2841 C CA . GLN D 1 28 ? -15.859 37.578 113.493 1.00 32.25 488 GLN D CA 1
ATOM 2842 C C . GLN D 1 28 ? -15.056 37.394 112.216 1.00 26.97 488 GLN D C 1
ATOM 2843 O O . GLN D 1 28 ? -14.408 36.363 112.038 1.00 26.24 488 GLN D O 1
ATOM 2849 N N . ALA D 1 29 ? -15.097 38.397 111.339 1.00 25.09 489 ALA D N 1
ATOM 2850 C CA . ALA D 1 29 ? -14.495 38.274 110.010 1.00 24.55 489 ALA D CA 1
ATOM 2851 C C . ALA D 1 29 ? -13.352 39.250 109.741 1.00 25.85 489 ALA D C 1
ATOM 2852 O O . ALA D 1 29 ? -12.445 38.940 108.976 1.00 24.91 489 ALA D O 1
ATOM 2854 N N . ASP D 1 30 ? -13.400 40.428 110.355 1.00 30.85 490 ASP D N 1
ATOM 2855 C CA . ASP D 1 30 ? -12.462 41.498 110.010 1.00 37.25 490 ASP D CA 1
ATOM 2856 C C . ASP D 1 30 ? -10.994 41.113 110.182 1.00 32.43 490 ASP D C 1
ATOM 2857 O O . ASP D 1 30 ? -10.609 40.539 111.193 1.00 33.95 490 ASP D O 1
ATOM 2862 N N . GLY D 1 31 ? -10.186 41.411 109.171 1.00 27.57 491 GLY D N 1
ATOM 2863 C CA . GLY D 1 31 ? -8.753 41.198 109.251 1.00 27.45 491 GLY D CA 1
ATOM 2864 C C . GLY D 1 31 ? -8.350 39.737 109.243 1.00 25.57 491 GLY D C 1
ATOM 2865 O O . GLY D 1 31 ? -7.385 39.349 109.896 1.00 25.90 491 GLY D O 1
ATOM 2866 N N . THR D 1 32 ? -9.087 38.925 108.497 1.00 21.96 492 THR D N 1
ATOM 2867 C CA . THR D 1 32 ? -8.803 37.501 108.409 1.00 21.19 492 THR D CA 1
ATOM 2868 C C . THR D 1 32 ? -8.080 37.171 107.116 1.00 18.56 492 THR D C 1
ATOM 2869 O O . THR D 1 32 ? -8.513 37.597 106.040 1.00 19.89 492 THR D O 1
ATOM 2873 N N . ILE D 1 33 ? -6.973 36.440 107.214 1.00 19.06 493 ILE D N 1
ATOM 2874 C CA . ILE D 1 33 ? -6.334 35.856 106.045 1.00 17.62 493 ILE D CA 1
ATOM 2875 C C . ILE D 1 33 ? -6.568 34.360 106.067 1.00 16.62 493 ILE D C 1
ATOM 2876 O O . ILE D 1 33 ? -6.377 33.712 107.094 1.00 18.20 493 ILE D O 1
ATOM 2881 N N . VAL D 1 34 ? -7.005 33.819 104.933 1.00 18.04 494 VAL D N 1
ATOM 2882 C CA . VAL D 1 34 ? -7.334 32.414 104.810 1.00 17.16 494 VAL D CA 1
ATOM 2883 C C . VAL D 1 34 ? -6.400 31.798 103.788 1.00 16.53 494 VAL D C 1
ATOM 2884 O O . VAL D 1 34 ? -6.350 32.256 102.640 1.00 17.88 494 VAL D O 1
ATOM 2888 N N . PHE D 1 35 ? -5.670 30.765 104.188 1.00 16.65 495 PHE D N 1
ATOM 2889 C CA . PHE D 1 35 ? -4.757 30.087 103.271 1.00 16.37 495 PHE D CA 1
ATOM 2890 C C . PHE D 1 35 ? -5.386 28.830 102.697 1.00 18.25 495 PHE D C 1
ATOM 2891 O O . PHE D 1 35 ? -5.923 27.993 103.426 1.00 17.66 495 PHE D O 1
ATOM 2899 N N . VAL D 1 36 ? -5.313 28.711 101.375 1.00 17.14 496 VAL D N 1
ATOM 2900 C CA . VAL D 1 36 ? -5.839 27.560 100.660 1.00 17.45 496 VAL D CA 1
ATOM 2901 C C . VAL D 1 36 ? -4.794 26.985 99.715 1.00 17.07 496 VAL D C 1
ATOM 2902 O O . VAL D 1 36 ? -3.778 27.628 99.436 1.00 19.52 496 VAL D O 1
ATOM 2906 N N . GLU D 1 37 ? -5.043 25.782 99.213 1.00 19.32 497 GLU D N 1
ATOM 2907 C CA . GLU D 1 37 ? -4.057 25.097 98.380 1.00 20.20 497 GLU D CA 1
ATOM 2908 C C . GLU D 1 37 ? -3.957 25.606 96.937 1.00 22.37 497 GLU D C 1
ATOM 2909 O O . GLU D 1 37 ? -2.854 25.767 96.417 1.00 26.13 497 GLU D O 1
ATOM 2915 N N . THR D 1 38 ? -5.090 25.854 96.288 1.00 21.22 498 THR D N 1
ATOM 2916 C CA . THR D 1 38 ? -5.074 26.115 94.840 1.00 22.00 498 THR D CA 1
ATOM 2917 C C . THR D 1 38 ? -5.577 27.496 94.444 1.00 20.26 498 THR D C 1
ATOM 2918 O O . THR D 1 38 ? -6.340 28.132 95.170 1.00 21.08 498 THR D O 1
ATOM 2922 N N . LYS D 1 39 ? -5.166 27.934 93.261 1.00 21.04 499 LYS D N 1
ATOM 2923 C CA . LYS D 1 39 ? -5.567 29.225 92.724 1.00 21.35 499 LYS D CA 1
ATOM 2924 C C . LYS D 1 39 ? -7.069 29.257 92.481 1.00 21.39 499 LYS D C 1
ATOM 2925 O O . LYS D 1 39 ? -7.735 30.243 92.802 1.00 22.47 499 LYS D O 1
ATOM 2931 N N . ARG D 1 40 ? -7.606 28.177 91.919 1.00 24.92 500 ARG D N 1
ATOM 2932 C CA . ARG D 1 40 ? -9.045 28.113 91.648 1.00 28.93 500 ARG D CA 1
ATOM 2933 C C . ARG D 1 40 ? -9.838 28.090 92.940 1.00 26.23 500 ARG D C 1
ATOM 2934 O O . ARG D 1 40 ? -10.923 28.677 93.025 1.00 25.94 500 ARG D O 1
ATOM 2942 N N . GLY D 1 41 ? -9.298 27.396 93.938 1.00 24.09 501 GLY D N 1
ATOM 2943 C CA . GLY D 1 41 ? -9.906 27.343 95.251 1.00 23.86 501 GLY D CA 1
ATOM 2944 C C . GLY D 1 41 ? -9.966 28.722 95.872 1.00 21.19 501 GLY D C 1
ATOM 2945 O O . GLY D 1 41 ? -10.951 29.079 96.507 1.00 21.23 501 GLY D O 1
ATOM 2946 N N . ALA D 1 42 ? -8.898 29.492 95.693 1.00 19.58 502 ALA D N 1
ATOM 2947 C CA . ALA D 1 42 ? -8.832 30.842 96.226 1.00 17.83 502 ALA D CA 1
ATOM 2948 C C . ALA D 1 42 ? -9.907 31.739 95.607 1.00 16.93 502 ALA D C 1
ATOM 2949 O O . ALA D 1 42 ? -10.608 32.454 96.319 1.00 18.20 502 ALA D O 1
ATOM 2951 N N . ASP D 1 43 ? -10.046 31.704 94.286 1.00 17.67 503 ASP D N 1
ATOM 2952 C CA . ASP D 1 43 ? -11.038 32.564 93.651 1.00 17.76 503 ASP D CA 1
ATOM 2953 C C . ASP D 1 43 ? -12.454 32.080 93.927 1.00 18.39 503 ASP D C 1
ATOM 2954 O O . ASP D 1 43 ? -13.365 32.888 94.126 1.00 18.13 503 ASP D O 1
ATOM 2959 N N . PHE D 1 44 ? -12.642 30.765 93.963 1.00 19.24 504 PHE D N 1
ATOM 2960 C CA . PHE D 1 44 ? -13.962 30.217 94.275 1.00 17.78 504 PHE D CA 1
ATOM 2961 C C . PHE D 1 44 ? -14.391 30.704 95.659 1.00 17.83 504 PHE D C 1
ATOM 2962 O O . PHE D 1 44 ? -15.489 31.213 95.843 1.00 18.26 504 PHE D O 1
ATOM 2970 N N . LEU D 1 45 ? -13.516 30.540 96.639 1.00 17.92 505 LEU D N 1
ATOM 2971 C CA . LEU D 1 45 ? -13.846 30.934 97.995 1.00 17.43 505 LEU D CA 1
ATOM 2972 C C . LEU D 1 45 ? -14.094 32.446 98.109 1.00 17.91 505 LEU D C 1
ATOM 2973 O O . LEU D 1 45 ? -15.026 32.880 98.793 1.00 18.67 505 LEU D O 1
ATOM 2978 N N . ALA D 1 46 ? -13.261 33.252 97.458 1.00 17.51 506 ALA D N 1
ATOM 2979 C CA . ALA D 1 46 ? -13.419 34.698 97.550 1.00 17.43 506 ALA D CA 1
ATOM 2980 C C . ALA D 1 46 ? -14.755 35.129 96.950 1.00 17.17 506 ALA D C 1
ATOM 2981 O O . ALA D 1 46 ? -15.427 36.013 97.473 1.00 17.56 506 ALA D O 1
ATOM 2983 N N . SER D 1 47 ? -15.145 34.490 95.857 1.00 17.35 507 SER D N 1
ATOM 2984 C CA . SER D 1 47 ? -16.425 34.798 95.225 1.00 17.51 507 SER D CA 1
ATOM 2985 C C . SER D 1 47 ? -17.563 34.403 96.160 1.00 16.51 507 SER D C 1
ATOM 2986 O O . SER D 1 47 ? -18.486 35.188 96.415 1.00 17.58 507 SER D O 1
ATOM 2989 N N . PHE D 1 48 ? -17.472 33.191 96.695 1.00 16.09 508 PHE D N 1
ATOM 2990 C CA . PHE D 1 48 ? -18.547 32.634 97.500 1.00 17.51 508 PHE D CA 1
ATOM 2991 C C . PHE D 1 48 ? -18.731 33.461 98.770 1.00 18.24 508 PHE D C 1
ATOM 2992 O O . PHE D 1 48 ? -19.849 33.835 99.137 1.00 17.95 508 PHE D O 1
ATOM 3000 N N . LEU D 1 49 ? -17.625 33.757 99.440 1.00 18.68 509 LEU D N 1
ATOM 3001 C CA . LEU D 1 49 ? -17.687 34.548 100.672 1.00 16.08 509 LEU D CA 1
ATOM 3002 C C . LEU D 1 49 ? -18.201 35.958 100.408 1.00 15.61 509 LEU D C 1
ATOM 3003 O O . LEU D 1 49 ? -18.986 36.499 101.192 1.00 17.02 509 LEU D O 1
ATOM 3008 N N . SER D 1 50 ? -17.783 36.551 99.292 1.00 15.67 510 SER D N 1
ATOM 3009 C CA . SER D 1 50 ? -18.251 37.894 98.952 1.00 16.27 510 SER D CA 1
ATOM 3010 C C . SER D 1 50 ? -19.775 37.889 98.767 1.00 19.10 510 SER D C 1
ATOM 3011 O O . SER D 1 50 ? -20.469 38.814 99.187 1.00 19.87 510 SER D O 1
ATOM 3014 N N . GLU D 1 51 ? -20.307 36.840 98.153 1.00 19.82 511 GLU D N 1
ATOM 3015 C CA . GLU D 1 51 ? -21.755 36.761 97.979 1.00 21.90 511 GLU D CA 1
ATOM 3016 C C . GLU D 1 51 ? -22.489 36.553 99.303 1.00 22.98 511 GLU D C 1
ATOM 3017 O O . GLU D 1 51 ? -23.664 36.910 99.427 1.00 26.47 511 GLU D O 1
ATOM 3023 N N . LYS D 1 52 ? -21.786 35.988 100.284 1.00 22.12 512 LYS D N 1
ATOM 3024 C CA . LYS D 1 52 ? -22.309 35.802 101.640 1.00 22.57 512 LYS D CA 1
ATOM 3025 C C . LYS D 1 52 ? -22.095 37.019 102.537 1.00 24.32 512 LYS D C 1
ATOM 3026 O O . LYS D 1 52 ? -22.236 36.920 103.760 1.00 26.61 512 LYS D O 1
ATOM 3032 N N . GLU D 1 53 ? -21.744 38.148 101.920 1.00 23.41 513 GLU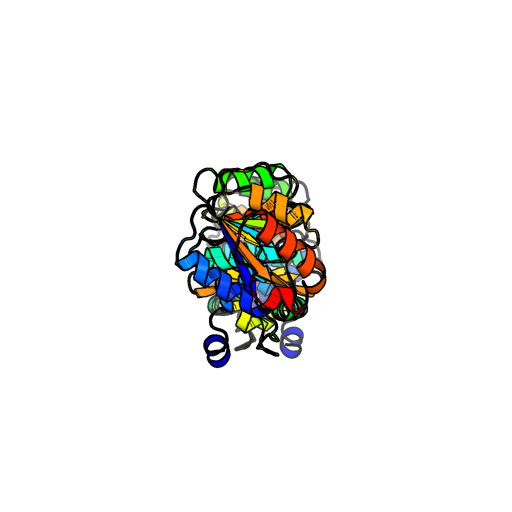 D N 1
ATOM 3033 C CA . GLU D 1 53 ? -21.621 39.453 102.580 1.00 25.24 513 GLU D CA 1
ATOM 3034 C C . GLU D 1 53 ? -20.350 39.595 103.409 1.00 22.89 513 GLU D C 1
ATOM 3035 O O . GLU D 1 53 ? -20.299 40.403 104.331 1.00 24.90 513 GLU D O 1
ATOM 3041 N N . PHE D 1 54 ? -19.331 38.808 103.079 1.00 17.92 514 PHE D N 1
ATOM 3042 C CA . PHE D 1 54 ? -17.993 39.047 103.617 1.00 19.08 514 PHE D CA 1
ATOM 3043 C C . PHE D 1 54 ? -17.131 39.495 102.446 1.00 19.28 514 PHE D C 1
ATOM 3044 O O . PHE D 1 54 ? -16.737 38.654 101.640 1.00 18.35 514 PHE D O 1
ATOM 3052 N N . PRO D 1 55 ? -16.855 40.811 102.333 1.00 19.15 515 PRO D N 1
ATOM 3053 C CA . PRO D 1 55 ? -16.074 41.306 101.191 1.00 18.47 515 PRO D CA 1
ATOM 3054 C C . PRO D 1 55 ? -14.689 40.672 101.227 1.00 17.58 515 PRO D C 1
ATOM 3055 O O . PRO D 1 55 ? -13.926 40.871 102.176 1.00 17.62 515 PRO D O 1
ATOM 3059 N N . THR D 1 56 ? -14.407 39.849 100.225 1.00 16.72 516 THR D N 1
ATOM 3060 C CA . THR D 1 56 ? -13.229 39.000 100.236 1.00 17.65 516 THR D CA 1
ATOM 3061 C C . THR D 1 56 ? -12.465 39.116 98.933 1.00 16.44 516 THR D C 1
ATOM 3062 O O . THR D 1 56 ? -13.055 39.040 97.844 1.00 18.09 516 THR D O 1
ATOM 3066 N N . THR D 1 57 ? -11.158 39.318 99.031 1.00 16.45 517 THR D N 1
ATOM 3067 C CA . THR D 1 57 ? -10.321 39.343 97.841 1.00 16.43 517 THR D CA 1
ATOM 3068 C C . THR D 1 57 ? -9.375 38.148 97.853 1.00 15.90 517 THR D C 1
ATOM 3069 O O . THR D 1 57 ? -9.386 37.339 98.795 1.00 17.34 517 THR D O 1
ATOM 3073 N N . SER D 1 58 ? -8.589 37.999 96.797 1.00 17.91 518 SER D N 1
ATOM 3074 C CA . SER D 1 58 ? -7.707 36.845 96.682 1.00 19.45 518 SER D CA 1
ATOM 3075 C C . SER D 1 58 ? -6.356 37.197 96.095 1.00 18.75 518 SER D C 1
ATOM 3076 O O . SER D 1 58 ? -6.221 38.160 95.331 1.00 19.08 518 SER D O 1
ATOM 3079 N N . ILE D 1 59 ? -5.355 36.412 96.479 1.00 17.37 519 ILE D N 1
ATOM 3080 C CA . ILE D 1 59 ? -4.027 36.517 95.904 1.00 16.87 519 ILE D CA 1
ATOM 3081 C C . ILE D 1 59 ? -3.532 35.121 95.546 1.00 16.68 519 ILE D C 1
ATOM 3082 O O . ILE D 1 59 ? -3.564 34.200 96.363 1.00 18.54 519 ILE D O 1
ATOM 3087 N N . HIS D 1 60 ? -3.076 34.956 94.312 1.00 18.55 520 HIS D N 1
ATOM 3088 C CA . HIS D 1 60 ? -2.488 33.685 93.915 1.00 19.15 520 HIS D CA 1
ATOM 3089 C C . HIS D 1 60 ? -1.524 33.872 92.760 1.00 19.78 520 HIS D C 1
ATOM 3090 O O . HIS D 1 60 ? -1.354 34.984 92.262 1.00 19.91 520 HIS D O 1
ATOM 3097 N N . GLY D 1 61 ? -0.903 32.779 92.338 1.00 22.35 521 GLY D N 1
ATOM 3098 C CA . GLY D 1 61 ? 0.193 32.829 91.389 1.00 22.62 521 GLY D CA 1
ATOM 3099 C C . GLY D 1 61 ? -0.128 33.273 89.975 1.00 22.78 521 GLY D C 1
ATOM 3100 O O . GLY D 1 61 ? 0.780 33.617 89.215 1.00 23.97 521 GLY D O 1
ATOM 3101 N N . ASP D 1 62 ? -1.405 33.261 89.603 1.00 21.57 522 ASP D N 1
ATOM 3102 C CA . ASP D 1 62 ? -1.784 33.738 88.274 1.00 22.85 522 ASP D CA 1
ATOM 3103 C C . ASP D 1 62 ? -1.955 35.256 88.231 1.00 22.22 522 ASP D C 1
ATOM 3104 O O . ASP D 1 62 ? -2.174 35.824 87.171 1.00 22.78 522 ASP D O 1
ATOM 3109 N N . ARG D 1 63 ? -1.869 35.912 89.382 1.00 20.07 523 ARG D N 1
ATOM 3110 C CA . ARG D 1 63 ? -2.034 37.365 89.446 1.00 18.82 523 ARG D CA 1
ATOM 3111 C C . ARG D 1 63 ? -0.758 38.108 89.087 1.00 21.08 523 ARG D C 1
ATOM 3112 O O . ARG D 1 63 ? 0.332 37.733 89.514 1.00 23.40 523 ARG D O 1
ATOM 3120 N N . LEU D 1 64 ? -0.892 39.166 88.293 1.00 19.68 524 LEU D N 1
ATOM 3121 C CA . LEU D 1 64 ? 0.253 40.019 88.021 1.00 21.40 524 LEU D CA 1
ATOM 3122 C C . LEU D 1 64 ? 0.608 40.733 89.314 1.00 20.80 524 LEU D C 1
ATOM 3123 O O . LEU D 1 64 ? -0.231 40.858 90.216 1.00 22.86 524 LEU D O 1
ATOM 3128 N N . GLN D 1 65 ? 1.845 41.210 89.406 1.00 23.36 525 GLN D N 1
ATOM 3129 C CA . GLN D 1 65 ? 2.315 41.838 90.639 1.00 25.72 525 GLN D CA 1
ATOM 3130 C C . GLN D 1 65 ? 1.437 43.006 91.085 1.00 26.16 525 GLN D C 1
ATOM 3131 O O . GLN D 1 65 ? 1.111 43.130 92.270 1.00 26.56 525 GLN D O 1
ATOM 3137 N N . SER D 1 66 ? 1.035 43.846 90.138 1.00 25.14 526 SER D N 1
ATOM 3138 C CA . SER D 1 66 ? 0.186 44.986 90.460 1.00 25.87 526 SER D CA 1
ATOM 3139 C C . SER D 1 66 ? -1.139 44.544 91.082 1.00 23.01 526 SER D C 1
ATOM 3140 O O . SER D 1 66 ? -1.685 45.229 91.956 1.00 24.11 526 SER D O 1
ATOM 3143 N N . GLN D 1 67 ? -1.641 43.391 90.646 1.00 22.15 527 GLN D N 1
ATOM 3144 C CA . GLN D 1 67 ? -2.923 42.885 91.118 1.00 21.17 527 GLN D CA 1
ATOM 3145 C C . GLN D 1 67 ? -2.792 42.343 92.537 1.00 21.26 527 GLN D C 1
ATOM 3146 O O . GLN D 1 67 ? -3.700 42.489 93.352 1.00 20.64 527 GLN D O 1
ATOM 3152 N N . ARG D 1 68 ? -1.660 41.708 92.820 1.00 19.61 528 ARG D N 1
ATOM 3153 C CA . ARG D 1 68 ? -1.387 41.226 94.173 1.00 19.79 528 ARG D CA 1
ATOM 3154 C C . ARG D 1 68 ? -1.307 42.410 95.118 1.00 22.75 528 ARG D C 1
ATOM 3155 O O . ARG D 1 68 ? -1.893 42.405 96.207 1.00 23.52 528 ARG D O 1
ATOM 3163 N N . GLU D 1 69 ? -0.580 43.435 94.690 1.00 23.09 529 GLU D N 1
ATOM 3164 C CA . GLU D 1 69 ? -0.413 44.636 95.498 1.00 25.66 529 GLU D CA 1
ATOM 3165 C C . GLU D 1 69 ? -1.742 45.352 95.743 1.00 26.09 529 GLU D C 1
ATOM 3166 O O . GLU D 1 69 ? -1.995 45.844 96.844 1.00 27.01 529 GLU D O 1
ATOM 3172 N N . GLN D 1 70 ? -2.602 45.389 94.727 1.00 23.07 530 GLN D N 1
ATOM 3173 C CA . GLN D 1 70 ? -3.906 46.026 94.892 1.00 24.99 530 GLN D CA 1
ATOM 3174 C C . GLN D 1 70 ? -4.771 45.254 95.883 1.00 23.50 530 GLN D C 1
ATOM 3175 O O . GLN D 1 70 ? -5.403 45.847 96.759 1.00 21.96 530 GLN D O 1
ATOM 3181 N N . ALA D 1 71 ? -4.796 43.932 95.742 1.00 19.34 531 ALA D N 1
ATOM 3182 C CA . ALA D 1 71 ? -5.563 43.085 96.646 1.00 19.12 531 ALA D CA 1
ATOM 3183 C C . ALA D 1 71 ? -5.097 43.302 98.078 1.00 18.14 531 ALA D C 1
ATOM 3184 O O . ALA D 1 71 ? -5.905 43.439 98.997 1.00 19.11 531 ALA D O 1
ATOM 3186 N N . LEU D 1 72 ? -3.785 43.365 98.259 1.00 20.20 532 LEU D N 1
ATOM 3187 C CA . LEU D 1 72 ? -3.248 43.573 99.590 1.00 24.41 532 LEU D CA 1
ATOM 3188 C C . LEU D 1 72 ? -3.627 44.952 100.138 1.00 24.97 532 LEU D C 1
ATOM 3189 O O . LEU D 1 72 ? -3.960 45.088 101.319 1.00 23.92 532 LEU D O 1
ATOM 3194 N N . ARG D 1 73 ? -3.597 45.968 99.280 1.00 22.44 533 ARG D N 1
ATOM 3195 C CA . ARG D 1 73 ? -3.970 47.308 99.713 1.00 23.14 533 ARG D CA 1
ATOM 3196 C C . ARG D 1 73 ? -5.433 47.366 100.139 1.00 20.17 533 ARG D C 1
ATOM 3197 O O . ARG D 1 73 ? -5.769 48.026 101.129 1.00 20.25 533 ARG D O 1
ATOM 3205 N N . ASP D 1 74 ? -6.300 46.669 99.405 1.00 18.99 534 ASP D N 1
ATOM 3206 C CA . ASP D 1 74 ? -7.721 46.618 99.744 1.00 19.35 534 ASP D CA 1
ATOM 3207 C C . ASP D 1 74 ? -7.937 45.990 101.128 1.00 18.85 534 ASP D C 1
ATOM 3208 O O . ASP D 1 74 ? -8.768 46.452 101.909 1.00 19.85 534 ASP D O 1
ATOM 3213 N N . PHE D 1 75 ? -7.196 44.930 101.423 1.00 19.03 535 PHE D N 1
ATOM 3214 C CA . PHE D 1 75 ? -7.253 44.266 102.732 1.00 19.02 535 PHE D CA 1
ATOM 3215 C C . PHE D 1 75 ? -6.739 45.205 103.815 1.00 20.01 535 PHE D C 1
ATOM 3216 O O . PHE D 1 75 ? -7.332 45.319 104.882 1.00 21.39 535 PHE D O 1
ATOM 3224 N N . LYS D 1 76 ? -5.633 45.882 103.532 1.00 21.35 536 LYS D N 1
ATOM 3225 C CA . LYS D 1 76 ? -5.047 46.823 104.485 1.00 23.51 536 LYS D CA 1
ATOM 3226 C C . LYS D 1 76 ? -5.877 48.085 104.760 1.00 20.42 536 LYS D C 1
ATOM 3227 O O . LYS D 1 76 ? -5.872 48.597 105.875 1.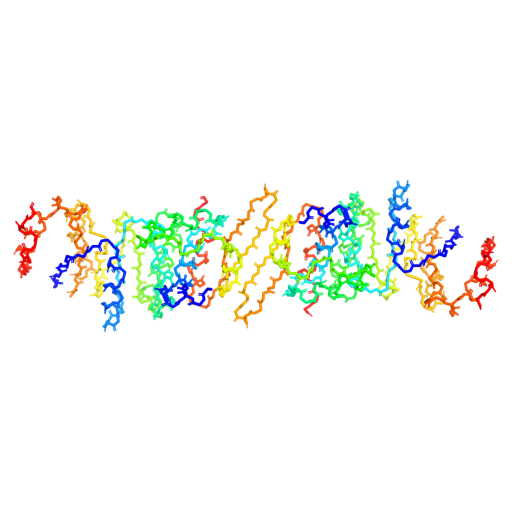00 23.47 536 LYS D O 1
ATOM 3233 N N A ASN D 1 77 ? -6.582 48.590 103.749 0.33 19.76 537 ASN D N 1
ATOM 3234 N N B ASN D 1 77 ? -6.596 48.564 103.752 0.67 18.93 537 ASN D N 1
ATOM 3235 C CA A ASN D 1 77 ? -7.367 49.812 103.932 0.33 20.61 537 ASN D CA 1
ATOM 3236 C CA B ASN D 1 77 ? -7.364 49.793 103.880 0.67 20.57 537 ASN D CA 1
ATOM 3237 C C A ASN D 1 77 ? -8.766 49.570 104.493 0.33 20.41 537 ASN D C 1
ATOM 3238 C C B ASN D 1 77 ? -8.754 49.568 104.469 0.67 20.38 537 ASN D C 1
ATOM 3239 O O A ASN D 1 77 ? -9.432 50.501 104.940 0.33 20.12 537 ASN D O 1
ATOM 3240 O O B ASN D 1 77 ? -9.397 50.513 104.915 0.67 19.54 537 ASN D O 1
ATOM 3249 N N . GLY D 1 78 ? -9.195 48.312 104.469 1.00 20.29 538 GLY D N 1
ATOM 3250 C CA . GLY D 1 78 ? -10.445 47.920 105.087 1.00 19.40 538 GLY D CA 1
ATOM 3251 C C . GLY D 1 78 ? -11.580 47.632 104.138 1.00 18.85 538 GLY D C 1
ATOM 3252 O O . GLY D 1 78 ? -12.676 47.263 104.567 1.00 20.54 538 GLY D O 1
ATOM 3253 N N . SER D 1 79 ? -11.347 47.797 102.841 1.00 19.35 539 SER D N 1
ATOM 3254 C CA . SER D 1 79 ? -12.438 47.567 101.902 1.00 20.17 539 SER D CA 1
ATOM 3255 C C . SER D 1 79 ? -12.727 46.080 101.714 1.00 20.45 539 SER D C 1
ATOM 3256 O O . SER D 1 79 ? -13.850 45.695 101.365 1.00 23.15 539 SER D O 1
ATOM 3259 N N . MET D 1 80 ? -11.716 45.250 101.956 1.00 19.29 540 MET D N 1
ATOM 3260 C CA . MET D 1 80 ? -11.862 43.805 101.912 1.00 18.10 540 MET D CA 1
ATOM 3261 C C . MET D 1 80 ? -11.596 43.302 103.322 1.00 21.28 540 MET D C 1
ATOM 3262 O O . MET D 1 80 ? -10.542 43.573 103.892 1.00 22.43 540 MET D O 1
ATOM 3267 N N . LYS D 1 81 ? -12.575 42.613 103.892 1.00 18.83 541 LYS D N 1
ATOM 3268 C CA . LYS D 1 81 ? -12.460 42.137 105.266 1.00 20.03 541 LYS D CA 1
ATOM 3269 C C . LYS D 1 81 ? -11.656 40.856 105.345 1.00 19.41 541 LYS D C 1
ATOM 3270 O O . LYS D 1 81 ? -11.044 40.563 106.369 1.00 20.60 541 LYS D O 1
ATOM 3276 N N . VAL D 1 82 ? -11.668 40.096 104.258 1.00 16.81 542 VAL D N 1
ATOM 3277 C CA . VAL D 1 82 ? -11.025 38.791 104.200 1.00 17.54 542 VAL D CA 1
ATOM 3278 C C . VAL D 1 82 ? -10.135 38.710 102.970 1.00 17.18 542 VAL D C 1
ATOM 3279 O O . VAL D 1 82 ? -10.496 39.220 101.904 1.00 17.81 542 VAL D O 1
ATOM 3283 N N . LEU D 1 83 ? -8.977 38.085 103.128 1.00 17.15 543 LEU D N 1
ATOM 3284 C CA . LEU D 1 83 ? -8.048 37.840 102.040 1.00 16.73 543 LEU D CA 1
ATOM 3285 C C . LEU D 1 83 ? -7.802 36.347 101.933 1.00 16.71 543 LEU D C 1
ATOM 3286 O O . LEU D 1 83 ? -7.440 35.719 102.919 1.00 18.74 543 LEU D O 1
ATOM 3291 N N . ILE D 1 84 ? -8.029 35.769 100.763 1.00 16.06 544 ILE D N 1
ATOM 3292 C CA . ILE D 1 84 ? -7.702 34.361 100.533 1.00 17.07 544 ILE D CA 1
ATOM 3293 C C . ILE D 1 84 ? -6.409 34.325 99.744 1.00 17.30 544 ILE D C 1
ATOM 3294 O O . ILE D 1 84 ? -6.308 34.953 98.690 1.00 19.01 544 ILE D O 1
ATOM 3299 N N . ALA D 1 85 ? -5.438 33.566 100.227 1.00 18.82 545 ALA D N 1
ATOM 3300 C CA . ALA D 1 85 ? -4.139 33.444 99.568 1.00 17.86 545 ALA D CA 1
ATOM 3301 C C . ALA D 1 85 ? -3.731 31.985 99.429 1.00 17.48 545 ALA D C 1
ATOM 3302 O O . ALA D 1 85 ? -3.987 31.167 100.317 1.00 17.99 545 ALA D O 1
ATOM 3304 N N . THR D 1 86 ? -3.078 31.645 98.323 1.00 19.90 546 THR D N 1
ATOM 3305 C CA . THR D 1 86 ? -2.579 30.280 98.188 1.00 22.68 546 THR D CA 1
ATOM 3306 C C . THR D 1 86 ? -1.400 29.971 99.098 1.00 28.44 546 THR D C 1
ATOM 3307 O O . THR D 1 86 ? -0.657 30.869 99.498 1.00 27.76 546 THR D O 1
ATOM 3311 N N . SER D 1 87 ? -1.253 28.683 99.410 1.00 31.68 547 SER D N 1
ATOM 3312 C CA . SER D 1 87 ? -0.112 28.164 100.152 1.00 35.46 547 SER D CA 1
ATOM 3313 C C . SER D 1 87 ? 1.195 28.691 99.593 1.00 33.79 547 SER D C 1
ATOM 3314 O O . SER D 1 87 ? 2.071 29.137 100.342 1.00 34.65 547 SER D O 1
ATOM 3317 N N . VAL D 1 88 ? 1.322 28.634 98.271 1.00 31.12 548 VAL D N 1
ATOM 3318 C CA . VAL D 1 88 ? 2.554 29.051 97.611 1.00 32.92 548 VAL D CA 1
ATOM 3319 C C . VAL D 1 88 ? 2.741 30.568 97.597 1.00 30.97 548 VAL D C 1
ATOM 3320 O O . VAL D 1 88 ? 3.794 31.065 97.961 1.00 31.83 548 VAL D O 1
ATOM 3324 N N . ALA D 1 89 ? 1.722 31.312 97.181 1.00 35.10 549 ALA D N 1
ATOM 3325 C CA . ALA D 1 89 ? 1.871 32.761 97.068 1.00 39.26 549 ALA D CA 1
ATOM 3326 C C . ALA D 1 89 ? 1.917 33.428 98.443 1.00 44.34 549 ALA D C 1
ATOM 3327 O O . ALA D 1 89 ? 2.104 34.640 98.548 1.00 44.09 549 ALA D O 1
ATOM 3329 N N . SER D 1 90 ? 1.755 32.622 99.489 1.00 48.22 550 SER D N 1
ATOM 3330 C CA . SER D 1 90 ? 1.738 33.108 100.863 1.00 53.20 550 SER D CA 1
ATOM 3331 C C . SER D 1 90 ? 3.136 33.410 101.370 1.00 54.48 550 SER D C 1
ATOM 3332 O O . SER D 1 90 ? 3.327 34.258 102.241 1.00 55.73 550 SER D O 1
ATOM 3335 N N . ARG D 1 91 ? 4.111 32.693 100.831 1.00 53.09 551 ARG D N 1
ATOM 3336 C CA . ARG D 1 91 ? 5.474 32.758 101.336 1.00 53.21 551 ARG D CA 1
ATOM 3337 C C . ARG D 1 91 ? 6.132 34.113 101.084 1.00 54.54 551 ARG D C 1
ATOM 3338 O O . ARG D 1 91 ? 6.955 34.570 101.882 1.00 54.29 551 ARG D O 1
ATOM 3346 N N . GLY D 1 92 ? 5.725 34.769 100.015 1.00 54.95 552 GLY D N 1
ATOM 3347 C CA . GLY D 1 92 ? 6.286 36.051 99.696 1.00 55.17 552 GLY D CA 1
ATOM 3348 C C . GLY D 1 92 ? 5.512 37.225 100.210 1.00 56.68 552 GLY D C 1
ATOM 3349 O O . GLY D 1 92 ? 5.969 38.343 100.134 1.00 56.89 552 GLY D O 1
ATOM 3350 N N . LEU D 1 93 ? 4.330 36.976 100.750 1.00 56.85 553 LEU D N 1
ATOM 3351 C CA . LEU D 1 93 ? 3.524 38.063 101.245 1.00 57.71 553 LEU D CA 1
ATOM 3352 C C . LEU D 1 93 ? 4.116 38.850 102.429 1.00 58.12 553 LEU D C 1
ATOM 3353 O O . LEU D 1 93 ? 4.504 38.275 103.392 1.00 57.40 553 LEU D O 1
ATOM 3355 N N . ASP D 1 94 ? 4.155 40.173 102.316 1.00 57.97 554 ASP D N 1
ATOM 3356 C CA . ASP D 1 94 ? 4.645 41.022 103.378 1.00 59.17 554 ASP D CA 1
ATOM 3357 C C . ASP D 1 94 ? 3.471 41.666 104.131 1.00 58.58 554 ASP D C 1
ATOM 3358 O O . ASP D 1 94 ? 3.061 42.759 103.840 1.00 57.69 554 ASP D O 1
ATOM 3360 N N . ILE D 1 95 ? 2.931 40.954 105.092 1.00 57.48 555 ILE D N 1
ATOM 3361 C CA . ILE D 1 95 ? 1.835 41.479 105.879 1.00 57.65 555 ILE D CA 1
ATOM 3362 C C . ILE D 1 95 ? 1.968 40.889 107.269 1.00 54.19 555 ILE D C 1
ATOM 3363 O O . ILE D 1 95 ? 2.383 39.764 107.427 1.00 54.34 555 ILE D O 1
ATOM 3368 N N . LYS D 1 96 ? 1.650 41.673 108.260 1.00 50.68 556 LYS D N 1
ATOM 3369 C CA . LYS D 1 96 ? 1.790 41.236 109.609 1.00 48.72 556 LYS D CA 1
ATOM 3370 C C . LYS D 1 96 ? 0.708 41.851 110.427 1.00 45.01 556 LYS D C 1
ATOM 3371 O O . LYS D 1 96 ? -0.049 42.628 109.937 1.00 45.34 556 LYS D O 1
ATOM 3373 N N . ASN D 1 97 ? 0.651 41.490 111.688 1.00 42.36 557 ASN D N 1
ATOM 3374 C CA . ASN D 1 97 ? -0.354 42.013 112.560 1.00 42.31 557 ASN D CA 1
ATOM 3375 C C . ASN D 1 97 ? -1.749 41.679 112.057 1.00 43.09 557 ASN D C 1
ATOM 3376 O O . ASN D 1 97 ? -2.654 42.465 112.118 1.00 43.87 557 ASN D O 1
ATOM 3378 N N . ILE D 1 98 ? -1.875 40.487 111.537 1.00 40.48 558 ILE D N 1
ATOM 3379 C CA . ILE D 1 98 ? -3.157 39.961 111.097 1.00 39.08 558 ILE D CA 1
ATOM 3380 C C . ILE D 1 98 ? -3.993 39.608 112.317 1.00 35.41 558 ILE D C 1
ATOM 3381 O O . ILE D 1 98 ? -3.465 39.072 113.284 1.00 37.52 558 ILE D O 1
ATOM 3386 N N . LYS D 1 99 ? -5.287 39.913 112.292 1.00 29.53 559 LYS D N 1
ATOM 3387 C CA . LYS D 1 99 ? -6.145 39.541 113.414 1.00 28.49 559 LYS D CA 1
ATOM 3388 C C . LYS D 1 99 ? -6.305 38.028 113.522 1.00 25.74 559 LYS D C 1
ATOM 3389 O O . LYS D 1 99 ? -6.262 37.464 114.615 1.00 28.11 559 LYS D O 1
ATOM 3395 N N . HIS D 1 100 ? -6.485 37.362 112.390 1.00 21.58 560 HIS D N 1
ATOM 3396 C CA . HIS D 1 100 ? -6.772 35.941 112.416 1.00 20.65 560 HIS D CA 1
ATOM 3397 C C . HIS D 1 100 ? -6.211 35.266 111.170 1.00 20.62 560 HIS D C 1
ATOM 3398 O O . HIS D 1 100 ? -6.533 35.663 110.045 1.00 21.01 560 HIS D O 1
ATOM 3405 N N . VAL D 1 101 ? -5.369 34.258 111.354 1.00 21.09 561 VAL D N 1
ATOM 3406 C CA . VAL D 1 101 ? -4.897 33.422 110.256 1.00 20.62 561 VAL D CA 1
ATOM 3407 C C . VAL D 1 101 ? -5.722 32.153 110.290 1.00 20.99 561 VAL D C 1
ATOM 3408 O O . VAL D 1 101 ? -5.841 31.519 111.344 1.00 20.90 561 VAL D O 1
ATOM 3412 N N . ILE D 1 102 ? -6.287 31.765 109.151 1.00 18.90 562 ILE D N 1
ATOM 3413 C CA . ILE D 1 102 ? -7.002 30.503 109.066 1.00 19.40 562 ILE D CA 1
ATOM 3414 C C . ILE D 1 102 ? -6.374 29.610 108.012 1.00 17.40 562 ILE D C 1
ATOM 3415 O O . ILE D 1 102 ? -6.357 29.955 106.821 1.00 18.60 562 ILE D O 1
ATOM 3420 N N . ASN D 1 103 ? -5.863 28.458 108.423 1.00 17.33 563 ASN D N 1
ATOM 3421 C CA . ASN D 1 103 ? -5.367 27.488 107.458 1.00 16.68 563 ASN D CA 1
ATOM 3422 C C . ASN D 1 103 ? -6.519 26.602 107.030 1.00 15.94 563 ASN D C 1
ATOM 3423 O O . ASN D 1 103 ? -6.790 25.575 107.648 1.00 18.10 563 ASN D O 1
ATOM 3428 N N . TYR D 1 104 ? -7.210 27.022 105.973 1.00 17.48 564 TYR D N 1
ATOM 3429 C CA . TYR D 1 104 ? -8.339 26.291 105.440 1.00 16.95 564 TYR D CA 1
ATOM 3430 C C . TYR D 1 104 ? -7.829 24.979 104.880 1.00 16.53 564 TYR D C 1
ATOM 3431 O O . TYR D 1 104 ? -8.425 23.926 105.102 1.00 16.65 564 TYR D O 1
ATOM 3440 N N . ASP D 1 105 ? -6.712 25.054 104.159 1.00 15.22 565 ASP D N 1
ATOM 3441 C CA . ASP D 1 105 ? -5.951 23.866 103.815 1.00 17.19 565 ASP D CA 1
ATOM 3442 C C . ASP D 1 105 ? -4.638 23.915 104.600 1.00 18.15 565 ASP D C 1
ATOM 3443 O O . ASP D 1 105 ? -3.911 24.906 104.546 1.00 20.30 565 ASP D O 1
ATOM 3448 N N . MET D 1 106 ? -4.347 22.865 105.356 1.00 16.26 566 MET D N 1
ATOM 3449 C CA . MET D 1 106 ? -3.080 22.789 106.064 1.00 19.41 566 MET D CA 1
ATOM 3450 C C . MET D 1 106 ? -1.931 22.845 105.081 1.00 19.97 566 MET D C 1
ATOM 3451 O O . MET D 1 106 ? -2.013 22.266 104.001 1.00 21.08 566 MET D O 1
ATOM 3456 N N . PRO D 1 107 ? -0.846 23.531 105.454 1.00 21.47 567 PRO D N 1
ATOM 3457 C CA . PRO D 1 107 ? 0.352 23.481 104.614 1.00 23.36 567 PRO D CA 1
ATOM 3458 C C . PRO D 1 107 ? 0.942 22.073 104.639 1.00 24.32 567 PRO D C 1
ATOM 3459 O O . PRO D 1 107 ? 0.597 21.291 105.527 1.00 23.85 567 PRO D O 1
ATOM 3463 N N . SER D 1 108 ? 1.803 21.749 103.680 1.00 24.68 568 SER D N 1
ATOM 3464 C CA . SER D 1 108 ? 2.451 20.442 103.670 1.00 24.08 568 SER D CA 1
ATOM 3465 C C . SER D 1 108 ? 3.763 20.468 104.457 1.00 22.67 568 SER D C 1
ATOM 3466 O O . SER D 1 108 ? 4.281 19.428 104.868 1.00 25.26 568 SER D O 1
ATOM 3469 N N . LYS D 1 109 ? 4.298 21.663 104.671 1.00 23.36 569 LYS D N 1
ATOM 3470 C CA . LYS D 1 109 ? 5.552 21.806 105.408 1.00 25.73 569 LYS D CA 1
ATOM 3471 C C . LYS D 1 109 ? 5.333 22.585 106.700 1.00 23.27 569 LYS D C 1
ATOM 3472 O O . LYS D 1 109 ? 4.668 23.625 106.715 1.00 24.23 569 LYS D O 1
ATOM 3478 N N . ILE D 1 110 ? 5.900 22.086 107.789 1.00 23.63 570 ILE D N 1
ATOM 3479 C CA . ILE D 1 110 ? 5.722 22.737 109.076 1.00 26.12 570 ILE D CA 1
ATOM 3480 C C . ILE D 1 110 ? 6.355 24.132 109.119 1.00 26.00 570 ILE D C 1
ATOM 3481 O O . ILE D 1 110 ? 5.864 25.010 109.830 1.00 24.34 570 ILE D O 1
ATOM 3486 N N . ASP D 1 111 ? 7.413 24.349 108.338 1.00 26.15 571 ASP D N 1
ATOM 3487 C CA . ASP D 1 111 ? 7.985 25.686 108.224 1.00 26.70 571 ASP D CA 1
ATOM 3488 C C . ASP D 1 111 ? 6.944 26.671 107.711 1.00 27.54 571 ASP D C 1
ATOM 3489 O O . ASP D 1 111 ? 6.934 27.825 108.126 1.00 27.55 571 ASP D O 1
ATOM 3494 N N . ASP D 1 112 ? 6.061 26.228 106.821 1.00 27.24 572 ASP D N 1
ATOM 3495 C CA . ASP D 1 112 ? 5.028 27.131 106.330 1.00 30.89 572 ASP D CA 1
ATOM 3496 C C . ASP D 1 112 ? 4.009 27.451 107.422 1.00 28.59 572 ASP D C 1
ATOM 3497 O O . ASP D 1 112 ? 3.535 28.583 107.539 1.00 29.08 572 ASP D O 1
ATOM 3502 N N . TYR D 1 113 ? 3.680 26.449 108.226 1.00 27.28 573 TYR D N 1
ATOM 3503 C CA . TYR D 1 113 ? 2.762 26.654 109.335 1.00 24.67 573 TYR D CA 1
ATOM 3504 C C . TYR D 1 113 ? 3.323 27.730 110.259 1.00 26.55 573 TYR D C 1
ATOM 3505 O O . TYR D 1 113 ? 2.637 28.682 110.616 1.00 28.73 573 TYR D O 1
ATOM 3514 N N . VAL D 1 114 ? 4.590 27.583 110.624 1.00 26.58 574 VAL D N 1
ATOM 3515 C CA . VAL D 1 114 ? 5.225 28.516 111.541 1.00 27.73 574 VAL D CA 1
ATOM 3516 C C . VAL D 1 114 ? 5.269 29.926 110.951 1.00 28.92 574 VAL D C 1
ATOM 3517 O O . VAL D 1 114 ? 4.983 30.910 111.641 1.00 30.35 574 VAL D O 1
ATOM 3521 N N . HIS D 1 115 ? 5.590 30.017 109.664 1.00 31.08 575 HIS D N 1
ATOM 3522 C CA . HIS D 1 115 ? 5.637 31.306 108.985 1.00 34.04 575 HIS D CA 1
ATOM 3523 C C . HIS D 1 115 ? 4.256 31.951 108.846 1.00 35.95 575 HIS D C 1
ATOM 3524 O O . HIS D 1 115 ? 4.112 33.161 109.030 1.00 37.57 575 HIS D O 1
ATOM 3531 N N . ARG D 1 116 ? 3.250 31.142 108.513 1.00 36.22 576 ARG D N 1
ATOM 3532 C CA . ARG D 1 116 ? 1.888 31.639 108.325 1.00 37.68 576 ARG D CA 1
ATOM 3533 C C . ARG D 1 116 ? 1.340 32.231 109.609 1.00 38.89 576 ARG D C 1
ATOM 3534 O O . ARG D 1 116 ? 0.756 33.310 109.600 1.00 39.54 576 ARG D O 1
ATOM 3542 N N . ILE D 1 117 ? 1.527 31.519 110.714 1.00 40.14 577 ILE D N 1
ATOM 3543 C CA . ILE D 1 117 ? 0.986 31.973 111.988 1.00 43.68 577 ILE D CA 1
ATOM 3544 C C . ILE D 1 117 ? 1.854 33.062 112.618 1.00 46.02 577 ILE D C 1
ATOM 3545 O O . ILE D 1 117 ? 1.464 33.687 113.603 1.00 48.84 577 ILE D O 1
ATOM 3550 N N . GLY D 1 118 ? 3.025 33.297 112.036 1.00 45.39 578 GLY D N 1
ATOM 3551 C CA . GLY D 1 118 ? 3.885 34.378 112.483 1.00 45.50 578 GLY D CA 1
ATOM 3552 C C . GLY D 1 118 ? 3.397 35.717 111.963 1.00 45.56 578 GLY D C 1
ATOM 3553 O O . GLY D 1 118 ? 3.959 36.762 112.276 1.00 46.68 578 GLY D O 1
ATOM 3554 N N . ARG D 1 119 ? 2.339 35.679 111.162 1.00 45.86 579 ARG D N 1
ATOM 3555 C CA . ARG D 1 119 ? 1.780 36.879 110.555 1.00 46.86 579 ARG D CA 1
ATOM 3556 C C . ARG D 1 119 ? 0.709 37.531 111.426 1.00 43.55 579 ARG D C 1
ATOM 3557 O O . ARG D 1 119 ? 0.221 38.609 111.103 1.00 43.68 579 ARG D O 1
ATOM 3565 N N . THR D 1 120 ? 0.337 36.879 112.522 1.00 41.55 580 THR D N 1
ATOM 3566 C CA . THR D 1 120 ? -0.753 37.375 113.356 1.00 40.36 580 THR D CA 1
ATOM 3567 C C . THR D 1 120 ? -0.305 37.757 114.767 1.00 40.66 580 THR D C 1
ATOM 3568 O O . THR D 1 120 ? 0.785 37.396 115.197 1.00 43.40 580 THR D O 1
ATOM 3572 N N . GLY D 1 127 ? -2.710 37.493 119.067 1.00 44.15 587 GLY D N 1
ATOM 3573 C CA . GLY D 1 127 ? -2.877 36.919 117.736 1.00 42.02 587 GLY D CA 1
ATOM 3574 C C . GLY D 1 127 ? -3.650 35.617 117.778 1.00 36.69 587 GLY D C 1
ATOM 3575 O O . GLY D 1 127 ? -3.798 35.011 118.834 1.00 40.20 587 GLY D O 1
ATOM 3576 N N . ARG D 1 128 ? -4.124 35.163 116.625 1.00 31.39 588 ARG D N 1
ATOM 3577 C CA . ARG D 1 128 ? -5.014 34.015 116.605 1.00 29.15 588 ARG D CA 1
ATOM 3578 C C . ARG D 1 128 ? -4.848 33.211 115.316 1.00 22.29 588 ARG D C 1
ATOM 3579 O O . ARG D 1 128 ? -4.913 33.780 114.240 1.00 26.69 588 ARG D O 1
ATOM 3587 N N . ALA D 1 129 ? -4.627 31.903 115.418 1.00 21.82 589 ALA D N 1
ATOM 3588 C CA . ALA D 1 129 ? -4.506 31.048 114.234 1.00 21.19 589 ALA D CA 1
ATOM 3589 C C . ALA D 1 129 ? -5.374 29.803 114.364 1.00 21.04 589 ALA D C 1
ATOM 3590 O O . ALA D 1 129 ? -5.259 29.070 115.337 1.00 25.42 589 ALA D O 1
ATOM 3592 N N . THR D 1 130 ? -6.244 29.568 113.387 1.00 19.41 590 THR D N 1
ATOM 3593 C CA . THR D 1 130 ? -7.116 28.404 113.399 1.00 18.89 590 THR D CA 1
ATOM 3594 C C . THR D 1 130 ? -6.759 27.569 112.193 1.00 18.50 590 THR D C 1
ATOM 3595 O O . THR D 1 130 ? -6.605 28.111 111.105 1.00 21.84 590 THR D O 1
ATOM 3599 N N . SER D 1 131 ? -6.621 26.265 112.363 1.00 17.15 591 SER D N 1
ATOM 3600 C CA . SER D 1 131 ? -6.293 25.402 111.240 1.00 18.70 591 SER D CA 1
ATOM 3601 C C . SER D 1 131 ? -7.297 24.265 111.085 1.00 18.54 591 SER D C 1
ATOM 3602 O O . SER D 1 131 ? -7.781 23.716 112.073 1.00 20.09 591 SER D O 1
ATOM 3605 N N . PHE D 1 132 ? -7.585 23.893 109.837 1.00 18.22 592 PHE D N 1
ATOM 3606 C CA . PHE D 1 132 ? -8.464 22.769 109.548 1.00 17.16 592 PHE D CA 1
ATOM 3607 C C . PHE D 1 132 ? -7.565 21.604 109.154 1.00 18.79 592 PHE D C 1
ATOM 3608 O O . PHE D 1 132 ? -6.836 21.681 108.154 1.00 20.79 592 PHE D O 1
ATOM 3616 N N . PHE D 1 133 ? -7.584 20.547 109.958 1.00 18.98 593 PHE D N 1
ATOM 3617 C CA . PHE D 1 133 ? -6.820 19.347 109.687 1.00 18.30 593 PHE D CA 1
ATOM 3618 C C . PHE D 1 133 ? -7.709 18.288 109.047 1.00 19.60 593 PHE D C 1
ATOM 3619 O O . PHE D 1 133 ? -8.689 17.837 109.653 1.00 19.72 593 PHE D O 1
ATOM 3627 N N . ASP D 1 134 ? -7.379 17.905 107.812 1.00 19.67 594 ASP D N 1
ATOM 3628 C CA . ASP D 1 134 ? -8.142 16.907 107.086 1.00 18.36 594 ASP D CA 1
ATOM 3629 C C . ASP D 1 134 ? -7.447 15.558 107.292 1.00 18.09 594 ASP D C 1
ATOM 3630 O O . ASP D 1 134 ? -6.323 15.369 106.833 1.00 18.53 594 ASP D O 1
ATOM 3635 N N . PRO D 1 135 ? -8.115 14.619 107.981 1.00 19.94 595 PRO D N 1
ATOM 3636 C CA . PRO D 1 135 ? -7.447 13.359 108.334 1.00 21.37 595 PRO D CA 1
ATOM 3637 C C . PRO D 1 135 ? -7.162 12.467 107.125 1.00 21.00 595 PRO D C 1
ATOM 3638 O O . PRO D 1 135 ? -6.414 11.492 107.228 1.00 24.42 595 PRO D O 1
ATOM 3642 N N . GLU D 1 136 ? -7.750 12.795 105.982 1.00 20.13 596 GLU D N 1
ATOM 3643 C CA . GLU D 1 136 ? -7.494 12.024 104.776 1.00 21.21 596 GLU D CA 1
ATOM 3644 C C . GLU D 1 136 ? -6.444 12.682 103.885 1.00 21.41 596 GLU D C 1
ATOM 3645 O O . GLU D 1 136 ? -6.177 12.199 102.792 1.00 22.14 596 GLU D O 1
ATOM 3651 N N . LYS D 1 137 ? -5.843 13.769 104.363 1.00 19.96 597 LYS D N 1
ATOM 3652 C CA . LYS D 1 137 ? -4.868 14.511 103.572 1.00 19.58 597 LYS D CA 1
ATOM 3653 C C . LYS D 1 137 ? -3.622 14.946 104.358 1.00 19.84 597 LYS D C 1
ATOM 3654 O O . LYS D 1 137 ? -2.515 14.977 103.813 1.00 19.69 597 LYS D O 1
ATOM 3660 N N . ASP D 1 138 ? -3.798 15.251 105.645 1.00 18.25 598 ASP D N 1
ATOM 3661 C CA . ASP D 1 138 ? -2.763 15.935 106.421 1.00 18.67 598 ASP D CA 1
ATOM 3662 C C . ASP D 1 138 ? -2.038 15.064 107.446 1.00 18.17 598 ASP D C 1
ATOM 3663 O O . ASP D 1 138 ? -1.343 15.589 108.311 1.00 18.91 598 ASP D O 1
ATOM 3668 N N . ARG D 1 139 ? -2.188 13.748 107.342 1.00 18.81 599 ARG D N 1
ATOM 3669 C CA . ARG D 1 139 ? -1.636 12.840 108.350 1.00 19.56 599 ARG D CA 1
ATOM 3670 C C . ARG D 1 139 ? -0.132 13.017 108.550 1.00 20.88 599 ARG D C 1
ATOM 3671 O O . ARG D 1 139 ? 0.373 12.865 109.664 1.00 24.24 599 ARG D O 1
ATOM 3679 N N . ALA D 1 140 ? 0.585 13.336 107.475 1.00 20.79 600 ALA D N 1
ATOM 3680 C CA . ALA D 1 140 ? 2.042 13.358 107.532 1.00 21.58 600 ALA D CA 1
ATOM 3681 C C . ALA D 1 140 ? 2.620 14.502 108.362 1.00 22.70 600 ALA D C 1
ATOM 3682 O O . ALA D 1 140 ? 3.735 14.383 108.887 1.00 25.71 600 ALA D O 1
ATOM 3684 N N . ILE D 1 141 ? 1.866 15.586 108.518 1.00 21.63 601 ILE D N 1
ATOM 3685 C CA . ILE D 1 141 ? 2.365 16.764 109.227 1.00 20.52 601 ILE D CA 1
ATOM 3686 C C . ILE D 1 141 ? 1.963 16.758 110.703 1.00 21.53 601 ILE D C 1
ATOM 3687 O O . ILE D 1 141 ? 2.399 17.612 111.471 1.00 22.85 601 ILE D O 1
ATOM 3692 N N . ALA D 1 142 ? 1.143 15.785 111.094 1.00 21.90 602 ALA D N 1
ATOM 3693 C CA . ALA D 1 142 ? 0.597 15.733 112.452 1.00 21.25 602 ALA D CA 1
ATOM 3694 C C . ALA D 1 142 ? 1.677 15.779 113.540 1.00 22.62 602 ALA D C 1
ATOM 3695 O O . ALA D 1 142 ? 1.585 16.585 114.465 1.00 21.58 602 ALA D O 1
ATOM 3697 N N . ALA D 1 143 ? 2.699 14.938 113.418 1.00 23.10 603 ALA D N 1
ATOM 3698 C CA . ALA D 1 143 ? 3.754 14.880 114.440 1.00 24.71 603 ALA D CA 1
ATOM 3699 C C . ALA D 1 143 ? 4.491 16.218 114.585 1.00 24.26 603 ALA D C 1
ATOM 3700 O O . ALA D 1 143 ? 4.806 16.642 115.700 1.00 25.70 603 ALA D O 1
ATOM 3702 N N . ASP D 1 144 ? 4.765 16.878 113.459 1.00 25.60 604 ASP D N 1
ATOM 3703 C CA . ASP D 1 144 ? 5.435 18.172 113.483 1.00 25.64 604 ASP D CA 1
ATOM 3704 C C . ASP D 1 144 ? 4.521 19.237 114.077 1.00 24.53 604 ASP D C 1
ATOM 3705 O O . ASP D 1 144 ? 4.967 20.132 114.793 1.00 24.11 604 ASP D O 1
ATOM 3710 N N . LEU D 1 145 ? 3.233 19.141 113.771 1.00 24.35 605 LEU D N 1
ATOM 3711 C CA . LEU D 1 145 ? 2.254 20.072 114.319 1.00 23.81 605 LEU D CA 1
ATOM 3712 C C . LEU D 1 145 ? 2.179 19.957 115.845 1.00 22.86 605 LEU D C 1
ATOM 3713 O O . LEU D 1 145 ? 2.135 20.963 116.548 1.00 23.64 605 LEU D O 1
ATOM 3718 N N . VAL D 1 146 ? 2.154 18.723 116.334 1.00 23.16 606 VAL D N 1
ATOM 3719 C CA . VAL D 1 146 ? 2.173 18.453 117.767 1.00 24.73 606 VAL D CA 1
ATOM 3720 C C . VAL D 1 146 ? 3.367 19.136 118.423 1.00 24.54 606 VAL D C 1
ATOM 3721 O O . VAL D 1 146 ? 3.218 19.782 119.465 1.00 24.85 606 VAL D O 1
ATOM 3725 N N . LYS D 1 147 ? 4.541 19.016 117.807 1.00 24.87 607 LYS D N 1
ATOM 3726 C CA . LYS D 1 147 ? 5.752 19.651 118.340 1.00 25.85 607 LYS D CA 1
ATOM 3727 C C . LYS D 1 147 ? 5.651 21.180 118.378 1.00 24.84 607 LYS D C 1
ATOM 3728 O O . LYS D 1 147 ? 6.107 21.820 119.326 1.00 25.88 607 LYS D O 1
ATOM 3734 N N . ILE D 1 148 ? 5.051 21.772 117.354 1.00 25.41 608 ILE D N 1
ATOM 3735 C CA . ILE D 1 148 ? 4.877 23.216 117.352 1.00 24.30 608 ILE D CA 1
ATOM 3736 C C . ILE D 1 148 ? 3.879 23.652 118.423 1.00 23.10 608 ILE D C 1
ATOM 3737 O O . ILE D 1 148 ? 4.101 24.649 119.108 1.00 23.91 608 ILE D O 1
ATOM 3742 N N . LEU D 1 149 ? 2.782 22.912 118.564 1.00 21.73 609 LEU D N 1
ATOM 3743 C CA . LEU D 1 149 ? 1.792 23.228 119.585 1.00 22.42 609 LEU D CA 1
ATOM 3744 C C . LEU D 1 149 ? 2.418 23.152 120.980 1.00 21.82 609 LEU D C 1
ATOM 3745 O O . LEU D 1 149 ? 2.232 24.051 121.809 1.00 23.70 609 LEU D O 1
ATOM 3750 N N . GLU D 1 150 ? 3.180 22.092 121.221 1.00 24.09 610 GLU D N 1
ATOM 3751 C CA . GLU D 1 150 ? 3.864 21.923 122.502 1.00 24.72 610 GLU D CA 1
ATOM 3752 C C . GLU D 1 150 ? 4.859 23.056 122.735 1.00 23.67 610 GLU D C 1
ATOM 3753 O O . GLU D 1 150 ? 4.913 23.641 123.820 1.00 26.25 610 GLU D O 1
ATOM 3759 N N . GLY D 1 151 ? 5.628 23.388 121.702 1.00 25.71 611 GLY D N 1
ATOM 3760 C CA . GLY D 1 151 ? 6.613 24.450 121.797 1.00 26.91 611 GLY D CA 1
ATOM 3761 C C . GLY D 1 151 ? 5.991 25.809 122.053 1.00 28.28 611 GLY D C 1
ATOM 3762 O O . GLY D 1 151 ? 6.639 26.714 122.587 1.00 31.61 611 GLY D O 1
ATOM 3763 N N . SER D 1 152 ? 4.725 25.949 121.676 1.00 26.95 612 SER D N 1
ATOM 3764 C CA . SER D 1 152 ? 3.999 27.192 121.852 1.00 27.38 612 SER D CA 1
ATOM 3765 C C . SER D 1 152 ? 3.138 27.146 123.099 1.00 26.28 612 SER D C 1
ATOM 3766 O O . SER D 1 152 ? 2.349 28.051 123.348 1.00 28.36 612 SER D O 1
ATOM 3769 N N . GLY D 1 153 ? 3.284 26.080 123.879 1.00 26.05 613 GLY D N 1
ATOM 3770 C CA . GLY D 1 153 ? 2.516 25.925 125.105 1.00 26.29 613 GLY D CA 1
ATOM 3771 C C . GLY D 1 153 ? 1.014 25.823 124.890 1.00 25.31 613 GLY D C 1
ATOM 3772 O O . GLY D 1 153 ? 0.234 26.272 125.737 1.00 26.72 613 GLY D O 1
ATOM 3773 N N . GLN D 1 154 ? 0.615 25.229 123.765 1.00 24.15 614 GLN D N 1
ATOM 3774 C CA . GLN D 1 154 ? -0.790 25.143 123.360 1.00 27.28 614 GLN D CA 1
ATOM 3775 C C . GLN D 1 154 ? -1.326 23.740 123.592 1.00 25.41 614 GLN D C 1
ATOM 3776 O O . GLN D 1 154 ? -0.575 22.767 123.573 1.00 24.35 614 GLN D O 1
ATOM 3782 N N . THR D 1 155 ? -2.635 23.628 123.777 1.00 24.28 615 THR D N 1
ATOM 3783 C CA . THR D 1 155 ? -3.247 22.323 123.920 1.00 25.99 615 THR D CA 1
ATOM 3784 C C . THR D 1 155 ? -3.115 21.496 122.639 1.00 23.54 615 THR D C 1
ATOM 3785 O O . THR D 1 155 ? -3.215 22.026 121.522 1.00 25.16 615 THR D O 1
ATOM 3789 N N . VAL D 1 156 ? -2.873 20.202 122.805 1.00 22.02 616 VAL D N 1
ATOM 3790 C CA . VAL D 1 156 ? -2.780 19.285 121.673 1.00 22.96 616 VAL D CA 1
ATOM 3791 C C . VAL D 1 156 ? -4.025 18.404 121.596 1.00 23.39 616 VAL D C 1
ATOM 3792 O O . VAL D 1 156 ? -4.250 17.571 122.472 1.00 26.22 616 VAL D O 1
ATOM 3796 N N . PRO D 1 157 ? -4.851 18.592 120.550 1.00 24.25 617 PRO D N 1
ATOM 3797 C CA . PRO D 1 157 ? -6.040 17.735 120.431 1.00 25.36 617 PRO D CA 1
ATOM 3798 C C . PRO D 1 157 ? -5.681 16.266 120.168 1.00 26.75 617 PRO D C 1
ATOM 3799 O O . PRO D 1 157 ? -4.685 15.970 119.497 1.00 26.81 617 PRO D O 1
ATOM 3803 N N . ASP D 1 158 ? -6.491 15.356 120.697 1.00 28.04 618 ASP D N 1
ATOM 3804 C CA . ASP D 1 158 ? -6.183 13.927 120.624 1.00 29.49 618 ASP D CA 1
ATOM 3805 C C . ASP D 1 158 ? -6.083 13.407 119.193 1.00 27.31 618 ASP D C 1
ATOM 3806 O O . ASP D 1 158 ? -5.298 12.505 118.910 1.00 28.30 618 ASP D O 1
ATOM 3811 N N . PHE D 1 159 ? -6.861 13.971 118.277 1.00 26.96 619 PHE D N 1
ATOM 3812 C CA . PHE D 1 159 ? -6.842 13.446 116.915 1.00 26.22 619 PHE D CA 1
ATOM 3813 C C . PHE D 1 159 ? -5.472 13.570 116.239 1.00 28.58 619 PHE D C 1
ATOM 3814 O O . PHE D 1 159 ? -5.181 12.837 115.294 1.00 32.24 619 PHE D O 1
ATOM 3822 N N . LEU D 1 160 ? -4.630 14.471 116.711 1.00 24.87 620 LEU D N 1
ATOM 3823 C CA . LEU D 1 160 ? -3.323 14.647 116.141 1.00 26.37 620 LEU D CA 1
ATOM 3824 C C . LEU D 1 160 ? -2.332 13.599 116.622 1.00 30.84 620 LEU D C 1
ATOM 3825 O O . LEU D 1 160 ? -1.421 13.235 115.957 1.00 31.09 620 LEU D O 1
ATOM 3830 N N . ARG D 1 161 ? -2.552 13.151 117.823 1.00 33.99 621 ARG D N 1
ATOM 3831 C CA . ARG D 1 161 ? -1.655 12.186 118.396 1.00 39.18 621 ARG D CA 1
ATOM 3832 C C . ARG D 1 161 ? -1.928 10.796 117.907 1.00 45.90 621 ARG D C 1
ATOM 3833 O O . ARG D 1 161 ? -1.058 9.988 117.920 1.00 48.87 621 ARG D O 1
ATOM 3841 N N . THR D 1 162 ? -3.139 10.530 117.473 1.00 49.24 622 THR D N 1
ATOM 3842 C CA . THR D 1 162 ? -3.538 9.234 116.999 1.00 53.61 622 THR D CA 1
ATOM 3843 C C . THR D 1 162 ? -3.184 8.975 115.533 1.00 57.49 622 THR D C 1
ATOM 3844 O O . THR D 1 162 ? -3.593 7.980 114.988 1.00 58.89 622 THR D O 1
ATOM 3848 N N . CYS D 1 163 ? -2.465 9.882 114.899 1.00 57.02 623 CYS D N 1
ATOM 3849 C CA . CYS D 1 163 ? -2.113 9.682 113.496 1.00 56.49 623 CYS D CA 1
ATOM 3850 C C . CYS D 1 163 ? -1.082 8.591 113.308 1.00 58.07 623 CYS D C 1
ATOM 3851 O O . CYS D 1 163 ? 0.079 8.858 113.105 1.00 59.27 623 CYS D O 1
#

Secondary structure (DSSP, 8-state):
-HHHHHH-TTHHHHHHHHHHHTTTT-B-HHHHHHHHHHHHSS--S-SS-HHHHHTTSTTEEEEE-TTS-EEEEE---TTTHHHHHHHHTS--/-EEEEEE--GGGHHHHHHHHHHH--TTEEEEES-HHHHHHHHHHHHHTT--EEEE-TTS-HHHHHHHHHHHHHTS-SEEEEEHHHHTT------SEEEESS--SSHHHHHHHHTT--EEEEEE-TTT-GGGHHHHHHHHHHTTPPPPGGGT--/-HHHHHH-TTHHHHHHHHHHHTTTT-B-HHHHHHHHHHHHSS--S-SSSHHHHHTTSTTEEEEE-TTS-EEEEE---TTTHHHHHHHHTS--/-EEEEEE--GGGHHHHHHHHHHH--TTEEEEES-HHHHHHHHHHHHHTT--EEEE-TTS-HHHHHHHHHHHHHTS-SEEEEETTTTTT------SEEEESS--SSHHHHHHHHTT--EEEEEE-TTT-GGGHHHHHHHHHHTT----HHHHT-

B-factor: mean 30.45, std 11.92, range [15.22, 78.45]

Radius of gyration: 31.68 Å; Cα contacts (8 Å, |Δi|>4): 867; chains: 4; bounding box: 61×56×96 Å

CATH classification: 3.30.420.610

GO terms:
  GO:0043073 germ cell nucleus (C, IDA)
  GO:0043186 P granule (C, IDA)
  GO:0061803 posterior cell cortex (C, IDA)
  GO:0005737 cytoplasm (C, IDA)
  GO:0005938 cell cortex (C, IDA)
  GO:0003729 mRNA binding (F, IDA)
  GO:0045495 pole plasm (C, TAS)
  GO:0019094 pole plasm mRNA localization (P, TAS)
  GO:0046011 regulation of oskar mRNA translation (P, TAS)
  GO:0007279 pole cell formation (P, TAS)
  GO:0007315 pole plasm assembly (P, TAS)
  GO:0007318 pole plasm protein localization (P, TAS)
  GO:0007616 long-term memory (P, TAS)
  GO:0034504 protein localization to nucleus (P, IMP)
  GO:0035282 segmentation (P, IMP)
  GO:0040040 thermosensory behavior (P, IMP)
  GO:0043488 regulation of mRNA stability (P, IMP)
  GO:1903863 P granule assembly (P, IMP)
  GO:0030719 P granule organization (P, IMP)
  GO:0030866 cortical actin cytoskeleton organization (P, IMP)

Sequence (490 aa):
VKQTIYEVNKYAKRSKLIEILSEQADGTIVFVETKRGADFLASFLSEKEFPTTSIHGDRLQSQREQALRDFKNNGSMKVLIATSVASRGLDIKNIKHVINYDMPSKIDDYVHRIGRTGRATSFFDPEKDRAIAADLVKILEGSGQTVPDFLRTCYISVREEYPDIDSEVRAILLSHAQNGITISSIKSEYRKLTGNPFPLHDNVTDFLLTIPNVTAECSESGKRIFNLKASLKNGHLLDMVLNQKEYISVREEYPDIDSEVRAILLSHAQNGITISSIKSEYRKLTGNPFPLHDNVTDFLLTIPNVTAECSESGKRIFNLKASLKNGHLLDMVLNQKEVKQTIYEVNKYAKRSKLIEILSEQADGTIVFVETKRGADFLASFLSEKEFPTTSIHGDRLQSQREQALRDFKNNGSMKVLIATSVASRGLDIKNIKHVINYDMPSKIDDYVHRIGRTGRATSFFDPEKDRAIAADLVKILEGSGQTVPDFLRTC

Organism: Drosophila melanogaster (NCBI:txid7227)

InterPro domains:
  IPR025605 OST-HTH/LOTUS domain [PF12872] (154-215)
  IPR025605 OST-HTH/LOTUS domain [PS51644] (152-221)
  IPR033447 OSK domain [PF17182] (406-606)
  IPR036514 SGNH hydrolase superfamily [G3DSA:3.40.50.1110] (400-606)
  IPR041966 LOTUS-like domain [G3DSA:3.30.420.610] (135-240)